Protein AF-A0A7S1WLM6-F1 (afdb_monomer_lite)

Organism: Alexandrium catenella (NCBI:txid2925)

Sequence (375 aa):
DEFGAGFDESGLRPISKARPLSHAFSRGDWLKLCTSMYLTLLEAERLFKYLADREKGTVDLRVMFETLRTTVEPDVPLERFVTKAVARYDTLENAFNAFSEDLDSINDEERVLRWQGFYSLAMALNVNDRCAAELWNVLSRSNLAACRMSELKAAGASLMGFGEFDEEGEQPITKEVFLHELSLWAPDT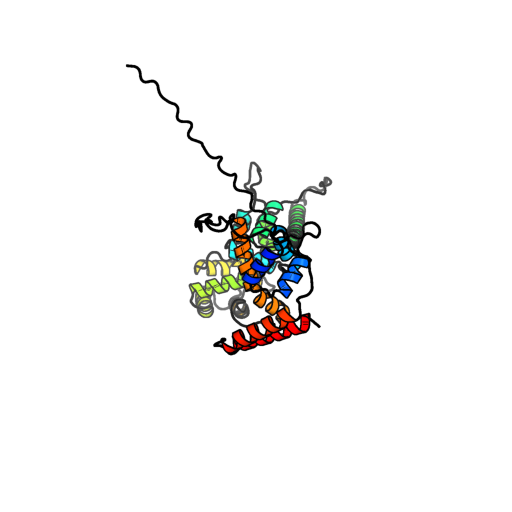ALGELKGQLCERFGSLAEGQRALEQQLPPKENVSPRELEARIRAAGIKNCDVESALRTVASKDGHVNLDAAISTMRAIRPRSSRLPSKLSEGARSTVRNQTQPLWEQLREVQTDVRRGFKWSAGEGISRADADAAGSDAFPQGAPPKAVDRRKFTEAIHGAVKSADSTRSRSVLHHAHRQVLKLEE

Foldseek 3Di:
DDDDDDDDPPDPDPPPPDDPPQLWAALVRQLVVCVVLVHDSVRSVVLLVVQADPVPSTHRLVSSVLCCLVPPVPLCQLQNLLVLQCVVQVHLLSLQVVQWDFDPPPPDRFTWHFLVSQVVSCVVSSHHPVSSVVVLVVLQVQQVVVVVVVCVVVCPPDPDDDDDPDDDDRDTGTPVSSRVVSLVRHLLSLLLVLLVLLCVLQVHLVSSLVQLCVVDDPPDQAAQVVSVVSSVVSPRPSGPSSSNQCSQADPVRTHDSVSSSVVSVVSDPPPDDDDDDDDCVVVVVCCVVCVVSVVVSVVVVVCVVVPPPPPPDDDPDPDPPPDDDDDDDDPDDDDDPVVVVVVVVVLVVQLVPDPDPVSNVVSVVVNVVVVVVVD

Secondary structure (DSSP, 8-state):
-----------------------EEPHHHHHHHHHHTT--HHHHHHHHHHHS-TTT--EEHHHHHHHHHHHTS----HHHHHHHHHHHHSSHHHHHHHH-EE---TT---EEE-HHHHHHHHHHTT--HHHHHHHHHHHHHHHHHHHHHHHHHH-TT---------TT--PPEEHHHHHHHHHHT-HHHHHHHHHHHHHHHHSSHHHHHHHHHTTS-TT--B-HHHHHHHHHHTT--SS-HHHHHHHH--TTS-B-HHHHHHHHHHS--TTSS---SSSHHHHHHHHHHHHHHHHHHHHHHHHHHT-------------S-------PPPP-PPPPHHHHHHHHHHHHHHHHH--SHHHHHHHHHHHHHHHHH--

pLDDT: mean 77.56, std 17.98, range [37.22, 97.56]

Radius of gyration: 31.75 Å; chains: 1; bounding box: 105×76×83 Å

Structure (mmCIF, N/CA/C/O backbone):
data_AF-A0A7S1WLM6-F1
#
_entry.id   AF-A0A7S1WLM6-F1
#
loop_
_atom_site.group_PDB
_atom_site.id
_atom_site.type_symbol
_atom_site.label_atom_id
_atom_site.label_alt_id
_atom_site.label_comp_id
_atom_site.label_asym_id
_atom_site.label_entity_id
_atom_site.label_seq_id
_atom_site.pdbx_PDB_ins_code
_atom_site.Cartn_x
_atom_site.Cartn_y
_atom_site.Cartn_z
_atom_site.occupancy
_atom_site.B_iso_or_equiv
_atom_site.auth_seq_id
_atom_site.auth_comp_id
_atom_site.auth_asym_id
_atom_site.auth_atom_id
_atom_site.pdbx_PDB_model_num
ATOM 1 N N . ASP A 1 1 ? 79.478 -23.613 -2.587 1.00 46.91 1 ASP A N 1
ATOM 2 C CA . ASP A 1 1 ? 79.068 -22.265 -2.149 1.00 46.91 1 ASP A CA 1
ATOM 3 C C . ASP A 1 1 ? 79.632 -21.293 -3.172 1.00 46.91 1 ASP A C 1
ATOM 5 O O . ASP A 1 1 ? 80.837 -21.277 -3.334 1.00 46.91 1 ASP A O 1
ATOM 9 N N . GLU A 1 2 ? 78.885 -20.645 -4.058 1.00 43.09 2 GLU A N 1
ATOM 10 C CA . GLU A 1 2 ? 77.576 -20.008 -3.917 1.00 43.09 2 GLU A CA 1
ATOM 11 C C . GLU A 1 2 ? 76.645 -20.312 -5.103 1.00 43.09 2 GLU A C 1
ATOM 13 O O . GLU A 1 2 ? 77.067 -20.482 -6.247 1.00 43.09 2 GLU A O 1
ATOM 18 N N . PHE A 1 3 ? 75.353 -20.382 -4.790 1.00 44.03 3 PHE A N 1
ATOM 19 C CA . PHE A 1 3 ? 74.240 -20.586 -5.709 1.00 44.03 3 PHE A CA 1
ATOM 20 C C . PHE A 1 3 ? 73.951 -19.315 -6.523 1.00 44.03 3 PHE A C 1
ATOM 22 O O . PHE A 1 3 ? 73.526 -18.304 -5.967 1.00 44.03 3 PHE A O 1
ATOM 29 N N . GLY A 1 4 ? 74.101 -19.390 -7.847 1.00 46.31 4 GLY A N 1
ATOM 30 C CA . GLY A 1 4 ? 73.554 -18.407 -8.784 1.00 46.31 4 GLY A CA 1
ATOM 31 C C . GLY A 1 4 ? 72.088 -18.717 -9.081 1.00 46.31 4 GLY A C 1
ATOM 32 O O . GLY A 1 4 ? 71.788 -19.650 -9.823 1.00 46.31 4 GLY A O 1
ATOM 33 N N . ALA A 1 5 ? 71.178 -17.958 -8.473 1.00 50.66 5 ALA A N 1
ATOM 34 C CA . ALA A 1 5 ? 69.739 -18.073 -8.678 1.00 50.66 5 ALA A CA 1
ATOM 35 C C . ALA A 1 5 ? 69.330 -17.518 -10.055 1.00 50.66 5 ALA A C 1
ATOM 37 O O . ALA A 1 5 ? 69.488 -16.328 -10.330 1.00 50.66 5 ALA A O 1
ATOM 38 N N . GLY A 1 6 ? 68.780 -18.388 -10.905 1.00 48.72 6 GLY A N 1
ATOM 39 C CA . GLY A 1 6 ? 68.045 -18.005 -12.107 1.00 48.72 6 GLY A CA 1
ATOM 40 C C . GLY A 1 6 ? 66.666 -17.472 -11.727 1.00 48.72 6 GLY A C 1
ATOM 41 O O . GLY A 1 6 ? 65.869 -18.184 -11.119 1.00 48.72 6 GLY A O 1
ATOM 42 N N . PHE A 1 7 ? 66.402 -16.210 -12.059 1.00 51.16 7 PHE A N 1
ATOM 43 C CA . PHE A 1 7 ? 65.067 -15.626 -11.986 1.00 51.16 7 PHE A CA 1
ATOM 44 C C . PHE A 1 7 ? 64.271 -16.094 -13.206 1.00 51.16 7 PHE A C 1
ATOM 46 O O . PHE A 1 7 ? 64.575 -15.715 -14.335 1.00 51.16 7 PHE A O 1
ATOM 53 N N . ASP A 1 8 ? 63.287 -16.954 -12.959 1.00 54.47 8 ASP A N 1
ATOM 54 C CA . ASP A 1 8 ? 62.386 -17.499 -13.967 1.00 54.47 8 ASP A CA 1
ATOM 55 C C . ASP A 1 8 ? 61.269 -16.479 -14.243 1.00 54.47 8 ASP A C 1
ATOM 57 O O . ASP A 1 8 ? 60.434 -16.174 -13.382 1.00 54.47 8 ASP A O 1
ATOM 61 N N . GLU A 1 9 ? 61.303 -15.912 -15.447 1.00 52.78 9 GLU A N 1
ATOM 62 C CA . GLU A 1 9 ? 60.387 -14.914 -15.999 1.00 52.78 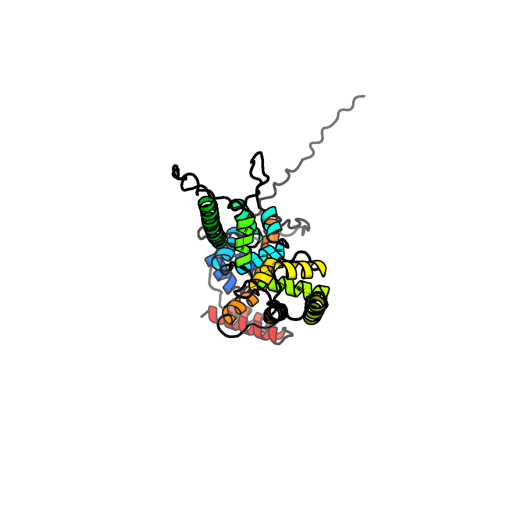9 GLU A CA 1
ATOM 63 C C . GLU A 1 9 ? 59.027 -15.573 -16.297 1.00 52.78 9 GLU A C 1
ATOM 65 O O . GLU A 1 9 ? 58.611 -15.798 -17.433 1.00 52.78 9 GLU A O 1
ATOM 70 N N . SER A 1 10 ? 58.328 -15.957 -15.231 1.00 50.16 10 SER A N 1
ATOM 71 C CA . SER A 1 10 ? 57.011 -16.578 -15.299 1.00 50.16 10 SER A CA 1
ATOM 72 C C . SER A 1 10 ? 55.965 -15.521 -15.662 1.00 50.16 10 SER A C 1
ATOM 74 O O . SER A 1 10 ? 55.537 -14.699 -14.852 1.00 50.16 10 SER A O 1
ATOM 76 N N . GLY A 1 11 ? 55.570 -15.548 -16.937 1.00 49.84 11 GLY A N 1
ATOM 77 C CA . GLY A 1 11 ? 54.579 -14.674 -17.551 1.00 49.84 11 GLY A CA 1
ATOM 78 C C . GLY A 1 11 ? 53.245 -14.637 -16.804 1.00 49.84 11 GLY A C 1
ATOM 79 O O . GLY A 1 11 ? 52.360 -15.470 -17.013 1.00 49.84 11 GLY A O 1
ATOM 80 N N . LEU A 1 12 ? 53.064 -13.596 -15.995 1.00 50.19 12 LEU A N 1
ATOM 81 C CA . LEU A 1 12 ? 51.766 -13.174 -15.488 1.00 50.19 12 LEU A CA 1
ATOM 82 C C . LEU A 1 12 ? 50.946 -12.627 -16.661 1.00 50.19 12 LEU A C 1
ATOM 84 O O . LEU A 1 12 ? 51.095 -11.477 -17.075 1.00 50.19 12 LEU A O 1
ATOM 88 N N . ARG A 1 13 ? 50.070 -13.470 -17.221 1.00 53.88 13 ARG A N 1
ATOM 89 C CA . ARG A 1 13 ? 49.067 -13.013 -18.188 1.00 53.88 13 ARG A CA 1
ATOM 90 C C . ARG A 1 13 ? 48.194 -11.948 -17.512 1.00 53.88 13 ARG A C 1
ATOM 92 O O . ARG A 1 13 ? 47.693 -12.197 -16.413 1.00 53.88 13 ARG A O 1
ATOM 99 N N . PRO A 1 14 ? 47.991 -10.778 -18.140 1.00 57.31 14 PRO A N 1
ATOM 100 C CA . PRO A 1 14 ? 47.177 -9.723 -17.563 1.00 57.31 14 PRO A CA 1
ATOM 101 C C . PRO A 1 14 ? 45.765 -10.253 -17.321 1.00 57.31 14 PRO A C 1
ATOM 103 O O . PRO A 1 14 ? 45.113 -10.744 -18.244 1.00 57.31 14 PRO A O 1
ATOM 106 N N . ILE A 1 15 ? 45.305 -10.157 -16.071 1.00 56.41 15 ILE A N 1
ATOM 107 C CA . ILE A 1 15 ? 43.923 -10.427 -15.675 1.00 56.41 15 ILE A CA 1
ATOM 108 C C . ILE A 1 15 ? 43.043 -9.555 -16.571 1.00 56.41 15 ILE A C 1
ATOM 110 O O . ILE A 1 15 ? 43.021 -8.328 -16.446 1.00 56.41 15 ILE A O 1
ATOM 114 N N . SER A 1 16 ? 42.373 -10.186 -17.533 1.00 61.00 16 SER A N 1
ATOM 115 C CA . SER A 1 16 ? 41.471 -9.523 -18.464 1.00 61.00 16 SER A CA 1
ATOM 116 C C . SER A 1 16 ? 40.399 -8.809 -17.651 1.00 61.00 16 SER A C 1
ATOM 118 O O . SER A 1 16 ? 39.554 -9.457 -17.033 1.00 61.00 16 SER A O 1
ATOM 120 N N . LYS A 1 17 ? 40.470 -7.472 -17.618 1.00 65.94 17 LYS A N 1
ATOM 121 C CA . LYS A 1 17 ? 39.478 -6.614 -16.966 1.00 65.94 17 LYS A CA 1
ATOM 122 C C . LYS A 1 17 ? 38.098 -7.044 -17.455 1.00 65.94 17 LYS A C 1
ATOM 124 O O . LYS A 1 17 ? 37.832 -6.984 -18.656 1.00 65.94 17 LYS A O 1
ATOM 129 N N . ALA A 1 18 ? 37.255 -7.513 -16.535 1.00 56.16 18 ALA A N 1
ATOM 130 C CA . ALA A 1 18 ? 35.889 -7.902 -16.843 1.00 56.16 18 ALA A CA 1
ATOM 131 C C . ALA A 1 18 ? 35.208 -6.723 -17.546 1.00 56.16 18 ALA A C 1
ATOM 133 O O . ALA A 1 18 ? 35.105 -5.629 -16.986 1.00 56.16 18 ALA A O 1
ATOM 134 N N . ARG A 1 19 ? 34.829 -6.923 -18.812 1.00 60.38 19 ARG A N 1
ATOM 135 C CA . ARG A 1 19 ? 34.156 -5.893 -19.601 1.00 60.38 19 ARG A CA 1
ATOM 136 C C . ARG A 1 19 ? 32.844 -5.566 -18.879 1.00 60.38 19 ARG A C 1
ATOM 138 O O . ARG A 1 19 ? 32.104 -6.507 -18.586 1.00 60.38 19 ARG A O 1
ATOM 145 N N . PRO A 1 20 ? 32.550 -4.292 -18.568 1.00 62.06 20 PRO A N 1
ATOM 146 C CA . PRO A 1 20 ? 31.266 -3.932 -17.986 1.00 62.06 20 PRO A CA 1
ATOM 147 C C . PRO A 1 20 ? 30.161 -4.459 -18.901 1.00 62.06 20 PRO A C 1
ATOM 149 O O . PRO A 1 20 ? 30.183 -4.217 -20.111 1.00 62.06 20 PRO A O 1
ATOM 152 N N . LEU A 1 21 ? 29.251 -5.251 -18.331 1.00 63.12 21 LEU A N 1
ATOM 153 C CA . LEU A 1 21 ? 28.123 -5.819 -19.058 1.00 63.12 21 LEU A CA 1
ATOM 154 C C . LEU A 1 21 ? 27.290 -4.658 -19.595 1.00 63.12 21 LEU A C 1
ATOM 156 O O . LEU A 1 21 ? 26.651 -3.934 -18.834 1.00 63.12 21 LEU A O 1
ATOM 160 N N . SER A 1 22 ? 27.340 -4.464 -20.909 1.00 75.50 22 SER A N 1
ATOM 161 C CA . SER A 1 22 ? 26.475 -3.513 -21.592 1.00 75.50 22 SER A CA 1
ATOM 162 C C . SER A 1 22 ? 25.024 -3.911 -21.325 1.00 75.50 22 SER A C 1
ATOM 164 O O . SER A 1 22 ? 24.624 -5.030 -21.636 1.00 75.50 22 SER A O 1
ATOM 166 N N . HIS A 1 23 ? 24.233 -3.008 -20.748 1.00 86.81 23 HIS A N 1
ATOM 167 C CA . HIS A 1 23 ? 22.792 -3.208 -20.548 1.00 86.81 23 HIS A CA 1
ATOM 168 C C . HIS A 1 23 ? 21.975 -3.004 -21.834 1.00 86.81 23 HIS A C 1
ATOM 170 O O . HIS A 1 23 ? 20.747 -3.073 -21.799 1.00 86.81 23 HIS A O 1
ATOM 176 N N . ALA A 1 24 ? 22.650 -2.752 -22.959 1.00 92.69 24 ALA A N 1
ATOM 177 C CA . ALA A 1 24 ? 22.036 -2.580 -24.262 1.00 92.69 24 ALA A CA 1
ATOM 178 C C . ALA A 1 24 ? 21.888 -3.928 -24.979 1.00 92.69 24 ALA A C 1
ATOM 180 O O . ALA A 1 24 ? 22.869 -4.631 -25.225 1.00 92.69 24 ALA A O 1
ATOM 181 N N . PHE A 1 25 ? 20.655 -4.262 -25.342 1.00 94.31 25 PHE A N 1
ATOM 182 C CA . PHE A 1 25 ? 20.296 -5.469 -26.069 1.00 94.31 25 PHE A CA 1
ATOM 183 C C . PHE A 1 25 ? 20.265 -5.168 -27.563 1.00 94.31 25 PHE A C 1
ATOM 185 O O . PHE A 1 25 ? 19.560 -4.261 -28.016 1.00 94.31 25 PHE A O 1
ATOM 192 N N . SER A 1 26 ? 21.011 -5.955 -28.341 1.00 95.31 26 SER A N 1
ATOM 193 C CA . SER A 1 26 ? 20.829 -5.985 -29.790 1.00 95.31 26 SER A CA 1
ATOM 194 C C . SER A 1 26 ? 19.416 -6.473 -30.124 1.00 95.31 26 SER A C 1
ATOM 196 O O . SER A 1 26 ? 18.773 -7.138 -29.309 1.00 95.31 26 SER A O 1
ATOM 198 N N . ARG A 1 27 ? 18.926 -6.210 -31.341 1.00 95.25 27 ARG A N 1
ATOM 199 C CA . ARG A 1 27 ? 17.626 -6.743 -31.790 1.00 95.25 27 ARG A CA 1
ATOM 200 C C . ARG A 1 27 ? 17.519 -8.258 -31.597 1.00 95.25 27 ARG A C 1
ATOM 202 O O . ARG A 1 27 ? 16.488 -8.743 -31.148 1.00 95.25 27 ARG A O 1
ATOM 209 N N . GLY A 1 28 ? 18.586 -9.003 -31.891 1.00 95.12 28 GLY A N 1
ATOM 210 C CA . GLY A 1 28 ? 18.606 -10.456 -31.718 1.00 95.12 28 GLY A CA 1
ATOM 211 C C . GLY A 1 28 ? 18.481 -10.881 -30.254 1.00 95.12 28 GLY A C 1
ATOM 212 O O . GLY A 1 28 ? 17.705 -11.782 -29.942 1.00 95.12 28 GLY A O 1
ATOM 213 N N . ASP A 1 29 ? 19.205 -10.217 -29.354 1.00 94.44 29 ASP A N 1
ATOM 214 C CA . ASP A 1 29 ? 19.161 -10.529 -27.920 1.00 94.44 29 ASP A CA 1
ATOM 215 C C . ASP A 1 29 ? 17.827 -10.119 -27.295 1.00 94.44 29 ASP A C 1
ATOM 217 O O . ASP A 1 29 ? 17.275 -10.846 -26.471 1.00 94.44 29 ASP A O 1
ATOM 221 N N . TRP A 1 30 ? 17.260 -9.000 -27.749 1.00 94.56 30 TRP A N 1
ATOM 222 C CA . TRP A 1 30 ? 15.927 -8.552 -27.363 1.00 94.56 30 TRP A CA 1
ATOM 223 C C . TRP A 1 30 ? 14.851 -9.577 -27.724 1.00 94.56 30 TRP A C 1
ATOM 225 O O . TRP A 1 30 ? 14.054 -9.967 -26.875 1.00 94.56 30 TRP A O 1
ATOM 235 N N . LEU A 1 31 ? 14.845 -10.071 -28.966 1.00 94.25 31 LEU A N 1
ATOM 236 C CA . LEU A 1 31 ? 13.869 -11.074 -29.398 1.00 94.25 31 LEU A CA 1
ATOM 237 C C . LEU A 1 31 ? 13.989 -12.372 -28.593 1.00 94.25 31 LEU A C 1
ATOM 239 O O . LEU A 1 31 ? 12.966 -12.967 -28.249 1.00 94.25 31 LEU A O 1
ATOM 243 N N . LYS A 1 32 ? 15.213 -12.797 -28.250 1.00 92.56 32 LYS A N 1
ATOM 244 C CA . LYS A 1 32 ? 15.438 -13.956 -27.372 1.00 92.56 32 LYS A CA 1
ATOM 245 C C . LYS A 1 32 ? 14.840 -13.724 -25.984 1.00 92.56 32 LYS A C 1
ATOM 247 O O . LYS A 1 32 ? 14.098 -14.580 -25.506 1.00 92.56 32 LYS A O 1
ATOM 252 N N . LEU A 1 33 ? 15.104 -12.561 -25.380 1.00 89.81 33 LEU A N 1
ATOM 253 C CA . LEU A 1 33 ? 14.537 -12.175 -24.086 1.00 89.81 33 LEU A CA 1
ATOM 254 C C . LEU A 1 33 ? 13.001 -12.165 -24.135 1.00 89.81 33 LEU A C 1
ATOM 256 O O . LEU A 1 33 ? 12.348 -12.810 -23.319 1.00 89.81 33 LEU A O 1
ATOM 260 N N . CYS A 1 34 ? 12.405 -11.517 -25.134 1.00 90.38 34 CYS A N 1
ATOM 261 C CA . CYS A 1 34 ? 10.953 -11.483 -25.289 1.00 90.38 34 CYS A CA 1
ATOM 262 C C . CYS A 1 34 ? 10.346 -12.877 -25.477 1.00 90.38 34 CYS A C 1
ATOM 264 O O . CYS A 1 34 ? 9.323 -13.187 -24.869 1.00 90.38 34 CYS A O 1
ATOM 266 N N . THR A 1 35 ? 11.000 -13.738 -26.257 1.00 88.06 35 THR A N 1
ATOM 267 C CA . THR A 1 35 ? 10.553 -15.122 -26.459 1.00 88.06 35 THR A CA 1
ATOM 268 C C . THR A 1 35 ? 10.612 -15.919 -25.154 1.00 88.06 35 THR A C 1
ATOM 270 O O . THR A 1 35 ? 9.693 -16.686 -24.877 1.00 88.06 35 THR A O 1
ATOM 273 N N . SER A 1 36 ? 11.634 -15.708 -24.310 1.00 89.06 36 SER A N 1
ATOM 274 C CA . SER A 1 36 ? 11.697 -16.344 -22.981 1.00 89.06 36 SER A CA 1
ATOM 275 C C . SER A 1 36 ? 10.597 -15.879 -22.024 1.00 89.06 36 SER A C 1
ATOM 277 O O . SER A 1 36 ? 10.187 -16.643 -21.157 1.00 89.06 36 SER A O 1
ATOM 279 N N . MET A 1 37 ? 10.066 -14.671 -22.230 1.00 82.44 37 MET A N 1
ATOM 280 C CA . MET A 1 37 ? 8.891 -14.155 -21.520 1.00 82.44 37 MET A CA 1
ATOM 281 C C . MET A 1 37 ? 7.573 -14.507 -22.228 1.00 82.44 37 MET A C 1
ATOM 283 O O . MET A 1 37 ? 6.527 -13.974 -21.882 1.00 82.44 37 MET A O 1
ATOM 287 N N . TYR A 1 38 ? 7.594 -15.393 -23.229 1.00 85.38 38 TYR A N 1
ATOM 288 C CA . TYR A 1 38 ? 6.414 -15.823 -23.990 1.00 85.38 38 TYR A CA 1
ATOM 289 C C . TYR A 1 38 ? 5.703 -14.712 -24.787 1.00 85.38 38 TYR A C 1
ATOM 291 O O . TYR A 1 38 ? 4.534 -14.868 -25.146 1.00 85.38 38 TYR A O 1
ATOM 299 N N . LEU A 1 39 ? 6.393 -13.615 -25.117 1.00 82.69 39 LEU A N 1
ATOM 300 C CA . LEU A 1 39 ? 5.891 -12.632 -26.081 1.00 82.69 39 LEU A CA 1
ATOM 301 C C . LEU A 1 39 ? 5.955 -13.216 -27.495 1.00 82.69 39 LEU A C 1
ATOM 303 O O . LEU A 1 39 ? 6.924 -13.883 -27.871 1.00 82.69 39 LEU A O 1
ATOM 307 N N . THR A 1 40 ? 4.944 -12.935 -28.315 1.00 89.44 40 THR A N 1
ATOM 308 C CA . THR A 1 40 ? 5.003 -13.275 -29.739 1.00 89.44 40 THR A CA 1
ATOM 309 C C . THR A 1 40 ? 6.085 -12.448 -30.435 1.00 89.44 40 THR A C 1
ATOM 311 O O . THR A 1 40 ? 6.381 -11.320 -30.036 1.00 89.44 40 THR A O 1
ATOM 314 N N . LEU A 1 41 ? 6.651 -12.970 -31.530 1.00 87.62 41 LEU A N 1
ATOM 315 C CA . LEU A 1 41 ? 7.663 -12.246 -32.312 1.00 87.62 41 LEU A CA 1
ATOM 316 C C . LEU A 1 41 ? 7.158 -10.857 -32.745 1.00 87.62 41 LEU A C 1
ATOM 318 O O . LEU A 1 41 ? 7.897 -9.880 -32.708 1.00 87.62 41 LEU A O 1
ATOM 322 N N . LEU A 1 42 ? 5.876 -10.754 -33.110 1.00 84.69 42 LEU A N 1
ATOM 323 C CA . LEU A 1 42 ? 5.261 -9.493 -33.520 1.00 84.69 42 LEU A CA 1
ATOM 324 C C . LEU A 1 42 ? 5.188 -8.476 -32.369 1.00 84.69 42 LEU A C 1
ATOM 326 O O . LEU A 1 42 ? 5.456 -7.294 -32.585 1.00 84.69 42 LEU A O 1
ATOM 330 N N . GLU A 1 43 ? 4.830 -8.913 -31.161 1.00 83.38 43 GLU A N 1
ATOM 331 C CA . GLU A 1 43 ? 4.823 -8.059 -29.964 1.00 83.38 43 GLU A CA 1
ATOM 332 C C . GLU A 1 43 ? 6.240 -7.622 -29.597 1.00 83.38 43 GLU A C 1
ATOM 334 O O . GLU A 1 43 ? 6.473 -6.436 -29.363 1.00 83.38 43 GLU A O 1
ATOM 339 N N . ALA A 1 44 ? 7.195 -8.554 -29.634 1.00 91.00 44 ALA A N 1
ATOM 340 C CA . ALA A 1 44 ? 8.601 -8.288 -29.366 1.00 91.00 44 ALA A CA 1
ATOM 341 C C . ALA A 1 44 ? 9.181 -7.240 -30.332 1.00 91.00 44 ALA A C 1
ATOM 343 O O . ALA A 1 44 ? 9.844 -6.302 -29.897 1.00 91.00 44 ALA A O 1
ATOM 344 N N . GLU A 1 45 ? 8.883 -7.345 -31.630 1.00 91.06 45 GLU A N 1
ATOM 345 C CA . GLU A 1 45 ? 9.302 -6.378 -32.655 1.00 91.06 45 GLU A CA 1
ATOM 346 C C . GLU A 1 45 ? 8.653 -5.003 -32.480 1.00 91.06 45 GLU A C 1
ATOM 348 O O . GLU A 1 45 ? 9.299 -3.973 -32.677 1.00 91.06 45 GLU A O 1
ATOM 353 N N . ARG A 1 46 ? 7.370 -4.958 -32.106 1.00 84.69 46 ARG A N 1
ATOM 354 C CA . ARG A 1 46 ? 6.679 -3.691 -31.828 1.00 84.69 46 ARG A CA 1
ATOM 355 C C . ARG A 1 46 ? 7.278 -2.992 -30.614 1.00 84.69 46 ARG A C 1
ATOM 357 O O . ARG A 1 46 ? 7.543 -1.795 -30.689 1.00 84.69 46 ARG A O 1
ATOM 364 N N . LEU A 1 47 ? 7.535 -3.738 -29.541 1.00 85.69 47 LEU A N 1
ATOM 365 C CA . LEU A 1 47 ? 8.208 -3.216 -28.355 1.00 85.69 47 LEU A CA 1
ATOM 366 C C . LEU A 1 47 ? 9.631 -2.763 -28.683 1.00 85.69 47 LEU A C 1
ATOM 368 O O . LEU A 1 47 ? 10.018 -1.677 -28.271 1.00 85.69 47 LEU A O 1
ATOM 372 N N . PHE A 1 48 ? 10.376 -3.522 -29.492 1.00 92.19 48 PHE A N 1
ATOM 373 C CA . PHE A 1 48 ? 11.711 -3.119 -29.934 1.00 92.19 48 PHE A CA 1
ATOM 374 C C . PHE A 1 48 ? 11.675 -1.779 -30.668 1.00 92.19 48 PHE A C 1
ATOM 376 O O . PHE A 1 48 ? 12.431 -0.881 -30.337 1.00 92.19 48 PHE A O 1
ATOM 383 N N . LYS A 1 49 ? 10.758 -1.598 -31.625 1.00 89.38 49 LYS A N 1
ATOM 384 C CA . LYS A 1 49 ? 10.609 -0.323 -32.350 1.00 89.38 49 LYS A CA 1
ATOM 385 C C . LYS A 1 49 ? 10.235 0.848 -31.443 1.00 89.38 49 LYS A C 1
ATOM 387 O O . LYS A 1 49 ? 10.564 1.984 -31.767 1.00 89.38 49 LYS A O 1
ATOM 392 N N . TYR A 1 50 ? 9.512 0.575 -30.362 1.00 86.88 50 TYR A N 1
ATOM 393 C CA . TYR A 1 50 ? 9.104 1.589 -29.397 1.00 86.88 50 TYR A CA 1
ATOM 394 C C . TYR A 1 50 ? 10.236 1.965 -28.431 1.00 86.88 50 TYR A C 1
ATOM 396 O O . TYR A 1 50 ? 10.381 3.134 -28.092 1.00 86.88 50 TYR A O 1
ATOM 404 N N . LEU A 1 51 ? 11.036 0.983 -28.010 1.00 90.25 51 LEU A N 1
ATOM 405 C CA . LEU A 1 51 ? 12.029 1.116 -26.941 1.00 90.25 51 LEU A CA 1
ATOM 406 C C . LEU A 1 51 ? 13.467 1.298 -27.434 1.00 90.25 51 LEU A C 1
ATOM 408 O O . LEU A 1 51 ? 14.316 1.741 -26.664 1.00 90.25 51 LEU A O 1
ATOM 412 N N . ALA A 1 52 ? 13.772 0.896 -28.668 1.00 93.25 52 ALA A N 1
ATOM 413 C CA . ALA A 1 52 ? 15.123 0.977 -29.195 1.00 93.25 52 ALA A CA 1
ATOM 414 C C . ALA A 1 52 ? 15.536 2.437 -29.377 1.00 93.25 52 ALA A C 1
ATOM 416 O O . ALA A 1 52 ? 14.800 3.253 -29.940 1.00 93.25 52 ALA A O 1
ATOM 417 N N . ASP A 1 53 ? 16.756 2.736 -28.945 1.00 90.62 53 ASP A N 1
ATOM 418 C CA . ASP A 1 53 ? 17.430 3.986 -29.262 1.00 90.62 53 ASP A CA 1
ATOM 419 C C . ASP A 1 53 ? 17.514 4.101 -30.795 1.00 90.62 53 ASP A C 1
ATOM 421 O O . ASP A 1 53 ? 18.052 3.213 -31.467 1.00 90.62 53 ASP A O 1
ATOM 425 N N . ARG A 1 54 ? 16.934 5.171 -31.357 1.00 91.38 54 ARG A N 1
ATOM 426 C CA . ARG A 1 54 ? 16.840 5.364 -32.814 1.00 91.38 54 ARG A CA 1
ATOM 427 C C . ARG A 1 54 ? 18.206 5.447 -33.484 1.00 91.38 54 ARG A C 1
ATOM 429 O O . ARG A 1 54 ? 18.312 5.097 -34.656 1.00 91.38 54 ARG A O 1
ATOM 436 N N . GLU A 1 55 ? 19.222 5.905 -32.763 1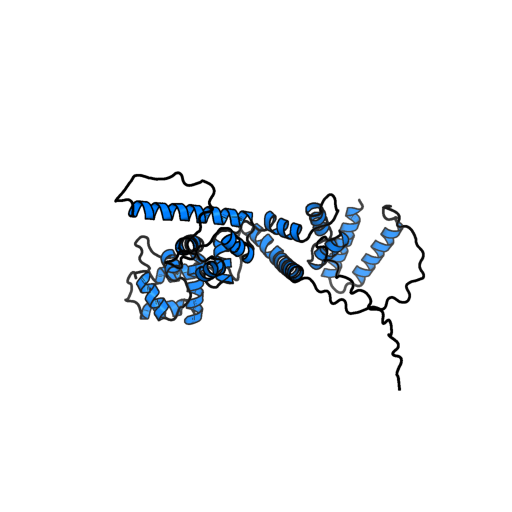.00 93.00 55 GLU A N 1
ATOM 437 C CA . GLU A 1 55 ? 20.573 6.074 -33.289 1.00 93.00 55 GLU A CA 1
ATOM 438 C C . GLU A 1 55 ? 21.372 4.779 -33.162 1.00 93.00 55 GLU A C 1
ATOM 440 O O . GLU A 1 55 ? 22.086 4.389 -34.084 1.00 93.00 55 GLU A O 1
ATOM 445 N N . LYS A 1 56 ? 21.235 4.080 -32.029 1.00 92.00 56 LYS A N 1
ATOM 446 C CA . LYS A 1 56 ? 22.048 2.888 -31.735 1.00 92.00 56 LYS A CA 1
ATOM 447 C C . LYS A 1 56 ? 21.422 1.583 -32.207 1.00 92.00 56 LYS A C 1
ATOM 449 O O . LYS A 1 56 ? 22.132 0.586 -32.321 1.00 92.00 56 LYS A O 1
ATOM 454 N N . GLY A 1 57 ? 20.109 1.552 -32.433 1.00 94.19 57 GLY A N 1
ATOM 455 C CA . GLY A 1 57 ? 19.385 0.331 -32.786 1.00 94.19 57 GLY A CA 1
ATOM 456 C C . GLY A 1 57 ? 19.489 -0.753 -31.709 1.00 94.19 57 GLY A C 1
ATOM 457 O O . GLY A 1 57 ? 19.516 -1.941 -32.030 1.00 94.19 57 GLY A O 1
ATOM 458 N N . THR A 1 58 ? 19.599 -0.355 -30.441 1.00 96.38 58 THR A N 1
ATOM 459 C CA . THR A 1 58 ? 19.657 -1.254 -29.282 1.00 96.38 58 THR A CA 1
ATOM 460 C C . THR A 1 58 ? 18.662 -0.807 -28.216 1.00 96.38 58 THR A C 1
ATOM 462 O O . THR A 1 58 ? 18.280 0.361 -28.165 1.00 96.38 58 THR A O 1
ATOM 465 N N . VAL A 1 59 ? 18.216 -1.742 -27.376 1.00 94.50 59 VAL A N 1
ATOM 466 C CA . VAL A 1 59 ? 17.316 -1.459 -26.248 1.00 94.50 59 VAL A CA 1
ATOM 467 C C . VAL A 1 59 ? 18.126 -1.460 -24.962 1.00 94.50 59 VAL A C 1
ATOM 469 O O . VAL A 1 59 ? 18.652 -2.499 -24.572 1.00 94.50 59 VAL A O 1
ATOM 472 N N . ASP A 1 60 ? 18.218 -0.320 -24.284 1.00 93.50 60 ASP A N 1
ATOM 473 C CA . ASP A 1 60 ? 18.753 -0.279 -22.923 1.00 93.50 60 ASP A CA 1
ATOM 474 C C . ASP A 1 60 ? 17.693 -0.814 -21.954 1.00 93.50 60 ASP A C 1
ATOM 476 O O . ASP A 1 60 ? 16.601 -0.251 -21.840 1.00 93.50 60 ASP A O 1
ATOM 480 N N . LEU A 1 61 ? 18.004 -1.904 -21.247 1.00 87.56 61 LEU A N 1
ATOM 481 C CA . LEU A 1 61 ? 17.074 -2.500 -20.289 1.00 87.56 61 LEU A CA 1
ATOM 482 C C . LEU A 1 61 ? 16.643 -1.522 -19.194 1.00 87.56 61 LEU A C 1
ATOM 484 O O . LEU A 1 61 ? 15.500 -1.592 -18.748 1.00 87.56 61 LEU A O 1
ATOM 488 N N . ARG A 1 62 ? 17.514 -0.604 -18.757 1.00 83.06 62 ARG A N 1
ATOM 489 C CA . ARG A 1 62 ? 17.152 0.395 -17.741 1.00 83.06 62 ARG A CA 1
ATOM 490 C C . ARG A 1 62 ? 16.070 1.323 -18.275 1.00 83.06 62 ARG A C 1
ATOM 492 O O . ARG A 1 62 ? 15.053 1.506 -17.613 1.00 83.06 62 ARG A O 1
ATOM 499 N N . VAL A 1 63 ? 16.263 1.829 -19.492 1.00 83.81 63 VAL A N 1
ATOM 500 C CA . VAL A 1 63 ? 15.293 2.698 -20.172 1.00 83.81 63 VAL A CA 1
ATOM 501 C C . VAL A 1 63 ? 14.000 1.942 -20.461 1.00 83.81 63 VAL A C 1
ATOM 503 O O . VAL A 1 63 ? 12.922 2.494 -20.261 1.00 83.81 63 VAL A O 1
ATOM 506 N N . MET A 1 64 ? 14.073 0.667 -20.856 1.00 87.06 64 MET A N 1
ATOM 507 C CA . MET A 1 64 ? 12.888 -0.175 -21.025 1.00 87.06 64 MET A CA 1
ATOM 508 C C . MET A 1 64 ? 12.098 -0.305 -19.725 1.00 87.06 64 MET A C 1
ATOM 510 O O . MET A 1 64 ? 10.896 -0.056 -19.738 1.00 87.06 64 MET A O 1
ATOM 514 N N . PHE A 1 65 ? 12.729 -0.734 -18.626 1.00 79.50 65 PHE A N 1
ATOM 515 C CA . PHE A 1 65 ? 12.026 -0.920 -17.355 1.00 79.50 65 PHE A CA 1
ATOM 516 C C . PHE A 1 65 ? 11.405 0.389 -16.876 1.00 79.50 65 PHE A C 1
ATOM 518 O O . PHE A 1 65 ? 10.269 0.386 -16.411 1.00 79.50 65 PHE A O 1
ATOM 525 N N . GLU A 1 66 ? 12.113 1.500 -17.058 1.00 75.94 66 GLU A N 1
ATOM 526 C CA . GLU A 1 66 ? 11.609 2.828 -16.729 1.00 75.94 66 GLU A CA 1
ATOM 527 C C . GLU A 1 66 ? 10.407 3.222 -17.599 1.00 75.94 66 GLU A C 1
ATOM 529 O O . GLU A 1 66 ? 9.364 3.647 -17.102 1.00 75.94 66 GLU A O 1
ATOM 534 N N . THR A 1 67 ? 10.492 2.973 -18.905 1.00 76.94 67 THR A N 1
ATOM 535 C CA . THR A 1 67 ? 9.389 3.206 -19.846 1.00 76.94 67 THR A CA 1
ATOM 536 C C . THR A 1 67 ? 8.183 2.337 -19.500 1.00 76.94 67 THR A C 1
ATOM 538 O O . THR A 1 67 ? 7.056 2.816 -19.486 1.00 76.94 67 THR A O 1
ATOM 541 N N . LEU A 1 68 ? 8.386 1.062 -19.172 1.00 71.19 68 LEU A N 1
ATOM 542 C CA . LEU A 1 68 ? 7.313 0.155 -18.764 1.00 71.19 68 LEU A CA 1
ATOM 543 C C . LEU A 1 68 ? 6.645 0.611 -17.461 1.00 71.19 68 LEU A C 1
ATOM 545 O O . LEU A 1 68 ? 5.417 0.587 -17.365 1.00 71.19 68 LEU A O 1
ATOM 549 N N . ARG A 1 69 ? 7.440 1.076 -16.492 1.00 65.00 69 ARG A N 1
ATOM 550 C CA . ARG A 1 69 ? 6.956 1.602 -15.211 1.00 65.00 69 ARG A CA 1
ATOM 551 C C . ARG A 1 69 ? 6.146 2.894 -15.387 1.00 65.00 69 ARG A C 1
ATOM 553 O O . ARG A 1 69 ? 5.162 3.097 -14.686 1.00 65.00 69 ARG A O 1
ATOM 560 N N . THR A 1 70 ? 6.517 3.745 -16.340 1.00 65.00 70 THR A N 1
ATOM 561 C CA . THR A 1 70 ? 5.828 5.024 -16.605 1.00 65.00 70 THR A CA 1
ATOM 562 C C . THR A 1 70 ? 4.633 4.906 -17.551 1.00 65.00 70 THR A C 1
ATOM 564 O O . THR A 1 70 ? 3.686 5.676 -17.421 1.00 65.00 70 THR A O 1
ATOM 567 N N . THR A 1 71 ? 4.649 3.968 -18.503 1.00 63.16 71 THR A N 1
ATOM 568 C CA . THR A 1 71 ? 3.611 3.863 -19.551 1.00 63.16 71 THR A CA 1
ATOM 569 C C . THR A 1 71 ? 2.560 2.793 -19.288 1.00 63.16 71 THR A C 1
ATOM 571 O O . THR A 1 71 ? 1.429 2.934 -19.754 1.00 63.16 71 THR A O 1
ATOM 574 N N . VAL A 1 72 ? 2.913 1.716 -18.579 1.00 56.84 72 VAL A N 1
ATOM 575 C CA . VAL A 1 72 ? 2.036 0.544 -18.434 1.00 56.84 72 VAL A CA 1
ATOM 576 C C . VAL A 1 72 ? 1.641 0.280 -16.986 1.00 56.84 72 VAL A C 1
ATOM 578 O O . VAL A 1 72 ? 0.611 -0.361 -16.761 1.00 56.84 72 VAL A O 1
ATOM 581 N N . GLU A 1 73 ? 2.393 0.768 -15.992 1.00 56.72 73 GLU A N 1
ATOM 582 C CA . GLU A 1 73 ? 1.928 0.671 -14.610 1.00 56.72 73 GLU A CA 1
ATOM 583 C C . GLU A 1 73 ? 0.739 1.629 -14.430 1.00 56.72 73 GLU A C 1
ATOM 585 O O . GLU A 1 73 ? 0.907 2.839 -14.582 1.00 56.72 73 GLU A O 1
ATOM 590 N N . PRO A 1 74 ? -0.482 1.117 -14.171 1.00 55.22 74 PRO A N 1
ATOM 591 C CA . PRO A 1 74 ? -1.621 1.987 -13.927 1.00 55.22 74 PRO A CA 1
ATOM 592 C C . PRO A 1 74 ? -1.298 2.840 -12.708 1.00 55.22 74 PRO A C 1
ATOM 594 O O . PRO A 1 74 ? -0.773 2.281 -11.737 1.00 55.22 74 PRO A O 1
ATOM 597 N N . ASP A 1 75 ? -1.631 4.135 -12.769 1.00 58.50 75 ASP A N 1
ATOM 598 C CA . ASP A 1 75 ? -1.495 5.075 -11.654 1.00 58.50 75 ASP A CA 1
ATOM 599 C C . ASP A 1 75 ? -1.793 4.337 -10.353 1.00 58.50 75 ASP A C 1
ATOM 601 O O . ASP A 1 75 ? -2.874 3.756 -10.194 1.00 58.50 75 ASP A O 1
ATOM 605 N N . VAL A 1 76 ? -0.785 4.216 -9.484 1.00 64.75 76 VAL A N 1
ATOM 606 C CA . VAL A 1 76 ? -0.938 3.455 -8.247 1.00 64.75 76 VAL A CA 1
ATOM 607 C C . VAL A 1 76 ? -1.897 4.278 -7.396 1.00 64.75 76 VAL A C 1
ATOM 609 O O . VAL A 1 76 ? -1.497 5.351 -6.946 1.00 64.75 76 VAL A O 1
ATOM 612 N N . PRO A 1 77 ? -3.155 3.837 -7.176 1.00 76.12 77 PRO A N 1
ATOM 613 C CA . PRO A 1 77 ? -4.044 4.605 -6.325 1.00 76.12 77 PRO A CA 1
ATOM 614 C C . PRO A 1 77 ? -3.408 4.686 -4.937 1.00 76.12 77 PRO A C 1
ATOM 616 O O . PRO A 1 77 ? -2.758 3.727 -4.506 1.00 76.12 77 PRO A O 1
ATOM 619 N N . LEU A 1 78 ? -3.606 5.809 -4.248 1.00 82.56 78 LEU A N 1
ATOM 620 C CA . LEU A 1 78 ? -3.093 6.054 -2.894 1.00 82.56 78 LEU A CA 1
ATOM 621 C C . LEU A 1 78 ? -3.344 4.849 -1.969 1.00 82.56 78 LEU A C 1
ATOM 623 O O . LEU A 1 78 ? -2.433 4.398 -1.280 1.00 82.56 78 LEU A O 1
ATOM 627 N N . GLU A 1 79 ? -4.522 4.223 -2.065 1.00 79.62 79 GLU A N 1
ATOM 628 C CA . GLU A 1 79 ? -4.849 3.008 -1.305 1.00 79.62 79 GLU A CA 1
ATOM 629 C C . GLU A 1 79 ? -3.841 1.874 -1.541 1.00 79.62 79 GLU A C 1
ATOM 631 O O . GLU A 1 79 ? -3.379 1.222 -0.610 1.00 79.62 79 GLU A O 1
ATOM 636 N N . ARG A 1 80 ? -3.450 1.642 -2.800 1.00 83.00 80 ARG A N 1
ATOM 637 C CA . ARG A 1 80 ? -2.515 0.574 -3.170 1.00 83.00 80 ARG A CA 1
ATOM 638 C C . ARG A 1 80 ? -1.095 0.892 -2.720 1.00 83.00 80 ARG A C 1
ATOM 640 O O . ARG A 1 80 ? -0.358 -0.048 -2.432 1.00 83.00 80 ARG A O 1
ATOM 647 N N . PHE A 1 81 ? -0.710 2.168 -2.667 1.00 90.38 81 PHE A N 1
ATOM 648 C CA . PHE A 1 81 ? 0.558 2.576 -2.060 1.00 90.38 81 PHE A CA 1
ATOM 649 C C . PHE A 1 81 ? 0.599 2.140 -0.593 1.00 90.38 81 PHE A C 1
ATOM 651 O O . PHE A 1 81 ? 1.505 1.410 -0.195 1.00 90.38 81 PHE A O 1
ATOM 658 N N . VAL A 1 82 ? -0.439 2.492 0.167 1.00 90.38 82 VAL A N 1
ATOM 659 C CA . VAL A 1 82 ? -0.564 2.163 1.592 1.00 90.38 82 VAL A CA 1
ATOM 660 C C . VAL A 1 82 ? -0.607 0.653 1.809 1.00 90.38 82 VAL A C 1
ATOM 662 O O . VAL A 1 82 ? 0.167 0.128 2.605 1.00 90.38 82 VAL A O 1
ATOM 665 N N . THR A 1 83 ? -1.415 -0.082 1.037 1.00 83.81 83 THR A N 1
ATOM 666 C CA . THR A 1 83 ? -1.455 -1.549 1.118 1.00 83.81 83 THR A CA 1
ATOM 667 C C . THR A 1 83 ? -0.086 -2.173 0.837 1.00 83.81 83 THR A C 1
ATOM 669 O O . THR A 1 83 ? 0.311 -3.107 1.527 1.00 83.81 83 THR A O 1
ATOM 672 N N . LYS A 1 84 ? 0.658 -1.679 -0.166 1.00 88.50 84 LYS A N 1
ATOM 673 C CA . LYS A 1 84 ? 2.012 -2.174 -0.463 1.00 88.50 84 LYS A CA 1
ATOM 674 C C . LYS A 1 84 ? 2.991 -1.846 0.673 1.00 88.50 84 LYS A C 1
ATOM 676 O O . LYS A 1 84 ? 3.839 -2.682 0.971 1.00 88.50 84 LYS A O 1
ATOM 681 N N . ALA A 1 85 ? 2.885 -0.662 1.279 1.00 92.19 85 ALA A N 1
ATOM 682 C CA . ALA A 1 85 ? 3.721 -0.247 2.403 1.00 92.19 85 ALA A CA 1
ATOM 683 C C . ALA A 1 85 ? 3.516 -1.171 3.609 1.00 92.19 85 ALA A C 1
ATOM 685 O O . ALA A 1 85 ? 4.473 -1.783 4.072 1.00 92.19 85 ALA A O 1
ATOM 686 N N . VAL A 1 86 ? 2.263 -1.355 4.032 1.00 86.06 86 VAL A N 1
ATOM 687 C CA . VAL A 1 86 ? 1.894 -2.260 5.132 1.00 86.06 86 VAL A CA 1
ATOM 688 C C . VAL A 1 86 ? 2.327 -3.694 4.825 1.00 86.06 86 VAL A C 1
ATOM 690 O O . VAL A 1 86 ? 2.981 -4.325 5.640 1.00 86.06 86 VAL A O 1
ATOM 693 N N . ALA A 1 87 ? 2.075 -4.196 3.613 1.00 82.50 87 ALA A N 1
ATOM 694 C CA . ALA A 1 87 ? 2.466 -5.557 3.244 1.00 82.50 87 ALA A CA 1
ATOM 695 C C . ALA A 1 87 ? 3.989 -5.795 3.229 1.00 82.50 87 ALA A C 1
ATOM 697 O O . ALA A 1 87 ? 4.419 -6.942 3.322 1.00 82.50 87 ALA A O 1
ATOM 698 N N . ARG A 1 88 ? 4.804 -4.747 3.043 1.00 90.00 88 ARG A N 1
ATOM 699 C CA . ARG A 1 88 ? 6.269 -4.861 2.961 1.00 90.00 88 ARG A CA 1
ATOM 700 C C . ARG A 1 88 ? 6.976 -4.568 4.285 1.00 90.00 88 ARG A C 1
ATOM 702 O O . ARG A 1 88 ? 8.041 -5.132 4.512 1.00 90.00 88 ARG A O 1
ATOM 709 N N . TYR A 1 89 ? 6.426 -3.675 5.102 1.00 92.00 89 TYR A N 1
ATOM 710 C CA . TYR A 1 89 ? 7.054 -3.172 6.331 1.00 92.00 89 TYR A CA 1
ATOM 711 C C . TYR A 1 89 ? 6.266 -3.520 7.601 1.00 92.00 89 TYR A C 1
ATOM 713 O O . TYR A 1 89 ? 6.622 -3.062 8.684 1.00 92.00 89 TYR A O 1
ATOM 721 N N . ASP A 1 90 ? 5.201 -4.309 7.472 1.00 83.06 90 ASP A N 1
ATOM 722 C CA . ASP A 1 90 ? 4.217 -4.675 8.497 1.00 83.06 90 ASP A CA 1
ATOM 723 C C . ASP A 1 90 ? 3.357 -3.502 8.988 1.00 83.06 90 ASP A C 1
ATOM 725 O O . ASP A 1 90 ? 2.144 -3.633 9.097 1.00 83.06 90 ASP A O 1
ATOM 729 N N . THR A 1 91 ? 3.947 -2.330 9.236 1.00 86.56 91 THR A N 1
ATOM 730 C CA . THR A 1 91 ? 3.237 -1.114 9.653 1.00 86.56 91 THR A CA 1
ATOM 731 C C . THR A 1 91 ? 3.716 0.106 8.866 1.00 86.56 91 THR A C 1
ATOM 733 O O . THR A 1 91 ? 4.836 0.151 8.349 1.00 86.56 91 THR A O 1
ATOM 736 N N . LEU A 1 92 ? 2.872 1.140 8.783 1.00 91.44 92 LEU A N 1
ATOM 737 C CA . LEU A 1 92 ? 3.264 2.423 8.187 1.00 91.44 92 LEU A CA 1
ATOM 738 C C . LEU A 1 92 ? 4.350 3.131 9.001 1.00 91.44 92 LEU A C 1
ATOM 740 O O . LEU A 1 92 ? 5.199 3.809 8.435 1.00 91.44 92 LEU A O 1
ATOM 744 N N . GLU A 1 93 ? 4.355 2.932 10.316 1.00 93.12 93 GLU A N 1
ATOM 745 C CA . GLU A 1 93 ? 5.385 3.454 11.210 1.00 93.12 93 GLU A CA 1
ATOM 746 C C . GLU A 1 93 ? 6.753 2.840 10.907 1.00 93.12 93 GLU A C 1
ATOM 748 O O . GLU A 1 93 ? 7.739 3.562 10.785 1.00 93.12 93 GLU A O 1
ATOM 753 N N . ASN A 1 94 ? 6.810 1.526 10.697 1.00 93.44 94 ASN A N 1
ATOM 754 C CA . ASN A 1 94 ? 8.035 0.851 10.284 1.00 93.44 94 ASN A CA 1
ATOM 755 C C . ASN A 1 94 ? 8.497 1.325 8.902 1.00 93.44 94 ASN A C 1
ATOM 757 O O . ASN A 1 94 ? 9.693 1.524 8.697 1.00 93.44 94 ASN A O 1
ATOM 761 N N . ALA A 1 95 ? 7.564 1.537 7.965 1.00 95.81 95 ALA A N 1
ATOM 762 C CA . ALA A 1 95 ? 7.883 2.107 6.659 1.00 95.81 95 ALA A CA 1
ATOM 763 C C . ALA A 1 95 ? 8.470 3.520 6.793 1.00 95.81 95 ALA A C 1
ATOM 765 O O . ALA A 1 95 ? 9.478 3.812 6.163 1.00 95.81 95 ALA A O 1
ATOM 766 N N . PHE A 1 96 ? 7.892 4.378 7.638 1.00 96.69 96 PHE A N 1
ATOM 767 C CA . PHE A 1 96 ? 8.429 5.711 7.913 1.00 96.69 96 PHE A CA 1
ATOM 768 C C . PHE A 1 96 ? 9.839 5.627 8.507 1.00 96.69 96 PHE A C 1
ATOM 770 O O . PHE A 1 96 ? 10.779 6.169 7.934 1.00 96.69 96 PHE A O 1
ATOM 777 N N . ASN A 1 97 ? 10.006 4.865 9.591 1.00 95.56 97 ASN A N 1
ATOM 778 C CA . ASN A 1 97 ? 11.276 4.727 10.308 1.00 95.56 97 ASN A CA 1
ATOM 779 C C . ASN A 1 97 ? 12.409 4.157 9.436 1.00 95.56 97 ASN A C 1
ATOM 781 O O . ASN A 1 97 ? 13.578 4.413 9.715 1.00 95.56 97 ASN A O 1
ATOM 785 N N . ALA A 1 98 ? 12.075 3.370 8.407 1.00 97.00 98 ALA A N 1
ATOM 786 C CA . ALA A 1 98 ? 13.042 2.791 7.478 1.00 97.00 98 ALA A CA 1
ATOM 787 C C . ALA A 1 98 ? 13.618 3.801 6.468 1.00 97.00 98 ALA A C 1
ATOM 789 O O . ALA A 1 98 ? 14.673 3.531 5.894 1.00 97.00 98 ALA A O 1
ATOM 790 N N . PHE A 1 99 ? 12.936 4.926 6.225 1.00 97.56 99 PHE A N 1
ATOM 791 C CA . PHE A 1 99 ? 13.330 5.927 5.222 1.00 97.56 99 PHE A CA 1
ATOM 792 C C . PHE A 1 99 ? 13.395 7.364 5.757 1.00 97.56 99 PHE A C 1
ATOM 794 O O . PHE A 1 99 ? 13.743 8.270 5.001 1.00 97.56 99 PHE A O 1
ATOM 801 N N . SER A 1 100 ? 13.047 7.584 7.024 1.00 96.12 100 SER A N 1
ATOM 802 C CA . SER A 1 100 ? 13.182 8.869 7.705 1.00 96.12 100 SER A CA 1
ATOM 803 C C . SER A 1 100 ? 14.637 9.165 8.058 1.00 96.12 100 SER A C 1
ATOM 805 O O . SER A 1 100 ? 15.407 8.253 8.360 1.00 96.12 100 SER A O 1
ATOM 807 N N . GLU A 1 101 ? 14.971 10.445 8.102 1.00 94.50 101 GLU A N 1
ATOM 808 C CA . GLU A 1 101 ? 16.251 10.959 8.577 1.00 94.50 101 GLU A CA 1
ATOM 809 C C . GLU A 1 101 ? 16.063 11.568 9.971 1.00 94.50 101 GLU A C 1
ATOM 811 O O . GLU A 1 101 ? 15.010 12.142 10.272 1.00 94.50 101 GLU A O 1
ATOM 816 N N . ASP A 1 102 ? 17.080 11.434 10.820 1.00 92.31 102 ASP A N 1
ATOM 817 C CA . ASP A 1 102 ? 17.128 12.133 12.101 1.00 92.31 102 ASP A CA 1
ATOM 818 C C . ASP A 1 102 ? 17.433 13.618 11.822 1.00 92.31 102 ASP A C 1
ATOM 820 O O . ASP A 1 102 ? 18.380 13.939 11.098 1.00 92.31 102 ASP A O 1
ATOM 824 N N . LEU A 1 103 ? 16.617 14.540 12.342 1.00 86.31 103 LEU A N 1
ATOM 825 C CA . LEU A 1 103 ? 17.003 15.950 12.386 1.00 86.31 103 LEU A CA 1
ATOM 826 C C . LEU A 1 103 ? 18.060 16.118 13.478 1.00 86.31 103 LEU A C 1
ATOM 828 O O . LEU A 1 103 ? 17.826 15.740 14.621 1.00 86.31 103 LEU A O 1
ATOM 832 N N . ASP A 1 104 ? 19.192 16.745 13.146 1.00 77.06 104 ASP A N 1
ATOM 833 C CA . ASP A 1 104 ? 20.273 17.091 14.087 1.00 77.06 104 ASP A CA 1
ATOM 834 C C . ASP A 1 104 ? 19.853 18.170 15.125 1.00 77.06 104 ASP A C 1
ATOM 836 O O . ASP A 1 104 ? 20.651 19.019 15.537 1.00 77.06 104 ASP A O 1
ATOM 840 N N . SER A 1 105 ? 18.584 18.207 15.548 1.00 68.50 105 SER A N 1
ATOM 841 C CA . SER A 1 105 ? 18.116 19.118 16.585 1.00 68.50 105 SER A CA 1
ATOM 842 C C . SER A 1 105 ? 18.512 18.604 17.963 1.00 68.50 105 SER A C 1
ATOM 844 O O . SER A 1 105 ? 18.065 17.563 18.426 1.00 68.50 105 SER A O 1
ATOM 846 N N . ILE A 1 106 ? 19.321 19.417 18.638 1.00 70.94 106 ILE A N 1
ATOM 847 C CA . ILE A 1 106 ? 20.012 19.187 19.916 1.00 70.94 106 ILE A CA 1
ATOM 848 C C . ILE A 1 106 ? 19.120 18.668 21.068 1.00 70.94 106 ILE A C 1
ATOM 850 O O . ILE A 1 106 ? 19.667 18.200 22.061 1.00 70.94 106 ILE A O 1
ATOM 854 N N . ASN A 1 107 ? 17.785 18.722 20.970 1.00 63.81 107 ASN A N 1
ATOM 855 C CA . ASN A 1 107 ? 16.893 18.439 22.100 1.00 63.81 107 ASN A CA 1
ATOM 856 C C . ASN A 1 107 ? 15.690 17.520 21.830 1.00 63.81 107 ASN A C 1
ATOM 858 O O . ASN A 1 107 ? 15.014 17.198 22.797 1.00 63.81 107 ASN A O 1
ATOM 862 N N . ASP A 1 108 ? 15.436 17.063 20.603 1.00 64.81 108 ASP A N 1
ATOM 863 C CA . ASP A 1 108 ? 14.379 16.076 20.338 1.00 64.81 108 ASP A CA 1
ATOM 864 C C . ASP A 1 108 ? 14.730 15.265 19.083 1.00 64.81 108 ASP A C 1
ATOM 866 O O . ASP A 1 108 ? 15.083 15.837 18.050 1.00 64.81 108 ASP A O 1
ATOM 870 N N . GLU A 1 109 ? 14.643 13.933 19.181 1.00 76.81 109 GLU A N 1
ATOM 871 C CA . GLU A 1 109 ? 14.821 12.980 18.072 1.00 76.81 109 GLU A CA 1
ATOM 872 C C . GLU A 1 109 ? 13.605 13.026 17.129 1.00 76.81 109 GLU A C 1
ATOM 874 O O . GLU A 1 109 ? 12.907 12.030 16.913 1.00 76.81 109 GLU A O 1
ATOM 879 N N . GLU A 1 110 ? 13.290 14.205 16.590 1.00 88.00 110 GLU A N 1
ATOM 880 C CA . GLU A 1 110 ? 12.206 14.331 15.627 1.00 88.00 110 GLU A CA 1
ATOM 881 C C . GLU A 1 110 ? 12.675 13.794 14.274 1.00 88.00 110 GLU A C 1
ATOM 883 O O . GLU A 1 110 ? 13.433 14.415 13.526 1.00 88.00 110 GLU A O 1
ATOM 888 N N . ARG A 1 111 ? 12.229 12.578 13.964 1.00 93.12 111 ARG A N 1
ATOM 889 C CA . ARG A 1 111 ? 12.453 11.960 12.662 1.00 93.12 111 ARG A CA 1
ATOM 890 C C . ARG A 1 111 ? 11.540 12.578 11.628 1.00 93.12 111 ARG A C 1
ATOM 892 O O . ARG A 1 111 ? 10.320 12.607 11.799 1.00 93.12 111 ARG A O 1
ATOM 899 N N . VAL A 1 112 ? 12.125 12.971 10.506 1.00 94.88 112 VAL A N 1
ATOM 900 C CA . VAL A 1 112 ? 11.375 13.504 9.372 1.00 94.88 112 VAL A CA 1
ATOM 901 C C . VAL A 1 112 ? 11.637 12.722 8.105 1.00 94.88 112 VAL A C 1
ATOM 903 O O . VAL A 1 112 ? 12.726 12.213 7.851 1.00 94.88 112 VAL A O 1
ATOM 906 N N . LEU A 1 113 ? 10.613 12.652 7.267 1.00 96.00 113 LEU A N 1
ATOM 907 C CA . LEU A 1 113 ? 10.711 12.100 5.933 1.00 96.00 113 LEU A CA 1
ATOM 908 C C . LEU A 1 113 ? 10.880 13.251 4.945 1.00 96.00 113 LEU A C 1
ATOM 910 O O . LEU A 1 113 ? 9.974 14.064 4.776 1.00 96.00 113 LEU A O 1
ATOM 914 N N . ARG A 1 114 ? 12.044 13.325 4.296 1.00 95.56 114 ARG A N 1
ATOM 915 C CA . ARG A 1 114 ? 12.292 14.223 3.157 1.00 95.56 114 ARG A CA 1
ATOM 916 C C . ARG A 1 114 ? 11.853 13.568 1.850 1.00 95.56 114 ARG A C 1
ATOM 918 O O . ARG A 1 114 ? 11.653 12.351 1.802 1.00 95.56 114 ARG A O 1
ATOM 925 N N . TRP A 1 115 ? 11.786 14.353 0.774 1.00 95.06 115 TRP A N 1
ATOM 926 C CA . TRP A 1 115 ? 11.460 13.847 -0.562 1.00 95.06 115 TRP A CA 1
ATOM 927 C C . TRP A 1 115 ? 12.347 12.665 -0.954 1.00 95.06 115 TRP A C 1
ATOM 929 O O . TRP A 1 115 ? 11.834 11.645 -1.396 1.00 95.06 115 TRP A O 1
ATOM 939 N N . GLN A 1 116 ? 13.659 12.741 -0.709 1.00 95.75 116 GLN A N 1
ATOM 940 C CA . GLN A 1 116 ? 14.588 11.658 -1.043 1.00 95.75 116 GLN A CA 1
ATOM 941 C C . GLN A 1 116 ? 14.268 10.343 -0.303 1.00 95.75 116 GLN A C 1
ATOM 943 O O . GLN A 1 116 ? 14.325 9.260 -0.900 1.00 95.75 116 GLN A O 1
ATOM 948 N N . GLY A 1 117 ? 13.893 10.428 0.977 1.00 96.19 117 GLY A N 1
ATOM 949 C CA . GLY A 1 117 ? 13.446 9.285 1.776 1.00 96.19 117 GLY A CA 1
ATOM 950 C C . GLY A 1 117 ? 12.121 8.719 1.262 1.00 96.19 117 GLY A C 1
ATOM 951 O O . GLY A 1 117 ? 12.013 7.521 0.989 1.00 96.19 117 GLY A O 1
ATOM 952 N N . PHE A 1 118 ? 11.131 9.584 1.022 1.00 96.56 118 PHE A N 1
ATOM 953 C CA . PHE A 1 118 ? 9.837 9.182 0.467 1.00 96.56 118 PHE A CA 1
ATOM 954 C C . PHE A 1 118 ? 9.962 8.561 -0.928 1.00 96.56 118 PHE A C 1
ATOM 956 O O . PHE A 1 118 ? 9.350 7.534 -1.216 1.00 96.56 118 PHE A O 1
ATOM 963 N N . TYR A 1 119 ? 10.784 9.144 -1.793 1.00 95.44 119 TYR A N 1
ATOM 964 C CA . TYR A 1 119 ? 11.070 8.628 -3.122 1.00 95.44 119 TYR A CA 1
ATOM 965 C C . TYR A 1 119 ? 11.709 7.240 -3.038 1.00 95.44 119 TYR A C 1
ATOM 967 O O . TYR A 1 119 ? 11.288 6.316 -3.731 1.00 95.44 119 TYR A O 1
ATOM 975 N N . SER A 1 120 ? 12.656 7.042 -2.119 1.00 95.94 120 SER A N 1
ATOM 976 C CA . SER A 1 120 ? 13.263 5.729 -1.871 1.00 95.94 120 SER A CA 1
ATOM 977 C C . SER A 1 120 ? 12.232 4.692 -1.400 1.00 95.94 120 SER A C 1
ATOM 979 O O . SER A 1 120 ? 12.238 3.558 -1.892 1.00 95.94 120 SER A O 1
ATOM 981 N N . LEU A 1 121 ? 11.295 5.085 -0.528 1.00 96.31 121 LEU A N 1
ATOM 982 C CA . LEU A 1 121 ? 10.147 4.259 -0.140 1.00 96.31 121 LEU A CA 1
ATOM 983 C C . LEU A 1 121 ? 9.267 3.926 -1.355 1.00 96.31 121 LEU A C 1
ATOM 985 O O . LEU A 1 121 ? 8.956 2.760 -1.595 1.00 96.31 121 LEU A O 1
ATOM 989 N N . ALA A 1 122 ? 8.903 4.919 -2.165 1.00 94.75 122 ALA A N 1
ATOM 990 C CA . ALA A 1 122 ? 8.081 4.742 -3.359 1.00 94.75 122 ALA A CA 1
ATOM 991 C C . ALA A 1 122 ? 8.734 3.773 -4.362 1.00 94.75 122 ALA A C 1
ATOM 993 O O . ALA A 1 122 ? 8.085 2.842 -4.849 1.00 94.75 122 ALA A O 1
ATOM 994 N N . MET A 1 123 ? 10.043 3.900 -4.586 1.00 91.88 123 MET A N 1
ATOM 995 C CA . MET A 1 123 ? 10.822 2.970 -5.404 1.00 91.88 123 MET A CA 1
ATOM 996 C C . MET A 1 123 ? 10.834 1.557 -4.820 1.00 91.88 123 MET A C 1
ATOM 998 O O . MET A 1 123 ? 10.651 0.586 -5.559 1.00 91.88 123 MET A O 1
ATOM 1002 N N . ALA A 1 124 ? 10.991 1.414 -3.500 1.00 93.19 124 ALA A N 1
ATOM 1003 C CA . ALA A 1 124 ? 10.897 0.118 -2.832 1.00 93.19 124 ALA A CA 1
ATOM 1004 C C . ALA A 1 124 ? 9.498 -0.507 -2.991 1.00 93.19 124 ALA A C 1
ATOM 1006 O O . ALA A 1 124 ? 9.363 -1.726 -3.111 1.00 93.19 124 ALA A O 1
ATOM 1007 N N . LEU A 1 125 ? 8.447 0.304 -3.068 1.00 91.56 125 LEU A N 1
ATOM 1008 C CA . LEU A 1 125 ? 7.079 -0.154 -3.312 1.00 91.56 125 LEU A CA 1
ATOM 1009 C C . LEU A 1 125 ? 6.744 -0.317 -4.803 1.00 91.56 125 LEU A C 1
ATOM 1011 O O . LEU A 1 125 ? 5.625 -0.714 -5.140 1.00 91.56 125 LEU A O 1
ATOM 1015 N N . ASN A 1 126 ? 7.703 -0.108 -5.708 1.00 85.69 126 ASN A N 1
ATOM 1016 C CA . ASN A 1 126 ? 7.482 -0.099 -7.156 1.00 85.69 126 ASN A CA 1
ATOM 1017 C C . ASN A 1 126 ? 6.348 0.867 -7.512 1.00 85.69 126 ASN A C 1
ATOM 1019 O O . ASN A 1 126 ? 5.265 0.463 -7.931 1.00 85.69 126 ASN A O 1
ATOM 1023 N N . VAL A 1 127 ? 6.551 2.132 -7.189 1.00 88.38 127 VAL A N 1
ATOM 1024 C CA . VAL A 1 127 ? 5.687 3.243 -7.576 1.00 88.38 127 VAL A CA 1
ATOM 1025 C C . VAL A 1 127 ? 6.475 4.036 -8.604 1.00 88.38 127 VAL A C 1
ATOM 1027 O O . VAL A 1 127 ? 7.687 4.185 -8.445 1.00 88.38 127 VAL A O 1
ATOM 1030 N N . ASN A 1 128 ? 5.823 4.472 -9.683 1.00 85.06 128 ASN A N 1
ATOM 1031 C CA . ASN A 1 128 ? 6.498 5.237 -10.728 1.00 85.06 128 ASN A CA 1
ATOM 1032 C C . ASN A 1 128 ? 6.882 6.660 -10.241 1.00 85.06 128 ASN A C 1
ATOM 1034 O O . ASN A 1 128 ? 6.273 7.146 -9.288 1.00 85.06 128 ASN A O 1
ATOM 1038 N N . ASP A 1 129 ? 7.867 7.333 -10.853 1.00 87.81 129 ASP A N 1
ATOM 1039 C CA . ASP A 1 129 ? 8.376 8.627 -10.337 1.00 87.81 129 ASP A CA 1
ATOM 1040 C C . ASP A 1 129 ? 7.308 9.709 -10.352 1.00 87.81 129 ASP A C 1
ATOM 1042 O O . ASP A 1 129 ? 7.202 10.507 -9.423 1.00 87.81 129 ASP A O 1
ATOM 1046 N N . ARG A 1 130 ? 6.476 9.701 -11.394 1.00 85.94 130 ARG A N 1
ATOM 1047 C CA . ARG A 1 130 ? 5.360 10.629 -11.524 1.00 85.94 130 ARG A CA 1
ATOM 1048 C C . ARG A 1 130 ? 4.358 10.445 -10.385 1.00 85.94 130 ARG A C 1
ATOM 1050 O O . ARG A 1 130 ? 4.004 11.418 -9.732 1.00 85.94 130 ARG A O 1
ATOM 1057 N N . CYS A 1 131 ? 3.940 9.211 -10.115 1.00 86.25 131 CYS A N 1
ATOM 1058 C CA . CYS A 1 131 ? 3.056 8.888 -9.004 1.00 86.25 131 CYS A CA 1
ATOM 1059 C C . CYS A 1 131 ? 3.723 9.224 -7.670 1.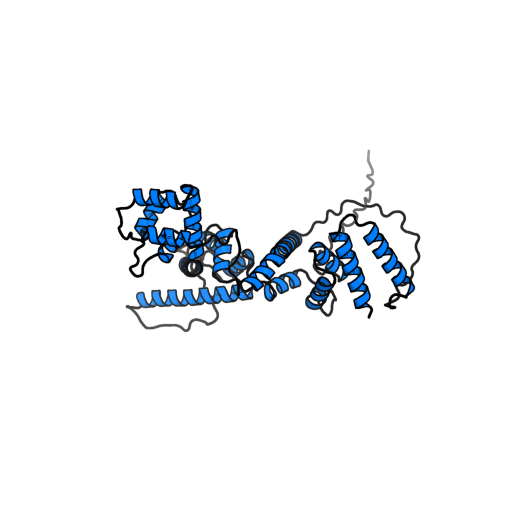00 86.25 131 CYS A C 1
ATOM 1061 O O . CYS A 1 131 ? 3.060 9.776 -6.805 1.00 86.25 131 CYS A O 1
ATOM 1063 N N . ALA A 1 132 ? 5.017 8.944 -7.487 1.00 92.44 132 ALA A N 1
ATOM 1064 C CA . ALA A 1 132 ? 5.730 9.326 -6.271 1.00 92.44 132 ALA A CA 1
ATOM 1065 C C . ALA A 1 132 ? 5.675 10.848 -6.055 1.00 92.44 132 ALA A C 1
ATOM 1067 O O . ALA A 1 132 ? 5.322 11.297 -4.968 1.00 92.44 132 ALA A O 1
ATOM 1068 N N . ALA A 1 133 ? 5.927 11.641 -7.098 1.00 91.75 133 ALA A N 1
ATOM 1069 C CA . ALA A 1 133 ? 5.856 13.098 -7.020 1.00 91.75 133 ALA A CA 1
ATOM 1070 C C . ALA A 1 133 ? 4.432 13.589 -6.723 1.00 91.75 133 ALA A C 1
ATOM 1072 O O . ALA A 1 133 ? 4.235 14.468 -5.889 1.00 91.75 133 ALA A O 1
ATOM 1073 N N . GLU A 1 134 ? 3.418 13.002 -7.362 1.00 89.44 134 GLU A N 1
ATOM 1074 C CA . GLU A 1 134 ? 2.011 13.314 -7.092 1.00 89.44 134 GLU A CA 1
ATOM 1075 C C . GLU A 1 134 ? 1.618 12.974 -5.642 1.00 89.44 134 GLU A C 1
ATOM 1077 O O . GLU A 1 134 ? 1.016 13.808 -4.968 1.00 89.44 134 GLU A O 1
ATOM 1082 N N . LEU A 1 135 ? 2.011 11.802 -5.131 1.00 91.19 135 LEU A N 1
ATOM 1083 C CA . LEU A 1 135 ? 1.767 11.381 -3.746 1.00 91.19 135 LEU A CA 1
ATOM 1084 C C . LEU A 1 135 ? 2.442 12.321 -2.741 1.00 91.19 135 LEU A C 1
ATOM 1086 O O . LEU A 1 135 ? 1.813 12.742 -1.772 1.00 91.19 135 LEU A O 1
ATOM 1090 N N . TRP A 1 136 ? 3.703 12.677 -2.986 1.00 94.44 136 TRP A N 1
ATOM 1091 C CA . TRP A 1 136 ? 4.438 13.618 -2.146 1.00 94.44 136 TRP A CA 1
ATOM 1092 C C . TRP A 1 136 ? 3.776 14.987 -2.125 1.00 94.44 136 TRP A C 1
ATOM 1094 O O . TRP A 1 136 ? 3.521 15.519 -1.053 1.00 94.44 136 TRP A O 1
ATOM 1104 N N . ASN A 1 137 ? 3.381 15.512 -3.286 1.00 90.69 137 ASN A N 1
ATOM 1105 C CA . ASN A 1 137 ? 2.670 16.785 -3.369 1.00 90.69 137 ASN A CA 1
ATOM 1106 C C . ASN A 1 137 ? 1.374 16.790 -2.548 1.00 90.69 137 ASN A C 1
ATOM 1108 O O . ASN A 1 137 ? 1.033 17.813 -1.954 1.00 90.69 137 ASN A O 1
ATOM 1112 N N . VAL A 1 138 ? 0.644 15.671 -2.505 1.00 87.94 138 VAL A N 1
ATOM 1113 C CA . VAL A 1 138 ? -0.538 15.542 -1.643 1.00 87.94 138 VAL A CA 1
ATOM 1114 C C . VAL A 1 138 ? -0.129 15.592 -0.169 1.00 87.94 138 VAL A C 1
ATOM 1116 O O . VAL A 1 138 ? -0.670 16.411 0.572 1.00 87.94 138 VAL A O 1
ATOM 1119 N N . LEU A 1 139 ? 0.855 14.788 0.245 1.00 90.44 139 LEU A N 1
ATOM 1120 C CA . LEU A 1 139 ? 1.304 14.743 1.639 1.00 90.44 139 LEU A CA 1
ATOM 1121 C C . LEU A 1 139 ? 1.881 16.088 2.118 1.00 90.44 139 LEU A C 1
ATOM 1123 O O . LEU A 1 139 ? 1.534 16.554 3.202 1.00 90.44 139 LEU A O 1
ATOM 1127 N N . SER A 1 140 ? 2.708 16.755 1.309 1.00 91.12 140 SER A N 1
ATOM 1128 C CA . SER A 1 140 ? 3.294 18.060 1.637 1.00 91.12 140 SER A CA 1
ATOM 1129 C C . SER A 1 140 ? 2.230 19.152 1.765 1.00 91.12 140 SER A C 1
ATOM 1131 O O . SER A 1 140 ? 2.324 20.006 2.645 1.00 91.12 140 SER A O 1
ATOM 1133 N N . ARG A 1 141 ? 1.173 19.121 0.939 1.00 86.69 141 ARG A N 1
ATOM 1134 C CA . ARG A 1 141 ? 0.039 20.054 1.069 1.00 86.69 141 ARG A CA 1
ATOM 1135 C C . ARG A 1 141 ? -0.746 19.824 2.358 1.00 86.69 141 ARG A C 1
ATOM 1137 O O . ARG A 1 141 ? -1.135 20.799 3.002 1.00 86.69 141 ARG A O 1
ATOM 1144 N N . SER A 1 142 ? -0.957 18.568 2.744 1.00 84.88 142 SER A N 1
ATOM 1145 C CA . SER A 1 142 ? -1.590 18.232 4.022 1.00 84.88 142 SER A CA 1
ATOM 1146 C C . SER A 1 142 ? -0.725 18.661 5.211 1.00 84.88 142 SER A C 1
ATOM 1148 O O . SER A 1 142 ? -1.249 19.221 6.173 1.00 84.88 142 SER A O 1
ATOM 1150 N N . ASN A 1 143 ? 0.599 18.498 5.117 1.00 86.31 143 ASN A N 1
ATOM 1151 C CA . ASN A 1 143 ? 1.549 18.958 6.132 1.00 86.31 143 ASN A CA 1
ATOM 1152 C C . ASN A 1 143 ? 1.466 20.477 6.345 1.00 86.31 143 ASN A C 1
ATOM 1154 O O . ASN A 1 143 ? 1.277 20.947 7.465 1.00 86.31 143 ASN A O 1
ATOM 1158 N N . LEU A 1 144 ? 1.478 21.246 5.252 1.00 83.94 144 LEU A N 1
ATOM 1159 C CA . LEU A 1 144 ? 1.292 22.700 5.283 1.00 83.94 144 LEU A CA 1
ATOM 1160 C C . LEU A 1 144 ? -0.017 23.108 5.974 1.00 83.94 144 LEU A C 1
ATOM 1162 O O . LEU A 1 144 ? -0.050 24.078 6.734 1.00 83.94 144 LEU A O 1
ATOM 1166 N N . ALA A 1 145 ? -1.106 22.380 5.719 1.00 82.31 145 ALA A N 1
ATOM 1167 C CA . ALA A 1 145 ? -2.387 22.635 6.370 1.00 82.31 145 ALA A CA 1
ATOM 1168 C C . ALA A 1 145 ? -2.341 22.321 7.877 1.00 82.31 145 ALA A C 1
ATOM 1170 O O . ALA A 1 145 ? -2.874 23.094 8.676 1.00 82.31 145 ALA A O 1
ATOM 1171 N N . ALA A 1 146 ? -1.680 21.229 8.271 1.00 81.50 146 ALA A N 1
ATOM 1172 C CA . ALA A 1 146 ? -1.506 20.846 9.669 1.00 81.50 146 ALA A CA 1
ATOM 1173 C C . ALA A 1 146 ? -0.664 21.872 10.449 1.00 81.50 146 ALA A C 1
ATOM 1175 O O . ALA A 1 146 ? -1.102 22.329 11.508 1.00 81.50 146 ALA A O 1
ATOM 1176 N N . CYS A 1 147 ? 0.476 22.310 9.901 1.00 80.69 147 CYS A N 1
ATOM 1177 C CA . CYS A 1 147 ? 1.328 23.338 10.512 1.00 80.69 147 CYS A CA 1
ATOM 1178 C C . CYS A 1 147 ? 0.564 24.648 10.734 1.00 80.69 147 CYS A C 1
ATOM 1180 O O . CYS A 1 147 ? 0.553 25.171 11.848 1.00 80.69 147 CYS A O 1
ATOM 1182 N N . ARG A 1 148 ? -0.179 25.123 9.724 1.00 80.81 148 ARG A N 1
ATOM 1183 C CA . ARG A 1 148 ? -0.995 26.346 9.836 1.00 80.81 148 ARG A CA 1
ATOM 1184 C C . ARG A 1 148 ? -2.052 26.255 10.936 1.00 80.81 148 ARG A C 1
ATOM 1186 O O . ARG A 1 148 ? -2.314 27.241 11.621 1.00 80.81 148 ARG A O 1
ATOM 1193 N N . MET A 1 149 ? -2.676 25.090 11.120 1.00 77.00 149 MET A N 1
ATOM 1194 C CA . MET A 1 149 ? -3.665 24.895 12.186 1.00 77.00 149 MET A CA 1
ATOM 1195 C C . MET A 1 149 ? -3.034 24.902 13.582 1.00 77.00 149 MET A C 1
ATOM 1197 O O . MET A 1 149 ? -3.649 25.410 14.522 1.00 77.00 149 MET A O 1
ATOM 1201 N N . SER A 1 150 ? -1.829 24.354 13.729 1.00 78.94 150 SER A N 1
ATOM 1202 C CA . SER A 1 150 ? -1.080 24.387 14.990 1.00 78.94 150 SER A CA 1
ATOM 1203 C C . SER A 1 150 ? -0.590 25.799 15.314 1.00 78.94 150 SER A C 1
ATOM 1205 O O . SER A 1 150 ? -0.767 26.264 16.440 1.00 78.94 150 SER A O 1
ATOM 1207 N N . GLU A 1 151 ? -0.079 26.524 14.317 1.00 74.50 151 GLU A N 1
ATOM 1208 C CA . GLU A 1 151 ? 0.327 27.924 14.455 1.00 74.50 151 GLU A CA 1
ATOM 1209 C C . GLU A 1 151 ? -0.848 28.828 14.816 1.00 74.50 151 GLU A C 1
ATOM 1211 O O . GLU A 1 151 ? -0.722 29.620 15.736 1.00 74.50 151 GLU A O 1
ATOM 1216 N N . LEU A 1 152 ? -2.020 28.686 14.187 1.00 76.75 152 LEU A N 1
ATOM 1217 C CA . LEU A 1 152 ? -3.210 29.473 14.545 1.00 76.75 152 LEU A CA 1
ATOM 1218 C C . LEU A 1 152 ? -3.673 29.237 15.990 1.00 76.75 152 LEU A C 1
ATOM 1220 O O . LEU A 1 152 ? -4.190 30.154 16.627 1.00 76.75 152 LEU A O 1
ATOM 1224 N N . LYS A 1 153 ? -3.477 28.027 16.527 1.00 75.88 153 LYS A N 1
ATOM 1225 C CA . LYS A 1 153 ? -3.755 27.728 17.941 1.00 75.88 153 LYS A CA 1
ATOM 1226 C C . LYS A 1 153 ? -2.715 28.347 18.877 1.00 75.88 153 LYS A C 1
ATOM 1228 O O . LYS A 1 153 ? -3.080 28.770 19.971 1.00 75.88 153 LYS A O 1
ATOM 1233 N N . ALA A 1 154 ? -1.452 28.418 18.459 1.00 74.00 154 ALA A N 1
ATOM 1234 C CA . ALA A 1 154 ? -0.365 29.008 19.242 1.00 74.00 154 ALA A CA 1
ATOM 1235 C C . ALA A 1 154 ? -0.317 30.549 19.149 1.00 74.00 154 ALA A C 1
ATOM 1237 O O . ALA A 1 154 ? -0.013 31.230 20.125 1.00 74.00 154 ALA A O 1
ATOM 1238 N N . ALA A 1 155 ? -0.672 31.113 17.994 1.00 62.06 155 ALA A N 1
ATOM 1239 C CA . ALA A 1 155 ? -0.569 32.530 17.652 1.00 62.06 155 ALA A CA 1
ATOM 1240 C C . ALA A 1 155 ? -1.719 33.395 18.193 1.00 62.06 155 ALA A C 1
ATOM 1242 O O . ALA A 1 155 ? -1.778 34.589 17.900 1.00 62.06 155 ALA A O 1
ATOM 1243 N N . GLY A 1 156 ? -2.560 32.860 19.085 1.00 55.44 156 GLY A N 1
ATOM 1244 C CA . GLY A 1 156 ? -3.454 33.659 19.932 1.00 55.44 156 GLY A CA 1
ATOM 1245 C C . GLY A 1 156 ? -2.741 34.681 20.842 1.00 55.44 156 GLY A C 1
ATOM 1246 O O . GLY A 1 156 ? -3.410 35.327 21.642 1.00 55.44 156 GLY A O 1
ATOM 1247 N N . ALA A 1 157 ? -1.412 34.844 20.740 1.00 53.22 157 ALA A N 1
ATOM 1248 C CA . ALA A 1 157 ? -0.608 35.713 21.600 1.00 53.22 157 ALA A CA 1
ATOM 1249 C C . ALA A 1 157 ? 0.401 36.659 20.904 1.00 53.22 157 ALA A C 1
ATOM 1251 O O . ALA A 1 157 ? 0.967 37.507 21.593 1.00 53.22 157 ALA A O 1
ATOM 1252 N N . SER A 1 158 ? 0.655 36.601 19.590 1.00 56.03 158 SER A N 1
ATOM 1253 C CA . SER A 1 158 ? 1.473 37.639 18.923 1.00 56.03 158 SER A CA 1
ATOM 1254 C C . SER A 1 158 ? 1.446 37.521 17.410 1.00 56.03 158 SER A C 1
ATOM 1256 O O . SER A 1 158 ? 1.952 36.564 16.835 1.00 56.03 158 SER A O 1
ATOM 1258 N N . LEU A 1 159 ? 0.876 38.540 16.774 1.00 51.72 159 LEU A N 1
ATOM 1259 C CA . LEU A 1 159 ? 0.668 38.625 15.338 1.00 51.72 159 LEU A CA 1
ATOM 1260 C C . LEU A 1 159 ? 1.488 39.791 14.775 1.00 51.72 159 LEU A C 1
ATOM 1262 O O . LEU A 1 159 ? 0.916 40.827 14.469 1.00 51.72 159 LEU A O 1
ATOM 1266 N N . MET A 1 160 ? 2.813 39.660 14.674 1.00 48.72 160 MET A N 1
ATOM 1267 C CA . MET A 1 160 ? 3.646 40.512 13.807 1.00 48.72 160 MET A CA 1
ATOM 1268 C C . MET A 1 160 ? 4.962 39.800 13.485 1.00 48.72 160 MET A C 1
ATOM 1270 O O . MET A 1 160 ? 5.796 39.626 14.368 1.00 48.72 160 MET A O 1
ATOM 1274 N N . GLY A 1 161 ? 5.154 39.420 12.219 1.00 50.78 161 GLY A N 1
ATOM 1275 C CA . GLY A 1 161 ? 6.449 38.959 11.710 1.00 50.78 161 GLY A CA 1
ATOM 1276 C C . GLY A 1 161 ? 6.409 37.671 10.892 1.00 50.78 161 GLY A C 1
ATOM 1277 O O . GLY A 1 161 ? 7.217 36.785 11.138 1.00 50.78 161 GLY A O 1
ATOM 1278 N N . PHE A 1 162 ? 5.497 37.545 9.923 1.00 47.12 162 PHE A N 1
ATOM 1279 C CA . PHE A 1 162 ? 5.664 36.527 8.882 1.00 47.12 162 PHE A CA 1
ATOM 1280 C C . PHE A 1 162 ? 6.720 37.024 7.895 1.00 47.12 162 PHE A C 1
ATOM 1282 O O . PHE A 1 162 ? 6.436 37.858 7.036 1.00 47.12 162 PHE A O 1
ATOM 1289 N N . GLY A 1 163 ? 7.950 36.549 8.088 1.00 49.62 163 GLY A N 1
ATOM 1290 C CA . GLY A 1 163 ? 8.987 36.601 7.070 1.00 49.62 163 GLY A CA 1
ATOM 1291 C C . GLY A 1 163 ? 8.545 35.784 5.862 1.00 49.62 163 GLY A C 1
ATOM 1292 O O . GLY A 1 163 ? 7.980 34.700 6.000 1.00 49.62 163 GLY A O 1
ATOM 1293 N N . GLU A 1 164 ? 8.758 36.363 4.692 1.00 51.72 164 GLU A N 1
ATOM 1294 C CA . GLU A 1 164 ? 8.654 35.741 3.379 1.00 51.72 164 GLU A CA 1
ATOM 1295 C C . GLU A 1 164 ? 9.476 34.439 3.398 1.00 51.72 164 GLU A C 1
ATOM 1297 O O . GLU A 1 164 ? 10.701 34.471 3.472 1.00 51.72 164 GLU A O 1
ATOM 1302 N N . PHE A 1 165 ? 8.799 33.290 3.489 1.00 48.91 165 PHE A N 1
ATOM 1303 C CA . PHE A 1 165 ? 9.454 31.983 3.462 1.00 48.91 165 PHE A CA 1
ATOM 1304 C C . PHE A 1 165 ? 9.964 31.742 2.042 1.00 48.91 165 PHE A C 1
ATOM 1306 O O . PHE A 1 165 ? 9.162 31.694 1.110 1.00 48.91 165 PHE A O 1
ATOM 1313 N N . ASP A 1 166 ? 11.281 31.586 1.906 1.00 48.47 166 ASP A N 1
ATOM 1314 C CA . ASP A 1 166 ? 11.945 31.254 0.649 1.00 48.47 166 ASP A CA 1
ATOM 1315 C C . ASP A 1 166 ? 11.272 30.046 -0.029 1.00 48.47 166 ASP A C 1
ATOM 1317 O O . ASP A 1 166 ? 11.101 28.970 0.549 1.00 48.47 166 ASP A O 1
ATOM 1321 N N . GLU A 1 167 ? 10.869 30.264 -1.278 1.00 54.75 167 GLU A N 1
ATOM 1322 C CA . GLU A 1 167 ? 9.831 29.533 -2.012 1.00 54.75 167 GLU A CA 1
ATOM 1323 C C . GLU A 1 167 ? 10.248 28.140 -2.543 1.00 54.75 167 GLU A C 1
ATOM 1325 O O . GLU A 1 167 ? 9.501 27.529 -3.303 1.00 54.75 167 GLU A O 1
ATOM 1330 N N . GLU A 1 168 ? 11.405 27.590 -2.155 1.00 61.84 168 GLU A N 1
ATOM 1331 C CA . GLU A 1 168 ? 11.953 26.363 -2.779 1.00 61.84 168 GLU A CA 1
ATOM 1332 C C . GLU A 1 168 ? 12.439 25.271 -1.810 1.00 61.84 168 GLU A C 1
ATOM 1334 O O . GLU A 1 168 ? 12.895 24.210 -2.241 1.00 61.84 168 GLU A O 1
ATOM 1339 N N . GLY A 1 169 ? 12.307 25.464 -0.496 1.00 69.38 169 GLY A N 1
ATOM 1340 C CA . GLY A 1 169 ? 12.639 24.417 0.472 1.00 69.38 169 GLY A CA 1
ATOM 1341 C C . GLY A 1 169 ? 11.570 23.323 0.516 1.00 69.38 169 GLY A C 1
ATOM 1342 O O . GLY A 1 169 ? 10.485 23.545 1.052 1.00 69.38 169 GLY A O 1
ATOM 1343 N N . GLU A 1 170 ? 11.865 22.126 0.002 1.00 81.81 170 GLU A N 1
ATOM 1344 C CA . GLU A 1 170 ? 11.012 20.945 0.190 1.00 81.81 170 GLU A CA 1
ATOM 1345 C C . GLU A 1 170 ? 10.761 20.712 1.688 1.00 81.81 170 GLU A C 1
ATOM 1347 O O . GLU A 1 170 ? 11.673 20.356 2.442 1.00 81.81 170 GLU A O 1
ATOM 1352 N N . GLN A 1 171 ? 9.521 20.926 2.135 1.00 86.50 171 GLN A N 1
ATOM 1353 C CA . GLN A 1 171 ? 9.196 20.798 3.549 1.00 86.50 171 GLN A CA 1
ATOM 1354 C C . GLN A 1 171 ? 9.266 19.332 4.000 1.00 86.50 171 GLN A C 1
ATOM 1356 O O . GLN A 1 171 ? 8.612 18.477 3.391 1.00 86.50 171 GLN A O 1
ATOM 1361 N N . PRO A 1 172 ? 10.014 19.032 5.077 1.00 92.75 172 PRO A N 1
ATOM 1362 C CA . PRO A 1 172 ? 10.048 17.698 5.656 1.00 92.75 172 PRO A CA 1
ATOM 1363 C C . PRO A 1 172 ? 8.670 17.311 6.205 1.00 92.75 172 PRO A C 1
ATOM 1365 O O . PRO A 1 172 ? 7.950 18.146 6.750 1.00 92.75 172 PRO A O 1
ATOM 1368 N N . ILE A 1 173 ? 8.309 16.036 6.076 1.00 93.94 173 ILE A N 1
ATOM 1369 C CA . ILE A 1 173 ? 7.047 15.485 6.575 1.00 93.94 173 ILE A CA 1
ATOM 1370 C C . ILE A 1 173 ? 7.313 14.774 7.897 1.00 93.94 173 ILE A C 1
ATOM 1372 O O . ILE A 1 173 ? 8.148 13.868 7.956 1.00 93.94 173 ILE A O 1
ATOM 1376 N N . THR A 1 174 ? 6.597 15.161 8.951 1.00 93.50 174 THR A N 1
ATOM 1377 C CA . THR A 1 174 ? 6.699 14.491 10.251 1.00 93.50 174 THR A CA 1
ATOM 1378 C C . THR A 1 174 ? 6.004 13.132 10.227 1.00 93.50 174 THR A C 1
ATOM 1380 O O . THR A 1 174 ? 5.159 12.836 9.370 1.00 93.50 174 THR A O 1
ATOM 1383 N N . LYS A 1 175 ? 6.349 12.285 11.195 1.00 93.25 175 LYS A N 1
ATOM 1384 C CA . LYS A 1 175 ? 5.773 10.948 11.341 1.00 93.25 175 LYS A CA 1
ATOM 1385 C C . LYS A 1 175 ? 4.256 10.992 11.493 1.00 93.25 175 LYS A C 1
ATOM 1387 O O . LYS A 1 175 ? 3.549 10.208 10.866 1.00 93.25 175 LYS A O 1
ATOM 1392 N N . GLU A 1 176 ? 3.749 11.920 12.291 1.00 90.56 176 GLU A N 1
ATOM 1393 C CA . GLU A 1 176 ? 2.329 12.055 12.609 1.00 90.56 176 GLU A CA 1
ATOM 1394 C C . GLU A 1 176 ? 1.528 12.386 11.354 1.00 90.56 176 GLU A C 1
ATOM 1396 O O . GLU A 1 176 ? 0.494 11.767 11.108 1.00 90.56 176 GLU A O 1
ATOM 1401 N N . VAL A 1 177 ? 2.026 13.314 10.531 1.00 91.12 177 VAL A N 1
ATOM 1402 C CA . VAL A 1 177 ? 1.374 13.696 9.274 1.00 91.12 177 VAL A CA 1
ATOM 1403 C C . VAL A 1 177 ? 1.413 12.545 8.280 1.00 91.12 177 VAL A C 1
ATOM 1405 O O . VAL A 1 177 ? 0.392 12.228 7.673 1.00 91.12 177 VAL A O 1
ATOM 1408 N N . PHE A 1 178 ? 2.556 11.867 8.154 1.00 93.75 178 PHE A N 1
ATOM 1409 C CA . PHE A 1 178 ? 2.675 10.698 7.288 1.00 93.75 178 PHE A CA 1
ATOM 1410 C C . PHE A 1 178 ? 1.675 9.598 7.672 1.00 93.75 178 PHE A C 1
ATOM 1412 O O . PHE A 1 178 ? 0.934 9.108 6.820 1.00 93.75 178 PHE A O 1
ATOM 1419 N N . LEU A 1 179 ? 1.614 9.230 8.955 1.00 91.06 179 LEU A N 1
ATOM 1420 C CA . LEU A 1 179 ? 0.700 8.199 9.447 1.00 91.06 179 LEU A CA 1
ATOM 1421 C C . LEU A 1 179 ? -0.762 8.619 9.298 1.00 91.06 179 LEU A C 1
ATOM 1423 O O . LEU A 1 179 ? -1.575 7.830 8.816 1.00 91.06 179 LEU A O 1
ATOM 1427 N N . HIS A 1 180 ? -1.090 9.859 9.666 1.00 87.75 180 HIS A N 1
ATOM 1428 C CA . HIS A 1 180 ? -2.441 10.394 9.555 1.00 87.75 180 HIS A CA 1
ATOM 1429 C C . HIS A 1 180 ? -2.938 10.340 8.109 1.00 87.75 180 HIS A C 1
ATOM 1431 O O . HIS A 1 180 ? -3.953 9.699 7.839 1.00 87.75 180 HIS A O 1
ATOM 1437 N N . GLU A 1 181 ? -2.204 10.932 7.167 1.00 89.00 181 GLU A N 1
ATOM 1438 C CA . GLU A 1 181 ? -2.636 11.017 5.771 1.00 89.00 181 GLU A CA 1
ATOM 1439 C C . GLU A 1 181 ? -2.730 9.642 5.107 1.00 89.00 181 GLU A C 1
ATOM 1441 O O . GLU A 1 181 ? -3.734 9.330 4.467 1.00 89.00 181 GLU A O 1
ATOM 1446 N N . LEU A 1 182 ? -1.733 8.774 5.308 1.00 89.50 182 LEU A N 1
ATOM 1447 C CA . LEU A 1 182 ? -1.769 7.430 4.734 1.00 89.50 182 LEU A CA 1
ATOM 1448 C C . LEU A 1 182 ? -2.888 6.567 5.334 1.00 89.50 182 LEU A C 1
ATOM 1450 O O . LEU A 1 182 ? -3.482 5.761 4.616 1.00 89.50 182 LEU A O 1
ATOM 1454 N N . SER A 1 183 ? -3.218 6.738 6.618 1.00 83.00 183 SER A N 1
ATOM 1455 C CA . SER A 1 183 ? -4.318 5.998 7.251 1.00 83.00 183 SER A CA 1
ATOM 1456 C C . SER A 1 183 ? -5.681 6.330 6.629 1.00 83.00 183 SER A C 1
ATOM 1458 O O . SER A 1 183 ? -6.514 5.437 6.462 1.00 83.00 183 SER A O 1
ATOM 1460 N N . LEU A 1 184 ? -5.882 7.580 6.191 1.00 80.12 184 LEU A N 1
ATOM 1461 C CA . LEU A 1 184 ? -7.111 8.022 5.521 1.00 80.12 184 LEU A CA 1
ATOM 1462 C C . LEU A 1 184 ? -7.302 7.373 4.148 1.00 80.12 184 LEU A C 1
ATOM 1464 O O . LEU A 1 184 ? -8.427 7.290 3.654 1.00 80.12 184 LEU A O 1
ATOM 1468 N N . TRP A 1 185 ? -6.220 6.917 3.519 1.00 81.56 185 TRP A N 1
ATOM 1469 C CA . TRP A 1 185 ? -6.254 6.377 2.162 1.00 81.56 185 TRP A CA 1
ATOM 1470 C C . TRP A 1 185 ? -6.433 4.867 2.106 1.00 81.56 185 TRP A C 1
ATOM 1472 O O . TRP A 1 185 ? -6.564 4.326 1.015 1.00 81.56 185 TRP A O 1
ATOM 1482 N N . ALA A 1 186 ? -6.457 4.156 3.233 1.00 81.12 186 ALA A N 1
ATOM 1483 C CA . ALA A 1 186 ? -6.712 2.717 3.222 1.00 81.12 186 ALA A CA 1
ATOM 1484 C C . ALA A 1 186 ? -7.574 2.231 4.401 1.00 81.12 186 ALA A C 1
ATOM 1486 O O . ALA A 1 186 ? -7.202 1.253 5.061 1.00 81.12 186 ALA A O 1
ATOM 1487 N N . PRO A 1 187 ? -8.755 2.839 4.632 1.00 78.38 187 PRO A N 1
ATOM 1488 C CA . PRO A 1 187 ? -9.640 2.448 5.731 1.00 78.38 187 PRO A CA 1
ATOM 1489 C C . PRO A 1 187 ? -10.049 0.966 5.640 1.00 78.38 187 PRO A C 1
ATOM 1491 O O . PRO A 1 187 ? -10.034 0.230 6.628 1.00 78.38 187 PRO A O 1
ATOM 1494 N N . ASP A 1 188 ? -10.289 0.481 4.418 1.00 82.12 188 ASP A N 1
ATOM 1495 C CA . ASP A 1 188 ? -10.615 -0.922 4.148 1.00 82.12 188 ASP A CA 1
ATOM 1496 C C . ASP A 1 188 ? -9.447 -1.879 4.421 1.00 82.12 188 ASP A C 1
ATOM 1498 O O . ASP A 1 188 ? -9.669 -3.055 4.717 1.00 82.12 188 ASP A O 1
ATOM 1502 N N . THR A 1 189 ? -8.201 -1.403 4.312 1.00 79.44 189 THR A N 1
ATOM 1503 C CA . THR A 1 189 ? -7.019 -2.234 4.584 1.00 79.44 189 THR A CA 1
ATOM 1504 C C . THR A 1 189 ? -6.877 -2.453 6.083 1.00 79.44 189 THR A C 1
ATOM 1506 O O . THR A 1 189 ? -6.745 -3.601 6.496 1.00 79.44 189 THR A O 1
ATOM 1509 N N . ALA A 1 190 ? -7.013 -1.397 6.892 1.00 83.88 190 ALA A N 1
ATOM 1510 C CA . ALA A 1 190 ? -7.000 -1.512 8.351 1.00 83.88 190 ALA A CA 1
ATOM 1511 C C . ALA A 1 190 ? -8.147 -2.409 8.854 1.00 83.88 190 ALA A C 1
ATOM 1513 O O . ALA A 1 190 ? -7.939 -3.310 9.669 1.00 83.88 190 ALA A O 1
ATOM 1514 N N . LEU A 1 191 ? -9.358 -2.239 8.307 1.00 90.12 191 LEU A N 1
ATOM 1515 C CA . LEU A 1 191 ? -10.500 -3.085 8.665 1.00 90.12 191 LEU A CA 1
ATOM 1516 C C . LEU A 1 191 ? -10.323 -4.541 8.187 1.00 90.12 191 LEU A C 1
ATOM 1518 O O . LEU A 1 191 ? -10.731 -5.487 8.868 1.00 90.12 191 LEU A O 1
ATOM 1522 N N . GLY A 1 192 ? -9.695 -4.740 7.027 1.00 88.38 192 GLY A N 1
ATOM 1523 C CA . GLY A 1 192 ? -9.341 -6.055 6.498 1.00 88.38 192 GLY A CA 1
ATOM 1524 C C . GLY A 1 192 ? -8.282 -6.777 7.334 1.00 88.38 192 GLY A C 1
ATOM 1525 O O . GLY A 1 192 ? -8.407 -7.981 7.561 1.00 88.38 192 GLY A O 1
ATOM 1526 N N . GLU A 1 193 ? -7.279 -6.055 7.827 1.00 86.38 193 GLU A N 1
ATOM 1527 C CA . GLU A 1 193 ? -6.238 -6.580 8.711 1.00 86.38 193 GLU A CA 1
ATOM 1528 C C . GLU A 1 193 ? -6.814 -6.979 10.073 1.00 86.38 193 GLU A C 1
ATOM 1530 O O . GLU A 1 193 ? -6.603 -8.108 10.524 1.00 86.38 193 GLU A O 1
ATOM 1535 N N . LEU A 1 194 ? -7.645 -6.116 10.670 1.00 92.44 194 LEU A N 1
ATOM 1536 C CA . LEU A 1 194 ? -8.352 -6.421 11.913 1.00 92.44 194 LEU A CA 1
ATOM 1537 C C . LEU A 1 194 ? -9.201 -7.690 11.772 1.00 92.44 194 LEU A C 1
ATOM 1539 O O . LEU A 1 194 ? -9.155 -8.581 12.623 1.00 92.44 194 LEU A O 1
ATOM 1543 N N . LYS A 1 195 ? -9.941 -7.814 10.664 1.00 94.06 195 LYS A N 1
ATOM 1544 C CA . LYS A 1 195 ? -10.697 -9.028 10.337 1.00 94.06 195 LYS A CA 1
ATOM 1545 C C . LYS A 1 195 ? -9.789 -10.255 10.247 1.00 94.06 195 LYS A C 1
ATOM 1547 O O . LYS A 1 195 ? -10.163 -11.314 10.748 1.00 94.06 195 LYS A O 1
ATOM 1552 N N . GLY A 1 196 ? -8.636 -10.128 9.589 1.00 89.94 196 GLY A N 1
ATOM 1553 C CA . GLY A 1 196 ? -7.641 -11.192 9.467 1.00 89.94 196 GLY A CA 1
ATOM 1554 C C . GLY A 1 196 ? -7.179 -11.689 10.834 1.00 89.94 196 GLY A C 1
ATOM 1555 O O . GLY A 1 196 ? -7.298 -12.880 11.114 1.00 89.94 196 GLY A O 1
ATOM 1556 N N . GLN A 1 197 ? -6.776 -10.772 11.715 1.00 92.75 197 GLN A N 1
ATOM 1557 C CA . GLN A 1 197 ? -6.322 -11.123 13.059 1.00 92.75 197 GLN A CA 1
ATOM 1558 C C . GLN A 1 197 ? -7.430 -11.710 13.937 1.00 92.75 197 GLN A C 1
ATOM 1560 O O . GLN A 1 197 ? -7.186 -12.659 14.678 1.00 92.75 197 GLN A O 1
ATOM 1565 N N . LEU A 1 198 ? -8.663 -11.200 13.852 1.00 94.75 198 LEU A N 1
ATOM 1566 C CA . LEU A 1 198 ? -9.790 -11.790 14.582 1.00 94.75 198 LEU A CA 1
ATOM 1567 C C . LEU A 1 198 ? -10.045 -13.233 14.131 1.00 94.75 198 LEU A C 1
ATOM 1569 O O . LEU A 1 198 ? -10.233 -14.116 14.966 1.00 94.75 198 LEU A O 1
ATOM 1573 N N . CYS A 1 199 ? -10.010 -13.496 12.825 1.00 94.06 199 CYS A N 1
ATOM 1574 C CA . CYS A 1 199 ? -10.135 -14.855 12.304 1.00 94.06 199 CYS A CA 1
ATOM 1575 C C . CYS A 1 199 ? -8.957 -15.746 12.720 1.00 94.06 199 CYS A C 1
ATOM 1577 O O . CYS A 1 199 ? -9.176 -16.900 13.067 1.00 94.06 199 CYS A O 1
ATOM 1579 N N . GLU A 1 200 ? -7.729 -15.231 12.720 1.00 92.88 200 GLU A N 1
ATOM 1580 C CA . GLU A 1 200 ? -6.544 -15.988 13.134 1.00 92.88 200 GLU A CA 1
ATOM 1581 C C . GLU A 1 200 ? -6.593 -16.365 14.621 1.00 92.88 200 GLU A C 1
ATOM 1583 O O . GLU A 1 200 ? -6.312 -17.505 14.983 1.00 92.88 200 GLU A O 1
ATOM 1588 N N . ARG A 1 201 ? -6.987 -15.428 15.493 1.00 95.69 201 ARG A N 1
ATOM 1589 C CA . ARG A 1 201 ? -7.009 -15.655 16.946 1.00 95.69 201 ARG A CA 1
ATOM 1590 C C . ARG A 1 201 ? -8.198 -16.483 17.412 1.00 95.69 201 ARG A C 1
ATOM 1592 O O . ARG A 1 201 ? -8.042 -17.269 18.341 1.00 95.69 201 ARG A O 1
ATOM 1599 N N . PHE A 1 202 ? -9.365 -16.310 16.796 1.00 96.56 202 PHE A N 1
ATOM 1600 C CA . PHE A 1 202 ? -10.604 -16.949 17.248 1.00 96.56 202 PHE A CA 1
ATOM 1601 C C . PHE A 1 202 ? -11.103 -18.070 16.337 1.00 96.56 202 PHE A C 1
ATOM 1603 O O . PHE A 1 202 ? -12.106 -18.685 16.664 1.00 96.56 202 PHE A O 1
ATOM 1610 N N . GLY A 1 203 ? -10.445 -18.335 15.206 1.00 95.50 203 GLY A N 1
ATOM 1611 C CA . GLY A 1 203 ? -10.870 -19.314 14.198 1.00 95.50 203 GLY A CA 1
ATOM 1612 C C . GLY A 1 203 ? -11.881 -18.748 13.197 1.00 95.50 203 GLY A C 1
ATOM 1613 O O . GLY A 1 203 ? -11.811 -19.029 11.999 1.00 95.50 203 GLY A O 1
ATOM 1614 N N . SER A 1 204 ? -12.796 -17.892 13.654 1.00 96.06 204 SER A N 1
ATOM 1615 C CA . SER A 1 204 ? -13.755 -17.205 12.792 1.00 96.06 204 SER A CA 1
ATOM 1616 C C . SER A 1 204 ? -14.167 -15.838 13.333 1.00 96.06 204 SER A C 1
ATOM 1618 O O . SER A 1 204 ? -14.145 -15.573 14.534 1.00 96.06 204 SER A O 1
ATOM 1620 N N . LEU A 1 205 ? -14.648 -14.967 12.441 1.00 95.75 205 LEU A N 1
ATOM 1621 C CA . LEU A 1 205 ? -15.170 -13.654 12.830 1.00 95.75 205 LEU A CA 1
ATOM 1622 C C . LEU A 1 205 ? -16.396 -13.757 13.761 1.00 95.75 205 LEU A C 1
ATOM 1624 O O . LEU A 1 205 ? -16.629 -12.873 14.577 1.00 95.75 205 LEU A O 1
ATOM 1628 N N . ALA A 1 206 ? -17.183 -14.835 13.656 1.00 96.50 206 ALA A N 1
ATOM 1629 C CA . ALA A 1 206 ? -18.330 -15.078 14.533 1.00 96.50 206 ALA A CA 1
ATOM 1630 C C . ALA A 1 206 ? -17.913 -15.507 15.950 1.00 96.50 206 ALA A C 1
ATOM 1632 O O . ALA A 1 206 ? -18.619 -15.213 16.912 1.00 96.50 206 ALA A O 1
ATOM 1633 N N . GLU A 1 207 ? -16.794 -16.218 16.086 1.00 97.44 207 GLU A N 1
ATOM 1634 C CA . GLU A 1 207 ? -16.208 -16.552 17.389 1.00 97.44 207 GLU A CA 1
ATOM 1635 C C . GLU A 1 207 ? -15.509 -15.341 18.001 1.00 97.44 207 GLU A C 1
ATOM 1637 O O . GLU A 1 207 ? -15.700 -15.082 19.185 1.00 97.44 207 GLU A O 1
ATOM 1642 N N . GLY A 1 208 ? -14.808 -14.540 17.190 1.00 96.38 208 GLY A N 1
ATOM 1643 C CA . GLY A 1 208 ? -14.233 -13.268 17.633 1.00 96.38 208 GLY A CA 1
ATOM 1644 C C . GLY A 1 208 ? -15.293 -12.289 18.134 1.00 96.38 208 GLY A C 1
ATOM 1645 O O . GLY A 1 208 ? -15.123 -11.697 19.194 1.00 96.38 208 GLY A O 1
ATOM 1646 N N . GLN A 1 209 ? -16.430 -12.188 17.436 1.00 96.50 209 GLN A N 1
ATOM 1647 C CA . GLN A 1 209 ? -17.585 -11.421 17.908 1.00 96.50 209 GLN A CA 1
ATOM 1648 C C . GLN A 1 209 ? -18.065 -11.917 19.282 1.00 96.50 209 GLN A C 1
ATOM 1650 O O . GLN A 1 209 ? -18.118 -11.127 20.219 1.00 96.50 209 GLN A O 1
ATOM 1655 N N . ARG A 1 210 ? -18.347 -13.221 19.428 1.00 96.62 210 ARG A N 1
ATOM 1656 C CA . ARG A 1 210 ? -18.814 -13.806 20.700 1.00 96.62 210 ARG A CA 1
ATOM 1657 C C . ARG A 1 210 ? -17.821 -13.599 21.847 1.00 96.62 210 ARG A C 1
ATOM 1659 O O . ARG A 1 210 ? -18.234 -13.337 22.971 1.00 96.62 210 ARG A O 1
ATOM 1666 N N . ALA A 1 211 ? -16.522 -13.710 21.575 1.00 96.44 211 ALA A N 1
ATOM 1667 C CA . ALA A 1 211 ? -15.476 -13.495 22.571 1.00 96.44 211 ALA A CA 1
ATOM 1668 C C . ALA A 1 211 ? -15.399 -12.027 23.023 1.00 96.44 211 ALA A C 1
ATOM 1670 O O . ALA A 1 211 ? -15.247 -11.762 24.214 1.00 96.44 211 ALA A O 1
ATOM 1671 N N . LEU A 1 212 ? -15.535 -11.075 22.094 1.00 95.38 212 LEU A N 1
ATOM 1672 C CA . LEU A 1 212 ? -15.558 -9.646 22.415 1.00 95.38 212 LEU A CA 1
ATOM 1673 C C . LEU A 1 212 ? -16.847 -9.249 23.148 1.00 95.38 212 LEU A C 1
ATOM 1675 O O . LEU A 1 212 ? -16.780 -8.499 24.117 1.00 95.38 212 LEU A O 1
ATOM 1679 N N . GLU A 1 213 ? -18.000 -9.798 22.760 1.00 95.38 213 GLU A N 1
ATOM 1680 C CA . GLU A 1 213 ? -19.282 -9.583 23.448 1.00 95.38 213 GLU A CA 1
ATOM 1681 C C . GLU A 1 213 ? -19.247 -10.028 24.914 1.00 95.38 213 GLU A C 1
ATOM 1683 O O . GLU A 1 213 ? -19.819 -9.357 25.763 1.00 95.38 213 GLU A O 1
ATOM 1688 N N . GLN A 1 214 ? -18.539 -11.113 25.244 1.00 95.75 214 GLN A N 1
ATOM 1689 C CA . GLN A 1 214 ? -18.378 -11.559 26.636 1.00 95.75 214 GLN A CA 1
ATOM 1690 C C . GLN A 1 214 ? -17.586 -10.572 27.505 1.00 95.75 214 GLN A C 1
ATOM 1692 O O . GLN A 1 214 ? -17.697 -10.610 28.730 1.00 95.75 214 GLN A O 1
ATOM 1697 N N . GLN A 1 215 ? -16.775 -9.708 26.892 1.00 94.38 215 GLN A N 1
ATOM 1698 C CA . GLN A 1 215 ? -15.975 -8.702 27.594 1.00 94.38 215 GLN A CA 1
ATOM 1699 C C . GLN A 1 215 ? -16.623 -7.315 27.605 1.00 94.38 215 GLN A C 1
ATOM 1701 O O . GLN A 1 215 ? -16.120 -6.418 28.288 1.00 94.38 215 GLN A O 1
ATOM 1706 N N . LEU A 1 216 ? -17.700 -7.129 26.840 1.00 92.25 216 LEU A N 1
ATOM 1707 C CA . LEU A 1 216 ? -18.389 -5.859 26.671 1.00 92.25 216 LEU A CA 1
ATOM 1708 C C . LEU A 1 216 ? -19.736 -5.865 27.405 1.00 92.25 216 LEU A C 1
ATOM 1710 O O . LEU A 1 216 ? -20.395 -6.903 27.495 1.00 92.25 216 LEU A O 1
ATOM 1714 N N . PRO A 1 217 ? -20.180 -4.710 27.925 1.00 89.06 217 PRO A N 1
ATOM 1715 C CA . PRO A 1 217 ? -21.530 -4.585 28.449 1.00 89.06 217 PRO A CA 1
ATOM 1716 C C . PRO A 1 217 ? -22.565 -4.857 27.336 1.00 89.06 217 PRO A C 1
ATOM 1718 O O . PRO A 1 217 ? -22.348 -4.483 26.177 1.00 89.06 217 PRO A O 1
ATOM 1721 N N . PRO A 1 218 ? -23.701 -5.512 27.642 1.00 87.06 218 PRO A N 1
ATOM 1722 C CA . PRO A 1 218 ? -24.683 -5.876 26.627 1.00 87.06 218 PRO A CA 1
ATOM 1723 C C . PRO A 1 218 ? -25.264 -4.647 25.910 1.00 87.06 218 PRO A C 1
ATOM 1725 O O . PRO A 1 218 ? -25.897 -3.805 26.541 1.00 87.06 218 PRO A O 1
ATOM 1728 N N . LYS A 1 219 ? -25.148 -4.616 24.573 1.00 70.88 219 LYS A N 1
ATOM 1729 C CA . LYS A 1 219 ? -25.851 -3.692 23.651 1.00 70.88 219 LYS A CA 1
ATOM 1730 C C . LYS A 1 219 ? -25.536 -2.196 23.785 1.00 70.88 219 LYS A C 1
ATOM 1732 O O . LYS A 1 219 ? -26.325 -1.376 23.316 1.00 70.88 219 LYS A O 1
ATOM 1737 N N . GLU A 1 220 ? -24.398 -1.829 24.356 1.00 79.94 220 GLU A N 1
ATOM 1738 C CA . GLU A 1 220 ? -24.022 -0.421 24.460 1.00 79.94 220 GLU A CA 1
ATOM 1739 C C . GLU A 1 220 ? -23.098 0.017 23.317 1.00 79.94 220 GLU A C 1
ATOM 1741 O O . GLU A 1 220 ? -22.271 -0.744 22.813 1.00 79.94 220 GLU A O 1
ATOM 1746 N N . ASN A 1 221 ? -23.281 1.258 22.875 1.00 91.62 221 ASN A N 1
ATOM 1747 C CA . ASN A 1 221 ? -22.400 1.922 21.927 1.00 91.62 221 ASN A CA 1
ATOM 1748 C C . ASN A 1 221 ? -21.065 2.208 22.623 1.00 91.62 221 ASN A C 1
ATOM 1750 O O . ASN A 1 221 ? -20.965 3.113 23.450 1.00 91.62 221 ASN A O 1
ATOM 1754 N N . VAL A 1 222 ? -20.034 1.443 22.280 1.00 94.25 222 VAL A N 1
ATOM 1755 C CA . VAL A 1 222 ? -18.735 1.506 22.951 1.00 94.25 222 VAL A CA 1
ATOM 1756 C C . VAL A 1 222 ? -17.906 2.635 22.342 1.00 94.25 222 VAL A C 1
ATOM 1758 O O . VAL A 1 222 ? -17.963 2.896 21.135 1.00 94.25 222 VAL A O 1
ATOM 1761 N N . SER A 1 223 ? -17.127 3.333 23.169 1.00 94.25 223 SER A N 1
ATOM 1762 C CA . SER A 1 223 ? -16.148 4.287 22.640 1.00 94.25 223 SER A CA 1
ATOM 1763 C C . SER A 1 223 ? -15.056 3.543 21.844 1.00 94.25 223 SER A C 1
ATOM 1765 O O . SER A 1 223 ? -14.673 2.436 22.236 1.00 94.25 223 SER A O 1
ATOM 1767 N N . PRO A 1 224 ? -14.499 4.118 20.758 1.00 93.94 224 PRO A N 1
ATOM 1768 C CA . PRO A 1 224 ? -13.445 3.466 19.976 1.00 93.94 224 PRO A CA 1
ATOM 1769 C C . PRO A 1 224 ? -12.251 3.023 20.832 1.00 93.94 224 PRO A C 1
ATOM 1771 O O . PRO A 1 224 ? -11.745 1.920 20.662 1.00 93.94 224 PRO A O 1
ATOM 1774 N N . ARG A 1 225 ? -11.856 3.850 21.810 1.00 93.69 225 ARG A N 1
ATOM 1775 C CA . ARG A 1 225 ? -10.740 3.568 22.728 1.00 93.69 225 ARG A CA 1
ATOM 1776 C C . ARG A 1 225 ? -11.012 2.386 23.653 1.00 93.69 225 ARG A C 1
ATOM 1778 O O . ARG A 1 225 ? -10.119 1.584 23.906 1.00 93.69 225 ARG A O 1
ATOM 1785 N N . GLU A 1 226 ? -12.232 2.272 24.169 1.00 94.94 226 GLU A N 1
ATOM 1786 C CA . GLU A 1 226 ? -12.598 1.139 25.017 1.00 94.94 226 GLU A CA 1
ATOM 1787 C C . GLU A 1 226 ? -12.647 -0.156 24.202 1.00 94.94 226 GLU A C 1
ATOM 1789 O O . GLU A 1 226 ? -12.070 -1.159 24.620 1.00 94.94 226 GLU A O 1
ATOM 1794 N N . LEU A 1 227 ? -13.262 -0.131 23.015 1.00 94.62 227 LEU A N 1
ATOM 1795 C CA . LEU A 1 227 ? -13.293 -1.297 22.134 1.00 94.62 227 LEU A CA 1
ATOM 1796 C C . LEU A 1 227 ? -11.878 -1.708 21.698 1.00 94.62 227 LEU A C 1
ATOM 1798 O O . LEU A 1 227 ? -11.562 -2.898 21.710 1.00 94.62 227 LEU A O 1
ATOM 1802 N N . GLU A 1 228 ? -11.003 -0.746 21.394 1.00 95.31 228 GLU A N 1
ATOM 1803 C CA . GLU A 1 228 ? -9.588 -1.013 21.145 1.00 95.31 228 GLU A CA 1
ATOM 1804 C C . GLU A 1 228 ? -8.929 -1.706 22.341 1.00 95.31 228 GLU A C 1
ATOM 1806 O O . GLU A 1 228 ? -8.328 -2.766 22.167 1.00 95.31 228 GLU A O 1
ATOM 1811 N N . ALA A 1 229 ? -9.072 -1.169 23.555 1.00 94.94 229 ALA A N 1
ATOM 1812 C CA . ALA A 1 229 ? -8.475 -1.762 24.750 1.00 94.94 229 ALA A CA 1
ATOM 1813 C C . ALA A 1 229 ? -8.918 -3.223 24.953 1.00 94.94 229 ALA A C 1
ATOM 1815 O O . ALA A 1 229 ? -8.102 -4.073 25.314 1.00 94.94 229 ALA A O 1
ATOM 1816 N N . ARG A 1 230 ? -10.184 -3.544 24.656 1.00 95.12 230 ARG A N 1
ATOM 1817 C CA . ARG A 1 230 ? -10.708 -4.921 24.704 1.00 95.12 230 ARG A CA 1
ATOM 1818 C C . ARG A 1 230 ? -10.128 -5.807 23.607 1.00 95.12 230 ARG A C 1
ATOM 1820 O O . ARG A 1 230 ? -9.692 -6.916 23.896 1.00 95.12 230 ARG A O 1
ATOM 1827 N N . ILE A 1 231 ? -10.052 -5.318 22.371 1.00 95.44 231 ILE A N 1
ATOM 1828 C CA . ILE A 1 231 ? -9.431 -6.036 21.246 1.00 95.44 231 ILE A CA 1
ATOM 1829 C C . ILE A 1 231 ? -7.957 -6.352 21.559 1.00 95.44 231 ILE A C 1
ATOM 1831 O O . ILE A 1 231 ? -7.503 -7.483 21.359 1.00 95.44 231 ILE A O 1
ATOM 1835 N N . ARG A 1 232 ? -7.223 -5.390 22.135 1.00 95.25 232 ARG A N 1
ATOM 1836 C CA . ARG A 1 232 ? -5.840 -5.575 22.600 1.00 95.25 232 ARG A CA 1
ATOM 1837 C C . ARG A 1 232 ? -5.750 -6.582 23.747 1.00 95.25 232 ARG A C 1
ATOM 1839 O O . 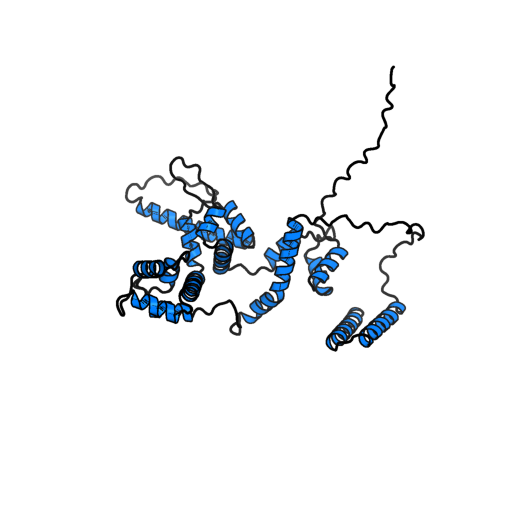ARG A 1 232 ? -4.897 -7.468 23.703 1.00 95.25 232 ARG A O 1
ATOM 1846 N N . ALA A 1 233 ? -6.640 -6.495 24.739 1.00 95.69 233 ALA A N 1
ATOM 1847 C CA . ALA A 1 233 ? -6.710 -7.443 25.855 1.00 95.69 233 ALA A CA 1
ATOM 1848 C C . ALA A 1 233 ? -7.021 -8.874 25.386 1.00 95.69 233 ALA A C 1
ATOM 1850 O O . ALA A 1 233 ? -6.528 -9.840 25.964 1.00 95.69 233 ALA A O 1
ATOM 1851 N N . ALA A 1 234 ? -7.765 -9.013 24.288 1.00 95.50 234 ALA A N 1
ATOM 1852 C CA . ALA A 1 234 ? -8.043 -10.286 23.635 1.00 95.50 234 ALA A CA 1
ATOM 1853 C C . ALA A 1 234 ? -6.848 -10.834 22.817 1.00 95.50 234 ALA A C 1
ATOM 1855 O O . ALA A 1 234 ? -6.912 -11.919 22.236 1.00 95.50 234 ALA A O 1
ATOM 1856 N N . GLY A 1 235 ? -5.722 -10.114 22.800 1.00 93.88 235 GLY A N 1
ATOM 1857 C CA . GLY A 1 235 ? -4.454 -10.565 22.237 1.00 93.88 235 GLY A CA 1
ATOM 1858 C C . GLY A 1 235 ? -4.262 -10.262 20.753 1.00 93.88 235 GLY A C 1
ATOM 1859 O O . GLY A 1 235 ? -3.395 -10.885 20.142 1.00 93.88 235 GLY A O 1
ATOM 1860 N N . ILE A 1 236 ? -5.042 -9.341 20.183 1.00 93.94 236 ILE A N 1
ATOM 1861 C CA . ILE A 1 236 ? -4.841 -8.793 18.834 1.00 93.94 236 ILE A CA 1
ATOM 1862 C C . ILE A 1 236 ? -3.748 -7.719 18.925 1.00 93.94 236 ILE A C 1
ATOM 1864 O O . ILE A 1 236 ? -3.902 -6.710 19.619 1.00 93.94 236 ILE A O 1
ATOM 1868 N N . LYS A 1 237 ? -2.611 -7.944 18.266 1.00 88.56 237 LYS A N 1
ATOM 1869 C CA . LYS A 1 237 ? -1.407 -7.096 18.356 1.00 88.56 237 LYS A CA 1
ATOM 1870 C C . LYS A 1 237 ? -1.009 -6.626 16.962 1.00 88.56 237 LYS A C 1
ATOM 1872 O O . LYS A 1 237 ? -1.321 -7.289 15.991 1.00 88.56 237 LYS A O 1
ATOM 1877 N N . ASN A 1 238 ? -0.313 -5.501 16.847 1.00 80.25 238 ASN A N 1
ATOM 1878 C CA . ASN A 1 238 ? 0.236 -4.997 15.574 1.00 80.25 238 ASN A CA 1
ATOM 1879 C C . ASN A 1 238 ? -0.781 -4.524 14.514 1.00 80.25 238 ASN A C 1
ATOM 1881 O O . ASN A 1 238 ? -0.356 -4.032 13.486 1.00 80.25 238 ASN A O 1
ATOM 1885 N N . CYS A 1 239 ? -2.090 -4.594 14.765 1.00 83.19 239 CYS A N 1
ATOM 1886 C CA . CYS A 1 239 ? -3.098 -3.942 13.919 1.00 83.19 239 CYS A CA 1
ATOM 1887 C C . CYS A 1 239 ? -3.339 -2.492 14.379 1.00 83.19 239 CYS A C 1
ATOM 1889 O O . CYS A 1 239 ? -3.369 -2.241 15.591 1.00 83.19 239 CYS A O 1
ATOM 1891 N N . ASP A 1 240 ? -3.584 -1.561 13.452 1.00 84.69 240 ASP A N 1
ATOM 1892 C CA . ASP A 1 240 ? -4.107 -0.218 13.753 1.00 84.69 240 ASP A CA 1
ATOM 1893 C C . ASP A 1 240 ? -5.624 -0.290 14.002 1.00 84.69 240 ASP A C 1
ATOM 1895 O O . ASP A 1 240 ? -6.461 -0.102 13.114 1.00 84.69 240 ASP A O 1
ATOM 1899 N N . VAL A 1 241 ? -5.974 -0.671 15.233 1.00 90.44 241 VAL A N 1
ATOM 1900 C CA . VAL A 1 241 ? -7.367 -0.853 15.649 1.00 90.44 241 VAL A CA 1
ATOM 1901 C C . VAL A 1 241 ? -8.104 0.483 15.639 1.00 90.44 241 VAL A C 1
ATOM 1903 O O . VAL A 1 241 ? -9.253 0.524 15.216 1.00 90.44 241 VAL A O 1
ATOM 1906 N N . GLU A 1 242 ? -7.462 1.579 16.043 1.00 90.69 242 GLU A N 1
ATOM 1907 C CA . GLU A 1 242 ? -8.105 2.891 16.084 1.00 90.69 242 GLU A CA 1
ATOM 1908 C C . GLU A 1 242 ? -8.568 3.334 14.689 1.00 90.69 242 GLU A C 1
ATOM 1910 O O . GLU A 1 242 ? -9.731 3.709 14.518 1.00 90.69 242 GLU A O 1
ATOM 1915 N N . SER A 1 243 ? -7.706 3.227 13.674 1.00 85.88 243 SER A N 1
ATOM 1916 C CA . SER A 1 243 ? -8.059 3.562 12.288 1.00 85.88 243 SER A CA 1
ATOM 1917 C C . SER A 1 243 ? -9.171 2.663 11.732 1.00 85.88 243 SER A C 1
ATOM 1919 O O . SER A 1 243 ? -10.158 3.140 11.154 1.00 85.88 243 SER A O 1
ATOM 1921 N N . ALA A 1 244 ? -9.084 1.354 11.991 1.00 90.44 244 ALA A N 1
ATOM 1922 C CA . ALA A 1 244 ? -10.128 0.407 11.613 1.00 90.44 244 ALA A CA 1
ATOM 1923 C C . ALA A 1 244 ? -11.477 0.769 12.265 1.00 90.44 244 ALA A C 1
ATOM 1925 O O . ALA A 1 244 ? -12.515 0.773 11.603 1.00 90.44 244 ALA A O 1
ATOM 1926 N N . LEU A 1 245 ? -11.469 1.134 13.550 1.00 93.06 245 LEU A N 1
ATOM 1927 C CA . LEU A 1 245 ? -12.666 1.515 14.295 1.00 93.06 245 LEU A CA 1
ATOM 1928 C C . LEU A 1 245 ? -13.238 2.865 13.850 1.00 93.06 245 LEU A C 1
ATOM 1930 O O . LEU A 1 245 ? -14.458 2.988 13.764 1.00 93.06 245 LEU A O 1
ATOM 1934 N N . ARG A 1 246 ? -12.403 3.849 13.491 1.00 90.25 246 ARG A N 1
ATOM 1935 C CA . ARG A 1 246 ? -12.864 5.123 12.904 1.00 90.25 246 ARG A CA 1
ATOM 1936 C C . ARG A 1 246 ? -13.633 4.911 11.601 1.00 90.25 246 ARG A C 1
ATOM 1938 O O . ARG A 1 246 ? -14.606 5.615 11.356 1.00 90.25 246 ARG A O 1
ATOM 1945 N N . THR A 1 247 ? -13.251 3.910 10.808 1.00 86.88 247 THR A N 1
ATOM 1946 C CA . THR A 1 247 ? -13.929 3.561 9.546 1.00 86.88 247 THR A CA 1
ATOM 1947 C C . THR A 1 247 ? -15.368 3.076 9.761 1.00 86.88 247 THR A C 1
ATOM 1949 O O . THR A 1 247 ? -16.233 3.268 8.909 1.00 86.88 247 THR A O 1
ATOM 1952 N N . VAL A 1 248 ? -15.637 2.439 10.903 1.00 92.44 248 VAL A N 1
ATOM 1953 C CA . VAL A 1 248 ? -16.954 1.878 11.256 1.00 92.44 248 VAL A CA 1
ATOM 1954 C C . VAL A 1 248 ? -17.684 2.686 12.328 1.00 92.44 248 VAL A C 1
ATOM 1956 O O . VAL A 1 248 ? -18.789 2.313 12.730 1.00 92.44 248 VAL A O 1
ATOM 1959 N N . ALA A 1 249 ? -17.082 3.777 12.801 1.00 92.81 249 ALA A N 1
ATOM 1960 C CA . ALA A 1 249 ? -17.685 4.652 13.785 1.00 92.81 249 ALA A CA 1
ATOM 1961 C C . ALA A 1 249 ? -18.906 5.361 13.189 1.00 92.81 249 ALA A C 1
ATOM 1963 O O . ALA A 1 249 ? -18.927 5.800 12.038 1.00 92.81 249 ALA A O 1
ATOM 1964 N N . SER A 1 250 ? -19.946 5.473 14.006 1.00 91.19 250 SER A N 1
ATOM 1965 C CA . SER A 1 250 ? -21.105 6.308 13.707 1.00 91.19 250 SER A CA 1
ATOM 1966 C C . SER A 1 250 ? -20.714 7.790 13.660 1.00 91.19 250 SER A C 1
ATOM 1968 O O . SER A 1 250 ? -19.639 8.185 14.114 1.00 91.19 250 SER A O 1
ATOM 1970 N N . LYS A 1 251 ? -21.616 8.642 13.156 1.00 89.25 251 LYS A N 1
ATOM 1971 C CA . LYS A 1 251 ? -21.418 10.105 13.148 1.00 89.25 251 LYS A CA 1
ATOM 1972 C C . LYS A 1 251 ? -21.182 10.686 14.547 1.00 89.25 251 LYS A C 1
ATOM 1974 O O . LYS A 1 251 ? -20.535 11.719 14.663 1.00 89.25 251 LYS A O 1
ATOM 1979 N N . ASP A 1 252 ? -21.658 9.992 15.577 1.00 91.62 252 ASP A N 1
ATOM 1980 C CA . ASP A 1 252 ? -21.504 10.375 16.979 1.00 91.62 252 ASP A CA 1
ATOM 1981 C C . ASP A 1 252 ? -20.159 9.906 17.573 1.00 91.62 252 ASP A C 1
ATOM 1983 O O . ASP A 1 252 ? -19.915 10.056 18.765 1.00 91.62 252 ASP A O 1
ATOM 1987 N N . GLY A 1 253 ? -19.282 9.296 16.766 1.00 92.12 253 GLY A N 1
ATOM 1988 C CA . GLY A 1 253 ? -17.967 8.803 17.187 1.00 92.12 253 GLY A CA 1
ATOM 1989 C C . GLY A 1 253 ? -17.999 7.479 17.956 1.00 92.12 253 GLY A C 1
ATOM 1990 O O . GLY A 1 253 ? -16.946 6.945 18.291 1.00 92.12 253 GLY A O 1
ATOM 1991 N N . HIS A 1 254 ? -19.182 6.920 18.214 1.00 94.38 254 HIS A N 1
ATOM 1992 C CA . HIS A 1 254 ? -19.336 5.619 18.861 1.00 94.38 254 HIS A CA 1
ATOM 1993 C C . HIS A 1 254 ? -19.261 4.465 17.864 1.00 94.38 254 HIS A C 1
ATOM 1995 O O . HIS A 1 254 ? -19.693 4.600 16.714 1.00 94.38 254 HIS A O 1
ATOM 2001 N N . VAL A 1 255 ? -18.796 3.306 18.332 1.00 94.44 255 VAL A N 1
ATOM 2002 C CA . VAL A 1 255 ? -18.732 2.079 17.539 1.00 94.44 255 VAL A CA 1
ATOM 2003 C C . VAL A 1 255 ? -19.682 1.037 18.110 1.00 94.44 255 VAL A C 1
ATOM 2005 O O . VAL A 1 255 ? -19.650 0.705 19.294 1.00 94.44 255 VAL A O 1
ATOM 2008 N N . ASN A 1 256 ? -20.507 0.477 17.232 1.00 95.25 256 ASN A N 1
ATOM 2009 C CA . ASN A 1 256 ? -21.306 -0.698 17.530 1.00 95.25 256 ASN A CA 1
ATOM 2010 C C . ASN A 1 256 ? -20.560 -1.944 17.020 1.00 95.25 256 ASN A C 1
ATOM 2012 O O . ASN A 1 256 ? -20.221 -2.015 15.836 1.00 95.25 256 ASN A O 1
ATOM 2016 N N . LEU A 1 257 ? -20.296 -2.916 17.902 1.00 95.12 257 LEU A N 1
ATOM 2017 C CA . LEU A 1 257 ? -19.546 -4.129 17.553 1.00 95.12 257 LEU A CA 1
ATOM 2018 C C . LEU A 1 257 ? -20.226 -4.925 16.427 1.00 95.12 257 LEU A C 1
ATOM 2020 O O . LEU A 1 257 ? -19.545 -5.357 15.498 1.00 95.12 257 LEU A O 1
ATOM 2024 N N . ASP A 1 258 ? -21.554 -5.070 16.452 1.00 95.06 258 ASP A N 1
ATOM 2025 C CA . ASP A 1 258 ? -22.302 -5.758 15.392 1.00 95.06 258 ASP A CA 1
ATOM 2026 C C . ASP A 1 258 ? -22.157 -5.050 14.047 1.00 95.06 258 ASP A C 1
ATOM 2028 O O . ASP A 1 258 ? -21.976 -5.704 13.014 1.00 95.06 258 ASP A O 1
ATOM 2032 N N . ALA A 1 259 ? -22.207 -3.715 14.048 1.00 93.94 259 ALA A N 1
ATOM 2033 C CA . ALA A 1 259 ? -22.003 -2.917 12.845 1.00 93.94 259 ALA A CA 1
ATOM 2034 C C . ALA A 1 259 ? -20.571 -3.082 12.318 1.00 93.94 259 ALA A C 1
ATOM 2036 O O . ALA A 1 259 ? -20.392 -3.377 11.139 1.00 93.94 259 ALA A O 1
ATOM 2037 N N . ALA A 1 260 ? -19.562 -2.998 13.190 1.00 94.38 260 ALA A N 1
ATOM 2038 C CA . ALA A 1 260 ? -18.159 -3.198 12.831 1.00 94.38 260 ALA A CA 1
ATOM 2039 C C . ALA A 1 260 ? -17.914 -4.585 12.216 1.00 94.38 260 ALA A C 1
ATOM 2041 O O . ALA A 1 260 ? -17.311 -4.708 11.147 1.00 94.38 260 ALA A O 1
ATOM 2042 N N . ILE A 1 261 ? -18.438 -5.638 12.851 1.00 95.44 261 ILE A N 1
ATOM 2043 C CA . ILE A 1 261 ? -18.352 -7.018 12.363 1.00 95.44 261 ILE A CA 1
ATOM 2044 C C . ILE A 1 261 ? -19.111 -7.182 11.042 1.00 95.44 261 ILE A C 1
ATOM 2046 O O . ILE A 1 261 ? -18.627 -7.858 10.132 1.00 95.44 261 ILE A O 1
ATOM 2050 N N . SER A 1 262 ? -20.273 -6.550 10.893 1.00 94.81 262 SER A N 1
ATOM 2051 C CA . SER A 1 262 ? -21.041 -6.572 9.644 1.00 94.81 262 SER A CA 1
ATOM 2052 C C . SER A 1 262 ? -20.290 -5.886 8.503 1.00 94.81 262 SER A C 1
ATOM 2054 O O . SER A 1 262 ? -20.223 -6.448 7.409 1.00 94.81 262 SER A O 1
ATOM 2056 N N . THR A 1 263 ? -19.639 -4.749 8.760 1.00 92.94 263 THR A N 1
ATOM 2057 C CA . THR A 1 263 ? -18.769 -4.082 7.783 1.00 92.94 263 THR A CA 1
ATOM 2058 C C . THR A 1 263 ? -17.571 -4.963 7.434 1.00 92.94 263 THR A C 1
ATOM 2060 O O . THR A 1 263 ? -17.319 -5.198 6.257 1.00 92.94 263 THR A O 1
ATOM 2063 N N . MET A 1 264 ? -16.903 -5.579 8.417 1.00 94.00 264 MET A N 1
ATOM 2064 C CA . MET A 1 264 ? -15.840 -6.563 8.165 1.00 94.00 264 MET A CA 1
ATOM 2065 C C . MET A 1 264 ? -16.323 -7.746 7.308 1.00 94.00 264 MET A C 1
ATOM 2067 O O . MET A 1 264 ? -15.600 -8.211 6.425 1.00 94.00 264 MET A O 1
ATOM 2071 N N . ARG A 1 265 ? -17.546 -8.254 7.516 1.00 92.38 265 ARG A N 1
ATOM 2072 C CA . ARG A 1 265 ? -18.140 -9.298 6.654 1.00 92.38 265 ARG A CA 1
ATOM 2073 C C . ARG A 1 265 ? -18.383 -8.784 5.235 1.00 92.38 265 ARG A C 1
ATOM 2075 O O . ARG A 1 265 ? -18.116 -9.522 4.286 1.00 92.38 265 ARG A O 1
ATOM 2082 N N . ALA A 1 266 ? -18.858 -7.547 5.101 1.00 89.56 266 ALA A N 1
ATOM 2083 C CA . ALA A 1 266 ? -19.113 -6.896 3.820 1.00 89.56 266 ALA A CA 1
ATOM 2084 C C . ALA A 1 266 ? -17.823 -6.610 3.037 1.00 89.56 266 ALA A C 1
ATOM 2086 O O . ALA A 1 266 ? -17.845 -6.694 1.805 1.00 89.56 266 ALA A O 1
ATOM 2087 N N . ILE A 1 267 ? -16.695 -6.377 3.727 1.00 85.81 267 ILE A N 1
ATOM 2088 C CA . ILE A 1 267 ? -15.365 -6.370 3.112 1.00 85.81 267 ILE A CA 1
ATOM 2089 C C . ILE A 1 267 ? -15.087 -7.770 2.575 1.00 85.81 267 ILE A C 1
ATOM 2091 O O . ILE A 1 267 ? -14.646 -8.695 3.273 1.00 85.81 267 ILE A O 1
ATOM 2095 N N . ARG A 1 268 ? -15.370 -7.937 1.286 1.00 72.12 268 ARG A N 1
ATOM 2096 C CA . ARG A 1 268 ? -14.984 -9.129 0.549 1.00 72.12 268 ARG A CA 1
ATOM 2097 C C . ARG A 1 268 ? -13.460 -9.182 0.549 1.00 72.12 268 ARG A C 1
ATOM 2099 O O . ARG A 1 268 ? -12.837 -8.207 0.128 1.00 72.12 268 ARG A O 1
ATOM 2106 N N . PRO A 1 269 ? -12.845 -10.296 0.987 1.00 59.50 269 PRO A N 1
ATOM 2107 C CA . PRO A 1 269 ? -11.416 -10.481 0.818 1.00 59.50 269 PRO A CA 1
ATOM 2108 C C . PRO A 1 269 ? -11.110 -10.294 -0.667 1.00 59.50 269 PRO A C 1
ATOM 2110 O O . PRO A 1 269 ? -11.530 -11.108 -1.492 1.00 59.50 269 PRO A O 1
ATOM 2113 N N . ARG A 1 270 ? -10.371 -9.236 -1.024 1.00 59.41 270 ARG A N 1
ATOM 2114 C CA . ARG A 1 270 ? -9.907 -8.993 -2.404 1.00 59.41 270 ARG A CA 1
ATOM 2115 C C . ARG A 1 270 ? -8.962 -10.107 -2.910 1.00 59.41 270 ARG A C 1
ATOM 2117 O O . ARG A 1 270 ? -8.444 -10.014 -4.015 1.00 59.41 270 ARG A O 1
ATOM 2124 N N . SER A 1 271 ? -8.763 -11.169 -2.124 1.00 49.16 271 SER A N 1
ATOM 2125 C CA . SER A 1 271 ? -7.700 -12.158 -2.265 1.00 49.16 271 SER A CA 1
ATOM 2126 C C . SER A 1 271 ? -8.102 -13.516 -2.871 1.00 49.16 271 SER A C 1
ATOM 2128 O O . SER A 1 271 ? -7.215 -14.344 -3.025 1.00 49.16 271 SER A O 1
ATOM 2130 N N . SER A 1 272 ? -9.356 -13.826 -3.274 1.00 44.66 272 SER A N 1
ATOM 2131 C CA . SER A 1 272 ? -9.512 -15.135 -3.965 1.00 44.66 272 SER A CA 1
ATOM 2132 C C . SER A 1 272 ? -10.577 -15.421 -5.024 1.00 44.66 272 SER A C 1
ATOM 2134 O O . SER A 1 272 ? -10.284 -16.312 -5.819 1.00 44.66 272 SER A O 1
ATOM 2136 N N . ARG A 1 273 ? -11.749 -14.774 -5.171 1.00 44.62 273 ARG A N 1
ATOM 2137 C CA . ARG A 1 273 ? -12.685 -15.182 -6.258 1.00 44.62 273 ARG A CA 1
ATOM 2138 C C . ARG A 1 273 ? -13.535 -14.058 -6.869 1.00 44.62 273 ARG A C 1
ATOM 2140 O O . ARG A 1 273 ? -14.420 -13.524 -6.216 1.00 44.62 273 ARG A O 1
ATOM 2147 N N . LEU A 1 274 ? -13.284 -13.853 -8.171 1.00 45.84 274 LEU A N 1
ATOM 2148 C CA . LEU A 1 274 ? -14.106 -13.280 -9.256 1.00 45.84 274 LEU A CA 1
ATOM 2149 C C . LEU A 1 274 ? -14.631 -11.827 -9.104 1.00 45.84 274 LEU A C 1
ATOM 2151 O O . LEU A 1 274 ? -15.491 -11.565 -8.265 1.00 45.84 274 LEU A O 1
ATOM 2155 N N . PRO A 1 275 ? -14.189 -10.891 -9.975 1.00 42.34 275 PRO A N 1
ATOM 2156 C CA . PRO A 1 275 ? -14.591 -9.488 -9.925 1.00 42.34 275 PRO A CA 1
ATOM 2157 C C . PRO A 1 275 ? -15.974 -9.241 -10.546 1.00 42.34 275 PRO A C 1
ATOM 2159 O O . PRO A 1 275 ? -16.383 -9.874 -11.525 1.00 42.34 275 PRO A O 1
ATOM 2162 N N . SER A 1 276 ? -16.692 -8.281 -9.961 1.00 38.28 276 SER A N 1
ATOM 2163 C CA . SER A 1 276 ? -17.987 -7.781 -10.415 1.00 38.28 276 SER A CA 1
ATOM 2164 C C . SER A 1 276 ? -17.895 -7.121 -11.792 1.00 38.28 276 SER A C 1
ATOM 2166 O O . SER A 1 276 ? -17.003 -6.330 -12.091 1.00 38.28 276 SER A O 1
ATOM 2168 N N . LYS A 1 277 ? -18.851 -7.489 -12.643 1.00 46.84 277 LYS A N 1
ATOM 2169 C CA . LYS A 1 277 ? -18.922 -7.210 -14.077 1.00 46.84 277 LYS A CA 1
ATOM 2170 C C . LYS A 1 277 ? -19.342 -5.758 -14.333 1.00 46.84 277 LYS A C 1
ATOM 2172 O O . LYS A 1 277 ? -20.486 -5.426 -14.061 1.00 46.84 277 LYS A O 1
ATOM 2177 N N . LEU A 1 278 ? -18.455 -4.927 -14.888 1.00 40.44 278 LEU A N 1
ATOM 2178 C CA . LEU A 1 278 ? -18.651 -4.292 -16.212 1.00 40.44 278 LEU A CA 1
ATOM 2179 C C . LEU A 1 278 ? -17.597 -3.219 -16.536 1.00 40.44 278 LEU A C 1
ATOM 2181 O O . LEU A 1 278 ? -17.174 -3.161 -17.683 1.00 40.44 278 LEU A O 1
ATOM 2185 N N . SER A 1 279 ? -17.087 -2.443 -15.573 1.00 41.12 279 SER A N 1
ATOM 2186 C CA . SER A 1 279 ? -16.024 -1.447 -15.847 1.00 41.12 279 SER A CA 1
ATOM 2187 C C . SER A 1 279 ? -14.622 -1.920 -15.442 1.00 41.12 279 SER A C 1
ATOM 2189 O O . SER A 1 279 ? -13.632 -1.605 -16.100 1.00 41.12 279 SER A O 1
ATOM 2191 N N . GLU A 1 280 ? -14.531 -2.758 -14.410 1.00 41.47 280 GLU A N 1
ATOM 2192 C CA . GLU A 1 280 ? -13.265 -3.283 -13.885 1.00 41.47 280 GLU A CA 1
ATOM 2193 C C . GLU A 1 280 ? -12.762 -4.517 -14.654 1.00 41.47 280 GLU A C 1
ATOM 2195 O O . GLU A 1 280 ? -11.586 -4.865 -14.588 1.00 41.47 280 GLU A O 1
ATOM 2200 N N . GLY A 1 281 ? -13.633 -5.155 -15.443 1.00 43.69 281 GLY A N 1
ATOM 2201 C CA . GLY A 1 281 ? -13.337 -6.397 -16.158 1.00 43.69 281 GLY A CA 1
ATOM 2202 C C . GLY A 1 281 ? -12.230 -6.253 -17.200 1.00 43.69 281 GLY A C 1
ATOM 2203 O O . GLY A 1 281 ? -11.346 -7.100 -17.258 1.00 43.69 281 GLY A O 1
ATOM 2204 N N . ALA A 1 282 ? -12.212 -5.170 -17.980 1.00 41.94 282 ALA A N 1
ATOM 2205 C CA . ALA A 1 282 ? -11.176 -4.970 -18.995 1.00 41.94 282 ALA A CA 1
ATOM 2206 C C . ALA A 1 282 ? -9.803 -4.698 -18.356 1.00 41.94 282 ALA A C 1
ATOM 2208 O O . ALA A 1 282 ? -8.818 -5.350 -18.697 1.00 41.94 282 ALA A O 1
ATOM 2209 N N . ARG A 1 283 ? -9.750 -3.803 -17.359 1.00 47.09 283 ARG A N 1
ATOM 2210 C CA . ARG A 1 283 ? -8.508 -3.459 -16.646 1.00 47.09 283 ARG A CA 1
ATOM 2211 C C . ARG A 1 283 ? -7.987 -4.620 -15.798 1.00 47.09 283 ARG A C 1
ATOM 2213 O O . ARG A 1 283 ? -6.796 -4.906 -15.832 1.00 47.09 283 ARG A O 1
ATOM 2220 N N . SER A 1 284 ? -8.864 -5.332 -15.089 1.00 43.38 284 SER A N 1
ATOM 2221 C CA . SER A 1 284 ? -8.500 -6.519 -14.309 1.00 43.38 284 SER A CA 1
ATOM 2222 C C . SER A 1 284 ? -8.082 -7.687 -15.197 1.00 43.38 284 SER A C 1
ATOM 2224 O O . SER A 1 284 ? -7.177 -8.415 -14.810 1.00 43.38 284 SER A O 1
ATOM 2226 N N . THR A 1 285 ? -8.690 -7.874 -16.371 1.00 47.41 285 THR A N 1
ATOM 2227 C CA . THR A 1 285 ? -8.295 -8.950 -17.294 1.00 47.41 285 THR A CA 1
ATOM 2228 C C . THR A 1 285 ? -6.914 -8.682 -17.867 1.00 47.41 285 THR A C 1
ATOM 2230 O O . THR A 1 285 ? -6.059 -9.557 -17.783 1.00 47.41 285 THR A O 1
ATOM 2233 N N . VAL A 1 286 ? -6.657 -7.461 -18.351 1.00 50.03 286 VAL A N 1
ATOM 2234 C CA . VAL A 1 286 ? -5.319 -7.069 -18.819 1.00 50.03 286 VAL A CA 1
ATOM 2235 C C . VAL A 1 286 ? -4.308 -7.189 -17.681 1.00 50.03 286 VAL A C 1
ATOM 2237 O O . VAL A 1 286 ? -3.258 -7.793 -17.865 1.00 50.03 286 VAL A O 1
ATOM 2240 N N . ARG A 1 287 ? -4.635 -6.717 -16.473 1.00 60.66 287 ARG A N 1
ATOM 2241 C CA . ARG A 1 287 ? -3.768 -6.852 -15.295 1.00 60.66 287 ARG A CA 1
ATOM 2242 C C . ARG A 1 287 ? -3.484 -8.310 -14.937 1.00 60.66 287 ARG A C 1
ATOM 2244 O O . ARG A 1 287 ? -2.329 -8.651 -14.759 1.00 60.66 287 ARG A O 1
ATOM 2251 N N . ASN A 1 288 ? -4.491 -9.174 -14.849 1.00 54.38 288 ASN A N 1
ATOM 2252 C CA . ASN A 1 288 ? -4.305 -10.573 -14.447 1.00 54.38 288 ASN A CA 1
ATOM 2253 C C . ASN A 1 288 ? -3.586 -11.388 -15.529 1.00 54.38 288 ASN A C 1
ATOM 2255 O O . ASN A 1 288 ? -2.811 -12.281 -15.206 1.00 54.38 288 ASN A O 1
ATOM 2259 N N . GLN A 1 289 ? -3.813 -11.071 -16.807 1.00 57.94 289 GLN A N 1
ATOM 2260 C CA . GLN A 1 289 ? -3.089 -11.690 -17.919 1.00 57.94 289 GLN A CA 1
ATOM 2261 C C . GLN A 1 289 ? -1.635 -11.215 -17.993 1.00 57.94 289 GLN A C 1
ATOM 2263 O O . GLN A 1 289 ? -0.761 -11.995 -18.353 1.00 57.94 289 GLN A O 1
ATOM 2268 N N . THR A 1 290 ? -1.363 -9.960 -17.626 1.00 54.56 290 THR A N 1
ATOM 2269 C CA . THR A 1 290 ? -0.005 -9.393 -17.661 1.00 54.56 290 THR A CA 1
ATOM 2270 C C . THR A 1 290 ? 0.753 -9.550 -16.345 1.00 54.56 290 THR A C 1
ATOM 2272 O O . THR A 1 290 ? 1.970 -9.448 -16.339 1.00 54.56 290 THR A O 1
ATOM 2275 N N . GLN A 1 291 ? 0.095 -9.841 -15.222 1.00 60.94 291 GLN A N 1
ATOM 2276 C CA . GLN A 1 291 ? 0.740 -10.019 -13.918 1.00 60.94 291 GLN A CA 1
ATOM 2277 C C . GLN A 1 291 ? 1.865 -11.072 -13.903 1.00 60.94 291 GLN A C 1
ATOM 2279 O O . GLN A 1 291 ? 2.937 -10.734 -13.401 1.00 60.94 291 GLN A O 1
ATOM 2284 N N . PRO A 1 292 ? 1.709 -12.286 -14.472 1.00 59.59 292 PRO A N 1
ATOM 2285 C CA . PRO A 1 292 ? 2.818 -13.242 -14.530 1.00 59.59 292 PRO A CA 1
ATOM 2286 C C . PRO A 1 292 ? 3.988 -12.730 -15.388 1.00 59.59 292 PRO A C 1
ATOM 2288 O O . PRO A 1 292 ? 5.144 -12.945 -15.038 1.00 59.59 292 PRO A O 1
ATOM 2291 N N . LEU A 1 293 ? 3.708 -11.980 -16.461 1.00 60.38 293 LEU A N 1
ATOM 2292 C CA . LEU A 1 293 ? 4.737 -11.295 -17.258 1.00 60.38 293 LEU A CA 1
ATOM 2293 C C . LEU A 1 293 ? 5.471 -10.227 -16.430 1.00 60.38 293 LEU A C 1
ATOM 2295 O O . LEU A 1 293 ? 6.690 -10.117 -16.504 1.00 60.38 293 LEU A O 1
ATOM 2299 N N . TRP A 1 294 ? 4.751 -9.470 -15.597 1.00 64.00 294 TRP A N 1
ATOM 2300 C CA . TRP A 1 294 ? 5.342 -8.490 -14.680 1.00 64.00 294 TRP A CA 1
ATOM 2301 C C . TRP A 1 294 ? 6.168 -9.128 -13.562 1.00 64.00 294 TRP A C 1
ATOM 2303 O O . TRP A 1 294 ? 7.118 -8.520 -13.076 1.00 64.00 294 TRP A O 1
ATOM 2313 N N . GLU A 1 295 ? 5.799 -10.320 -13.103 1.00 69.38 295 GLU A N 1
ATOM 2314 C CA . GLU A 1 295 ? 6.584 -11.095 -12.137 1.00 69.38 295 GLU A CA 1
ATOM 2315 C C . GLU A 1 295 ? 7.892 -11.582 -12.774 1.00 69.38 295 GLU A C 1
ATOM 2317 O O . GLU A 1 295 ? 8.956 -11.313 -12.223 1.00 69.38 295 GLU A O 1
ATOM 2322 N N . GLN A 1 296 ? 7.837 -12.135 -13.990 1.00 67.00 296 GLN A N 1
ATOM 2323 C CA . GLN A 1 296 ? 9.028 -12.526 -14.758 1.00 67.00 296 GLN A CA 1
ATOM 2324 C C . GLN A 1 296 ? 9.949 -11.335 -15.060 1.00 67.00 296 GLN A C 1
ATOM 2326 O O . GLN A 1 296 ? 11.160 -11.408 -14.864 1.00 67.00 296 GLN A O 1
ATOM 2331 N N . LEU A 1 297 ? 9.386 -10.197 -15.478 1.00 67.06 297 LEU A N 1
ATOM 2332 C CA . LEU A 1 297 ? 10.147 -8.964 -15.700 1.00 67.06 297 LEU A CA 1
ATOM 2333 C C . LEU A 1 297 ? 10.854 -8.488 -14.421 1.00 67.06 297 LEU A C 1
ATOM 2335 O O . LEU A 1 297 ? 11.987 -8.012 -14.491 1.00 67.06 297 LEU A O 1
ATOM 2339 N N . ARG A 1 298 ? 10.218 -8.634 -13.251 1.00 70.25 298 ARG A N 1
ATOM 2340 C CA . ARG A 1 298 ? 10.816 -8.285 -11.952 1.00 70.25 298 ARG A CA 1
ATOM 2341 C C . ARG A 1 298 ? 11.945 -9.231 -11.547 1.00 70.25 298 ARG A C 1
ATOM 2343 O O . ARG A 1 298 ? 12.930 -8.762 -10.973 1.00 70.25 298 ARG A O 1
ATOM 2350 N N . GLU A 1 299 ? 11.842 -10.520 -11.858 1.00 70.75 299 GLU A N 1
ATOM 2351 C CA . GLU A 1 299 ? 12.945 -11.473 -11.673 1.00 70.75 299 GLU A CA 1
ATOM 2352 C C . GLU A 1 299 ? 14.144 -11.077 -12.539 1.00 70.75 299 GLU A C 1
ATOM 2354 O O . GLU A 1 299 ? 15.228 -10.842 -12.007 1.00 70.75 299 GLU A O 1
ATOM 2359 N N . VAL A 1 300 ? 13.923 -10.829 -13.836 1.00 68.06 300 VAL A N 1
ATOM 2360 C CA . VAL A 1 300 ? 14.971 -10.359 -14.759 1.00 68.06 300 VAL A CA 1
ATOM 2361 C C . VAL A 1 300 ? 15.598 -9.049 -14.275 1.00 68.06 300 VAL A C 1
ATOM 2363 O O . VAL A 1 300 ? 16.818 -8.892 -14.302 1.00 68.06 300 VAL A O 1
ATOM 2366 N N . GLN A 1 301 ? 14.798 -8.096 -13.791 1.00 67.62 301 GLN A N 1
ATOM 2367 C CA . GLN A 1 301 ? 15.315 -6.839 -13.247 1.00 67.62 301 GLN A CA 1
ATOM 2368 C C . GLN A 1 301 ? 16.192 -7.069 -12.008 1.00 67.62 301 GLN A C 1
ATOM 2370 O O . GLN A 1 301 ? 17.236 -6.429 -11.856 1.00 67.62 301 GLN A O 1
ATOM 2375 N N . THR A 1 302 ? 15.776 -7.974 -11.120 1.00 68.44 302 THR A N 1
ATOM 2376 C CA . THR A 1 302 ? 16.528 -8.339 -9.913 1.00 68.44 302 THR A CA 1
ATOM 2377 C C . THR A 1 302 ? 17.858 -8.986 -10.283 1.00 68.44 302 THR A C 1
ATOM 2379 O O . THR A 1 302 ? 18.895 -8.634 -9.720 1.00 68.44 302 THR A O 1
ATOM 2382 N N . ASP A 1 303 ? 17.845 -9.854 -11.284 1.00 67.62 303 ASP A N 1
ATOM 2383 C CA . ASP A 1 303 ? 19.021 -10.544 -11.793 1.00 67.62 303 ASP A CA 1
ATOM 2384 C C . ASP A 1 303 ? 20.012 -9.597 -12.484 1.00 67.62 303 ASP A C 1
ATOM 2386 O O . ASP A 1 303 ? 21.224 -9.677 -12.265 1.00 67.62 303 ASP A O 1
ATOM 2390 N N . VAL A 1 304 ? 19.508 -8.626 -13.253 1.00 65.69 304 VAL A N 1
ATOM 2391 C CA . VAL A 1 304 ? 20.329 -7.554 -13.835 1.00 65.69 304 VAL A CA 1
ATOM 2392 C C . VAL A 1 304 ? 20.959 -6.698 -12.733 1.00 65.69 304 VAL A C 1
ATOM 2394 O O . VAL A 1 304 ? 22.153 -6.402 -12.799 1.00 65.69 304 VAL A O 1
ATOM 2397 N N . ARG A 1 305 ? 20.193 -6.334 -11.693 1.00 65.12 305 ARG A N 1
ATOM 2398 C CA . ARG A 1 305 ? 20.694 -5.552 -10.544 1.00 65.12 305 ARG A CA 1
ATOM 2399 C C . ARG A 1 305 ? 21.734 -6.305 -9.719 1.00 65.12 305 ARG A C 1
ATOM 2401 O O . ARG A 1 305 ? 22.675 -5.684 -9.238 1.00 65.12 305 ARG A O 1
ATOM 2408 N N . ARG A 1 306 ? 21.593 -7.625 -9.570 1.00 70.69 306 ARG A N 1
ATOM 2409 C CA . ARG A 1 306 ? 22.568 -8.476 -8.865 1.00 70.69 306 ARG A CA 1
ATOM 2410 C C . ARG A 1 306 ? 23.887 -8.634 -9.622 1.00 70.69 306 ARG A C 1
ATOM 2412 O O . ARG A 1 306 ? 24.842 -9.146 -9.047 1.00 70.69 306 ARG A O 1
ATOM 2419 N N . GLY A 1 307 ? 23.958 -8.159 -10.868 1.00 55.09 307 GLY A N 1
ATOM 2420 C CA . GLY A 1 307 ? 25.104 -8.356 -11.738 1.00 55.09 307 GLY A CA 1
ATOM 2421 C C . GLY A 1 307 ? 25.159 -9.820 -12.140 1.00 55.09 307 GLY A C 1
ATOM 2422 O O . GLY A 1 307 ? 25.743 -10.637 -11.434 1.00 55.09 307 GLY A O 1
ATOM 2423 N N . PHE A 1 308 ? 24.522 -10.145 -13.264 1.00 53.91 308 PHE A N 1
ATOM 2424 C CA . PHE A 1 308 ? 24.454 -11.491 -13.829 1.00 53.91 308 PHE A CA 1
ATOM 2425 C C . PHE A 1 308 ? 25.873 -12.066 -14.014 1.00 53.91 308 PHE A C 1
ATOM 2427 O O . PHE A 1 308 ? 26.519 -11.878 -15.046 1.00 53.91 308 PHE A O 1
ATOM 2434 N N . LYS A 1 309 ? 26.394 -12.753 -12.989 1.00 49.16 309 LYS A N 1
ATOM 2435 C CA . LYS A 1 309 ? 27.583 -13.600 -13.085 1.00 49.16 309 LYS A CA 1
ATOM 2436 C C . LYS A 1 309 ? 27.145 -14.843 -13.841 1.00 49.16 309 LYS A C 1
ATOM 2438 O O . LYS A 1 309 ? 26.847 -15.868 -13.238 1.00 49.16 309 LYS A O 1
ATOM 2443 N N . TRP A 1 310 ? 27.091 -14.751 -15.167 1.00 52.16 310 TRP A N 1
ATOM 2444 C CA . TRP A 1 310 ? 27.165 -15.959 -15.972 1.00 52.16 310 TRP A CA 1
ATOM 2445 C C . TRP A 1 310 ? 28.448 -16.656 -15.536 1.00 52.16 310 TRP A C 1
ATOM 2447 O O . TRP A 1 310 ? 29.532 -16.075 -15.633 1.00 52.16 310 TRP A O 1
ATOM 2457 N N . SER A 1 311 ? 28.325 -17.846 -14.964 1.00 47.28 311 SER A N 1
ATOM 2458 C CA . SER A 1 311 ? 29.457 -18.707 -14.668 1.00 47.28 311 SER A CA 1
ATOM 2459 C C . SER A 1 311 ? 30.208 -18.878 -15.985 1.00 47.28 311 SER A C 1
ATOM 2461 O O . SER A 1 311 ? 29.761 -19.601 -16.872 1.00 47.28 311 SER A O 1
ATOM 2463 N N . ALA A 1 312 ? 31.311 -18.154 -16.161 1.00 49.22 312 ALA A N 1
ATOM 2464 C CA . ALA A 1 312 ? 32.199 -18.263 -17.312 1.00 49.22 312 ALA A CA 1
ATOM 2465 C C . ALA A 1 312 ? 33.001 -19.574 -17.219 1.00 49.22 312 ALA A C 1
ATOM 2467 O O . ALA A 1 312 ? 34.227 -19.574 -17.217 1.00 49.22 312 ALA A O 1
ATOM 2468 N N . GLY A 1 313 ? 32.296 -20.689 -17.045 1.00 53.47 313 GLY A N 1
ATOM 2469 C CA . GLY A 1 313 ? 32.840 -21.948 -16.569 1.00 53.47 313 GLY A CA 1
ATOM 2470 C C . GLY A 1 313 ? 32.024 -23.126 -17.066 1.00 53.47 313 GLY A C 1
ATOM 2471 O O . GLY A 1 313 ? 31.487 -23.872 -16.266 1.00 53.47 313 GLY A O 1
ATOM 2472 N N . GLU A 1 314 ? 31.947 -23.274 -18.383 1.00 43.81 314 GLU A N 1
ATOM 2473 C CA . GLU A 1 314 ? 32.114 -24.581 -19.018 1.00 43.81 314 GLU A CA 1
ATOM 2474 C C . GLU A 1 314 ? 32.615 -24.326 -20.437 1.00 43.81 314 GLU A C 1
ATOM 2476 O O . GLU A 1 314 ? 31.881 -23.967 -21.359 1.00 43.81 314 GLU A O 1
ATOM 2481 N N . GLY A 1 315 ? 33.940 -24.375 -20.566 1.00 46.19 315 GLY A N 1
ATOM 2482 C CA . GLY A 1 315 ? 34.618 -24.277 -21.842 1.00 46.19 315 GLY A CA 1
ATOM 2483 C C . GLY A 1 315 ? 34.245 -25.475 -22.699 1.00 46.19 315 GLY A C 1
ATOM 2484 O O . GLY A 1 315 ? 34.802 -26.556 -22.536 1.00 46.19 315 GLY A O 1
ATOM 2485 N N . ILE A 1 316 ? 33.344 -25.267 -23.654 1.00 43.78 316 ILE A N 1
ATOM 2486 C CA . ILE A 1 316 ? 33.331 -26.085 -24.861 1.00 43.78 316 ILE A CA 1
ATOM 2487 C C . ILE A 1 316 ? 34.601 -25.691 -25.616 1.00 43.78 316 ILE A C 1
ATOM 2489 O O . ILE A 1 316 ? 34.678 -24.613 -26.211 1.00 43.78 316 ILE A O 1
ATOM 2493 N N . SER A 1 317 ? 35.630 -26.531 -25.487 1.00 43.19 317 SER A N 1
ATOM 2494 C CA . SER A 1 317 ? 36.906 -26.408 -26.184 1.00 43.19 317 SER A CA 1
ATOM 2495 C C . SER A 1 317 ? 36.665 -26.181 -27.668 1.00 43.19 317 SER A C 1
ATOM 2497 O O . SER A 1 317 ? 36.183 -27.049 -28.390 1.00 43.19 317 SER A O 1
ATOM 2499 N N . ARG A 1 318 ? 37.009 -24.974 -28.105 1.00 42.16 318 ARG A N 1
ATOM 2500 C CA . ARG A 1 318 ? 36.974 -24.528 -29.490 1.00 42.16 318 ARG A CA 1
ATOM 2501 C C . ARG A 1 318 ? 38.327 -24.861 -30.121 1.00 42.16 318 ARG A C 1
ATOM 2503 O O . ARG A 1 318 ? 39.145 -23.979 -30.344 1.00 42.16 318 ARG A O 1
ATOM 2510 N N . ALA A 1 319 ? 38.570 -26.149 -30.319 1.00 45.12 319 ALA A N 1
ATOM 2511 C CA . ALA A 1 319 ? 39.528 -26.653 -31.295 1.00 45.12 319 ALA A CA 1
ATOM 2512 C C . ALA A 1 319 ? 38.687 -27.328 -32.392 1.00 45.12 319 ALA A C 1
ATOM 2514 O O . ALA A 1 319 ? 37.690 -27.956 -32.058 1.00 45.12 319 ALA A O 1
ATOM 2515 N N . ASP A 1 320 ? 39.043 -27.136 -33.662 1.00 43.84 320 ASP A N 1
ATOM 2516 C CA . ASP A 1 320 ? 38.370 -27.654 -34.877 1.00 43.84 320 ASP A CA 1
ATOM 2517 C C . ASP A 1 320 ? 37.361 -26.731 -35.592 1.00 43.84 320 ASP A C 1
ATOM 2519 O O . ASP A 1 320 ? 36.445 -27.205 -36.260 1.00 43.84 320 ASP A O 1
ATOM 2523 N N . ALA A 1 321 ? 37.546 -25.406 -35.550 1.00 45.94 321 ALA A N 1
ATOM 2524 C CA . ALA A 1 321 ? 36.789 -24.485 -36.418 1.00 45.94 321 ALA A CA 1
ATOM 2525 C C . ALA A 1 321 ? 37.656 -23.619 -37.354 1.00 45.94 321 ALA A C 1
ATOM 2527 O O . ALA A 1 321 ? 37.161 -22.630 -37.891 1.00 45.94 321 ALA A O 1
ATOM 2528 N N . ASP A 1 322 ? 38.909 -24.009 -37.601 1.00 42.22 322 ASP A N 1
ATOM 2529 C CA . ASP A 1 322 ? 39.757 -23.410 -38.641 1.00 42.22 322 ASP A CA 1
ATOM 2530 C C . ASP A 1 322 ? 39.673 -24.232 -39.936 1.00 42.22 322 ASP A C 1
ATOM 2532 O O . ASP A 1 322 ? 40.620 -24.906 -40.324 1.00 42.22 322 ASP A O 1
ATOM 2536 N N . ALA A 1 323 ? 38.505 -24.213 -40.588 1.00 48.12 323 ALA A N 1
ATOM 2537 C CA . ALA A 1 323 ? 38.334 -24.647 -41.981 1.00 48.12 323 ALA A CA 1
ATOM 2538 C C . ALA A 1 323 ? 36.935 -24.286 -42.521 1.00 48.12 323 ALA A C 1
ATOM 2540 O O . ALA A 1 323 ? 36.157 -25.162 -42.890 1.00 48.12 323 ALA A O 1
ATOM 2541 N N . ALA A 1 324 ? 36.581 -23.002 -42.588 1.00 41.47 324 ALA A N 1
ATOM 2542 C CA . ALA A 1 324 ? 35.495 -22.564 -43.469 1.00 41.47 324 ALA A CA 1
ATOM 2543 C C . ALA A 1 324 ? 35.702 -21.110 -43.894 1.00 41.47 324 ALA A C 1
ATOM 2545 O O . ALA A 1 324 ? 35.822 -20.211 -43.065 1.00 41.47 324 ALA A O 1
ATOM 2546 N N . GLY A 1 325 ? 35.796 -20.922 -45.208 1.00 37.22 325 GLY A N 1
ATOM 2547 C CA . GLY A 1 325 ? 36.117 -19.668 -45.862 1.00 37.22 325 GLY A CA 1
ATOM 2548 C C . GLY A 1 325 ? 35.141 -18.534 -45.567 1.00 37.22 325 GLY A C 1
ATOM 2549 O O . GLY A 1 325 ? 33.952 -18.716 -45.318 1.00 37.22 325 GLY A O 1
ATOM 2550 N N . SER A 1 326 ? 35.716 -17.342 -45.634 1.00 43.41 326 SER A N 1
ATOM 2551 C CA . SER A 1 326 ? 35.046 -16.054 -45.648 1.00 43.41 326 SER A CA 1
ATOM 2552 C C . SER A 1 326 ? 34.147 -15.927 -46.880 1.00 43.41 326 SER A C 1
ATOM 2554 O O . SER A 1 326 ? 34.628 -15.520 -47.935 1.00 43.41 326 SER A O 1
ATOM 2556 N N . ASP A 1 327 ? 32.850 -16.186 -46.727 1.00 37.78 327 ASP A N 1
ATOM 2557 C CA . ASP A 1 327 ? 31.833 -15.731 -47.676 1.00 37.78 327 ASP A CA 1
ATOM 2558 C C . ASP A 1 327 ? 31.052 -14.555 -47.085 1.00 37.78 327 ASP A C 1
ATOM 2560 O O . ASP A 1 327 ? 30.503 -14.600 -45.982 1.00 37.78 327 ASP A O 1
ATOM 2564 N N . ALA A 1 328 ? 31.057 -13.462 -47.842 1.00 41.94 328 ALA A N 1
ATOM 2565 C CA . ALA A 1 328 ? 30.382 -12.217 -47.536 1.00 41.94 328 ALA A CA 1
ATOM 2566 C C . ALA A 1 328 ? 28.866 -12.427 -47.387 1.00 41.94 328 ALA A C 1
ATOM 2568 O O . ALA A 1 328 ? 28.219 -13.019 -48.249 1.00 41.94 328 ALA A O 1
ATOM 2569 N N . PHE A 1 329 ? 28.283 -11.878 -46.319 1.00 39.12 329 PHE A N 1
ATOM 2570 C CA . PHE A 1 329 ? 26.833 -11.799 -46.144 1.00 39.12 329 PHE A CA 1
ATOM 2571 C C . PHE A 1 329 ? 26.220 -10.864 -47.203 1.00 39.12 329 PHE A C 1
ATOM 2573 O O . PHE A 1 329 ? 26.512 -9.664 -47.176 1.00 39.12 329 PHE A O 1
ATOM 2580 N N . PRO A 1 330 ? 25.338 -11.344 -48.102 1.00 45.00 330 PRO A N 1
ATOM 2581 C CA . PRO A 1 330 ? 24.585 -10.465 -48.976 1.00 45.00 330 PRO A CA 1
ATOM 2582 C C . PRO A 1 330 ? 23.406 -9.863 -48.208 1.00 45.00 330 PRO A C 1
ATOM 2584 O O . PRO A 1 330 ? 22.611 -10.561 -47.577 1.00 45.00 330 PRO A O 1
ATOM 2587 N N . GLN A 1 331 ? 23.287 -8.541 -48.292 1.00 46.09 331 GLN A N 1
ATOM 2588 C CA . GLN A 1 331 ? 22.101 -7.803 -47.883 1.00 46.09 331 GLN A CA 1
ATOM 2589 C C . GLN A 1 331 ? 20.859 -8.303 -48.638 1.00 46.09 331 GLN A C 1
ATOM 2591 O O . GLN A 1 331 ? 20.825 -8.306 -49.865 1.00 46.09 331 GLN A O 1
ATOM 2596 N N . GLY A 1 332 ? 19.837 -8.686 -47.868 1.00 50.62 332 GLY A N 1
ATOM 2597 C CA . GLY A 1 332 ? 18.412 -8.493 -48.160 1.00 50.62 332 GLY A CA 1
ATOM 2598 C C . GLY A 1 332 ? 17.927 -8.723 -49.592 1.00 50.62 332 GLY A C 1
ATOM 2599 O O . GLY A 1 332 ? 17.374 -7.806 -50.191 1.00 50.62 332 GLY A O 1
ATOM 2600 N N . ALA A 1 333 ? 18.040 -9.946 -50.107 1.00 51.00 333 ALA A N 1
ATOM 2601 C CA . ALA A 1 333 ? 17.150 -10.399 -51.174 1.00 51.00 333 ALA A CA 1
ATOM 2602 C C . ALA A 1 333 ? 15.921 -11.089 -50.544 1.00 51.00 333 ALA A C 1
ATOM 2604 O O . ALA A 1 333 ? 16.097 -11.859 -49.595 1.00 51.00 333 ALA A O 1
ATOM 2605 N N . PRO A 1 334 ? 14.690 -10.839 -51.033 1.00 58.03 334 PRO A N 1
ATOM 2606 C CA . PRO A 1 334 ? 13.507 -11.554 -50.566 1.00 58.03 334 PRO A CA 1
ATOM 2607 C C . PRO A 1 334 ? 13.690 -13.070 -50.764 1.00 58.03 334 PRO A C 1
ATOM 2609 O O . PRO A 1 334 ? 14.340 -13.479 -51.735 1.00 58.03 334 PRO A O 1
ATOM 2612 N N . PRO A 1 335 ? 13.158 -13.907 -49.852 1.00 56.31 335 PRO A N 1
ATOM 2613 C CA . PRO A 1 335 ? 13.352 -15.352 -49.895 1.00 56.31 335 PRO A CA 1
ATOM 2614 C C . PRO A 1 335 ? 12.933 -15.896 -51.261 1.00 56.31 335 PRO A C 1
ATOM 2616 O O . PRO A 1 335 ? 11.838 -15.628 -51.762 1.00 56.31 335 PRO A O 1
ATOM 2619 N N . LYS A 1 336 ? 13.839 -16.636 -51.908 1.00 66.19 336 LYS A N 1
ATOM 2620 C CA . LYS A 1 336 ? 13.576 -17.216 -53.228 1.00 66.19 336 LYS A CA 1
ATOM 2621 C C . LYS A 1 336 ? 12.448 -18.241 -53.084 1.00 66.19 336 LYS A C 1
ATOM 2623 O O . LYS A 1 336 ? 12.362 -18.934 -52.077 1.00 66.19 336 LYS A O 1
ATOM 2628 N N . ALA A 1 337 ? 11.627 -18.418 -54.120 1.00 62.16 337 ALA A N 1
ATOM 2629 C CA . ALA A 1 337 ? 10.489 -19.354 -54.128 1.00 62.16 337 ALA A CA 1
ATOM 2630 C C . ALA A 1 337 ? 10.834 -20.809 -53.713 1.00 62.16 337 ALA A C 1
ATOM 2632 O O . ALA A 1 337 ? 9.951 -21.582 -53.339 1.00 62.16 337 ALA A O 1
ATOM 2633 N N . VAL A 1 338 ? 12.117 -21.179 -53.759 1.00 65.81 338 VAL A N 1
ATOM 2634 C CA . VAL A 1 338 ? 12.653 -22.465 -53.292 1.00 65.81 338 VAL A CA 1
ATOM 2635 C C . VAL A 1 338 ? 12.588 -22.606 -51.761 1.00 65.81 338 VAL A C 1
ATOM 2637 O O . VAL A 1 338 ? 12.328 -23.704 -51.270 1.00 65.81 338 VAL A O 1
ATOM 2640 N N . ASP A 1 339 ? 12.731 -21.518 -51.001 1.00 70.12 339 ASP A N 1
ATOM 2641 C CA . ASP A 1 339 ? 12.680 -21.535 -49.531 1.00 70.12 339 ASP A CA 1
ATOM 2642 C C . ASP A 1 339 ? 11.247 -21.692 -49.006 1.00 70.12 339 ASP A C 1
ATOM 2644 O O . ASP A 1 339 ? 11.019 -22.335 -47.980 1.00 70.12 339 ASP A O 1
ATOM 2648 N N . ARG A 1 340 ? 10.256 -21.225 -49.775 1.00 73.06 340 ARG A N 1
ATOM 2649 C CA . ARG A 1 340 ? 8.832 -21.364 -49.444 1.00 73.06 340 ARG A CA 1
ATOM 2650 C C . ARG A 1 340 ? 8.380 -22.824 -49.432 1.00 73.06 340 ARG A C 1
ATOM 2652 O O . ARG A 1 340 ? 7.676 -23.240 -48.516 1.00 73.06 340 ARG A O 1
ATOM 2659 N N . ARG A 1 341 ? 8.822 -23.629 -50.407 1.00 80.00 341 ARG A N 1
ATOM 2660 C CA . ARG A 1 341 ? 8.503 -25.069 -50.437 1.00 80.00 341 ARG A CA 1
ATOM 2661 C C . ARG A 1 341 ? 9.105 -25.799 -49.241 1.00 80.00 341 ARG A C 1
ATOM 2663 O O . ARG A 1 341 ? 8.389 -26.543 -48.579 1.00 80.00 341 ARG A O 1
ATOM 2670 N N . LYS A 1 342 ? 10.369 -25.516 -48.913 1.00 83.75 342 LYS A N 1
ATOM 2671 C CA . LYS A 1 342 ? 11.051 -26.114 -47.754 1.00 83.75 342 LYS A CA 1
ATOM 2672 C C . LYS A 1 342 ? 10.367 -25.748 -46.437 1.00 83.75 342 LYS A C 1
ATOM 2674 O O . LYS A 1 342 ? 10.185 -26.614 -45.587 1.00 83.75 342 LYS A O 1
ATOM 2679 N N . PHE A 1 343 ? 9.940 -24.494 -46.280 1.00 82.25 343 PHE A N 1
ATOM 2680 C CA . PHE A 1 343 ? 9.195 -24.059 -45.101 1.00 82.25 343 PHE A CA 1
ATOM 2681 C C . PHE A 1 343 ? 7.830 -24.758 -44.989 1.00 82.25 343 PHE A C 1
ATOM 2683 O O . PHE A 1 343 ? 7.495 -25.302 -43.936 1.00 82.25 343 PHE A O 1
ATOM 2690 N N . THR A 1 344 ? 7.056 -24.810 -46.079 1.00 86.56 344 THR A N 1
ATOM 2691 C CA . THR A 1 344 ? 5.760 -25.506 -46.095 1.00 86.56 344 THR A CA 1
ATOM 2692 C C . THR A 1 344 ? 5.910 -27.001 -45.799 1.00 86.56 344 THR A C 1
ATOM 2694 O O . THR A 1 344 ? 5.105 -27.547 -45.040 1.00 86.56 344 THR A O 1
ATOM 2697 N N . GLU A 1 345 ? 6.937 -27.660 -46.340 1.00 89.81 345 GLU A N 1
ATOM 2698 C CA . GLU A 1 345 ? 7.243 -29.069 -46.065 1.00 89.81 345 GLU A CA 1
ATOM 2699 C C . GLU A 1 345 ? 7.648 -29.296 -44.603 1.00 89.81 345 GLU A C 1
ATOM 2701 O O . GLU A 1 345 ? 7.122 -30.208 -43.963 1.00 89.81 345 GLU A O 1
ATOM 2706 N N . ALA A 1 346 ? 8.499 -28.434 -44.038 1.00 89.06 346 ALA A N 1
ATOM 2707 C CA . ALA A 1 346 ? 8.917 -28.517 -42.639 1.00 89.06 346 ALA A CA 1
ATOM 2708 C C . ALA A 1 346 ? 7.733 -28.362 -41.671 1.00 89.06 346 ALA A C 1
ATOM 2710 O O . ALA A 1 346 ? 7.600 -29.134 -40.719 1.00 89.06 346 ALA A O 1
ATOM 2711 N N . ILE A 1 347 ? 6.824 -27.419 -41.940 1.00 88.25 347 ILE A N 1
ATOM 2712 C CA . ILE A 1 347 ? 5.617 -27.231 -41.128 1.00 88.25 347 ILE A CA 1
ATOM 2713 C C . ILE A 1 347 ? 4.661 -28.421 -41.262 1.00 88.25 347 ILE A C 1
ATOM 2715 O O . ILE A 1 347 ? 4.121 -28.879 -40.257 1.00 88.25 347 ILE A O 1
ATOM 2719 N N . HIS A 1 348 ? 4.474 -28.975 -42.465 1.00 89.56 348 HIS A N 1
ATOM 2720 C CA . HIS A 1 348 ? 3.665 -30.188 -42.637 1.00 89.56 348 HIS A CA 1
ATOM 2721 C C . HIS A 1 348 ? 4.271 -31.392 -41.908 1.00 89.56 348 HIS A C 1
ATOM 2723 O O . HIS A 1 348 ? 3.528 -32.177 -41.316 1.00 89.56 348 HIS A O 1
ATOM 2729 N N . GLY A 1 349 ? 5.601 -31.521 -41.912 1.00 92.56 349 GLY A N 1
ATOM 2730 C CA . GLY A 1 349 ? 6.319 -32.513 -41.115 1.00 92.56 349 GLY A CA 1
ATOM 2731 C C . GLY A 1 349 ? 6.047 -32.343 -39.620 1.00 92.56 349 GLY A C 1
ATOM 2732 O O . GLY A 1 349 ? 5.606 -33.290 -38.972 1.00 92.56 349 GLY A O 1
ATOM 2733 N N . ALA A 1 350 ? 6.202 -31.122 -39.101 1.00 89.19 350 ALA A N 1
ATOM 2734 C CA . ALA A 1 350 ? 5.973 -30.797 -37.692 1.00 89.19 350 ALA A CA 1
ATOM 2735 C C . ALA A 1 350 ? 4.511 -30.998 -37.249 1.00 89.19 350 ALA A C 1
ATOM 2737 O O . ALA A 1 350 ? 4.248 -31.430 -36.130 1.00 89.19 350 ALA A O 1
ATOM 2738 N N . VAL A 1 351 ? 3.535 -30.713 -38.119 1.00 92.88 351 VAL A N 1
ATOM 2739 C CA . VAL A 1 351 ? 2.112 -30.968 -37.836 1.00 92.88 351 VAL A CA 1
ATOM 2740 C C . VAL A 1 351 ? 1.833 -32.469 -37.750 1.00 92.88 351 VAL A C 1
ATOM 2742 O O . VAL A 1 351 ? 1.069 -32.897 -36.883 1.00 92.88 351 VAL A O 1
ATOM 2745 N N . LYS A 1 352 ? 2.451 -33.276 -38.622 1.00 91.44 352 LYS A N 1
ATOM 2746 C CA . LYS A 1 352 ? 2.302 -34.739 -38.605 1.00 91.44 352 LYS A CA 1
ATOM 2747 C C . LYS A 1 352 ? 2.946 -35.376 -37.376 1.00 91.44 352 LYS A C 1
ATOM 2749 O O . LYS A 1 352 ? 2.373 -36.318 -36.840 1.00 91.44 352 LYS A O 1
ATOM 2754 N N . SER A 1 353 ? 4.091 -34.863 -36.927 1.00 89.69 353 SER A N 1
ATOM 2755 C CA . SER A 1 353 ? 4.802 -35.366 -35.744 1.00 89.69 353 SER A CA 1
ATOM 2756 C C . SER A 1 353 ? 4.303 -34.788 -34.416 1.00 89.69 353 SER A C 1
ATOM 2758 O O . SER A 1 353 ? 4.791 -35.178 -33.363 1.00 89.69 353 SER A O 1
ATOM 2760 N N . ALA A 1 354 ? 3.345 -33.857 -34.431 1.00 92.88 354 ALA A N 1
ATOM 2761 C CA . ALA A 1 354 ? 2.788 -33.297 -33.209 1.00 92.88 354 ALA A CA 1
ATOM 2762 C C . ALA A 1 354 ? 1.797 -34.267 -32.541 1.00 92.88 354 ALA A C 1
ATOM 2764 O O . ALA A 1 354 ? 0.757 -34.604 -33.117 1.00 92.88 354 ALA A O 1
ATOM 2765 N N . ASP A 1 355 ? 2.075 -34.621 -31.284 1.00 86.25 355 ASP A N 1
ATOM 2766 C CA . ASP A 1 355 ? 1.286 -35.586 -30.500 1.00 86.25 355 ASP A CA 1
ATOM 2767 C C . ASP A 1 355 ? -0.011 -35.004 -29.917 1.00 86.25 355 ASP A C 1
ATOM 2769 O O . ASP A 1 355 ? -0.916 -35.744 -29.533 1.00 86.25 355 ASP A O 1
ATOM 2773 N N . SER A 1 356 ? -0.145 -33.672 -29.876 1.00 91.44 356 SER A N 1
ATOM 2774 C CA . SER A 1 356 ? -1.315 -32.998 -29.303 1.00 91.44 356 SER A CA 1
ATOM 2775 C C . SER A 1 356 ? -2.096 -32.170 -30.325 1.00 91.44 356 SER A C 1
ATOM 2777 O O . SER A 1 356 ? -1.538 -31.519 -31.215 1.00 91.44 356 SER A O 1
ATOM 2779 N N . THR A 1 357 ? -3.418 -32.129 -30.151 1.00 86.06 357 THR A N 1
ATOM 2780 C CA . THR A 1 357 ? -4.329 -31.284 -30.942 1.00 86.06 357 THR A CA 1
ATOM 2781 C C . THR A 1 357 ? -4.009 -29.795 -30.795 1.00 86.06 357 THR A C 1
ATOM 2783 O O . THR A 1 357 ? -4.115 -29.041 -31.764 1.00 86.06 357 THR A O 1
ATOM 2786 N N . ARG A 1 358 ? -3.543 -29.370 -29.612 1.00 83.81 358 ARG A N 1
ATOM 2787 C CA . ARG A 1 358 ? -3.114 -27.990 -29.349 1.00 83.81 358 ARG A CA 1
ATOM 2788 C C . ARG A 1 358 ? -1.876 -27.622 -30.169 1.00 83.81 358 ARG A C 1
ATOM 2790 O O . ARG A 1 358 ? -1.891 -26.589 -30.835 1.00 83.81 358 ARG A O 1
ATOM 2797 N N . SER A 1 359 ? -0.851 -28.473 -30.181 1.00 79.56 359 SER A N 1
ATOM 2798 C CA . SER A 1 359 ? 0.382 -28.248 -30.950 1.00 79.56 359 SER A CA 1
ATOM 2799 C C . SER A 1 359 ? 0.103 -28.177 -32.455 1.00 79.56 359 SER A C 1
ATOM 2801 O O . SER A 1 359 ? 0.587 -27.266 -33.126 1.00 79.56 359 SER A O 1
ATOM 2803 N N . ARG A 1 360 ? -0.761 -29.061 -32.979 1.00 92.00 360 ARG A N 1
ATOM 2804 C CA . ARG A 1 360 ? -1.205 -29.012 -34.386 1.00 92.00 360 ARG A CA 1
ATOM 2805 C C . ARG A 1 360 ? -1.907 -27.696 -34.723 1.00 92.00 360 ARG A C 1
ATOM 2807 O O . ARG A 1 360 ? -1.617 -27.095 -35.754 1.00 92.00 360 ARG A O 1
ATOM 2814 N N . SER A 1 361 ? -2.796 -27.221 -33.848 1.00 84.00 361 SER A N 1
ATOM 2815 C CA . SER A 1 361 ? -3.522 -25.958 -34.048 1.00 84.00 361 SER A CA 1
ATOM 2816 C C . SER A 1 361 ? -2.585 -24.744 -34.092 1.00 84.00 361 SER A C 1
ATOM 2818 O O . SER A 1 361 ? -2.711 -23.903 -34.985 1.00 84.00 361 SER A O 1
ATOM 2820 N N . VAL A 1 362 ? -1.593 -24.688 -33.193 1.00 83.69 362 VAL A N 1
ATOM 2821 C CA . VAL A 1 362 ? -0.576 -23.620 -33.166 1.00 83.69 362 VAL A CA 1
ATOM 2822 C C . VAL A 1 362 ? 0.251 -23.615 -34.453 1.00 83.69 362 VAL A C 1
ATOM 2824 O O . VAL A 1 362 ? 0.387 -22.566 -35.080 1.00 83.69 362 VAL A O 1
ATOM 2827 N N . LEU A 1 363 ? 0.727 -24.779 -34.904 1.00 89.19 363 LEU A N 1
ATOM 2828 C CA . LEU A 1 363 ? 1.502 -24.901 -36.144 1.00 89.19 363 LEU A CA 1
ATOM 2829 C C . LEU A 1 363 ? 0.681 -24.512 -37.385 1.00 89.19 363 LEU A C 1
ATOM 2831 O O . LEU A 1 363 ? 1.178 -23.805 -38.260 1.00 89.19 363 LEU A O 1
ATOM 2835 N N . HIS A 1 364 ? -0.604 -24.879 -37.438 1.00 86.81 364 HIS A N 1
ATOM 2836 C CA . HIS A 1 364 ? -1.511 -24.430 -38.500 1.00 86.81 364 HIS A CA 1
ATOM 2837 C C . HIS A 1 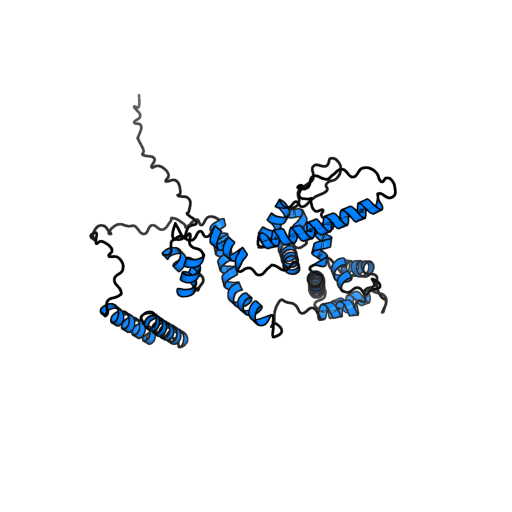364 ? -1.774 -22.920 -38.474 1.00 86.81 364 HIS A C 1
ATOM 2839 O O . HIS A 1 364 ? -2.014 -22.316 -39.523 1.00 86.81 364 HIS A O 1
ATOM 2845 N N . HIS A 1 365 ? -1.791 -22.300 -37.293 1.00 80.50 365 HIS A N 1
ATOM 2846 C CA . HIS A 1 365 ? -1.963 -20.856 -37.178 1.00 80.50 365 HIS A CA 1
ATOM 2847 C C . HIS A 1 365 ? -0.691 -20.115 -37.606 1.00 80.50 365 HIS A C 1
ATOM 2849 O O . HIS A 1 365 ? -0.782 -19.192 -38.413 1.00 80.50 365 HIS A O 1
ATOM 2855 N N . ALA A 1 366 ? 0.482 -20.594 -37.180 1.00 75.69 366 ALA A N 1
ATOM 2856 C CA . ALA A 1 366 ? 1.780 -20.080 -37.611 1.00 75.69 366 ALA A CA 1
ATOM 2857 C C . ALA A 1 366 ? 1.951 -20.174 -39.138 1.00 75.69 366 ALA A C 1
ATOM 2859 O O . ALA A 1 366 ? 2.303 -19.185 -39.775 1.00 75.69 366 ALA A O 1
ATOM 2860 N N . HIS A 1 367 ? 1.591 -21.311 -39.750 1.00 86.81 367 HIS A N 1
ATOM 2861 C CA . HIS A 1 367 ? 1.617 -21.480 -41.208 1.00 86.81 367 HIS A CA 1
ATOM 2862 C C . HIS A 1 367 ? 0.775 -20.425 -41.939 1.00 86.81 367 HIS A C 1
ATOM 2864 O O . HIS A 1 367 ? 1.214 -19.832 -42.921 1.00 86.81 367 HIS A O 1
ATOM 2870 N N . ARG A 1 368 ? -0.446 -20.173 -41.445 1.00 84.00 368 ARG A N 1
ATOM 2871 C CA . ARG A 1 368 ? -1.361 -19.187 -42.037 1.00 84.00 368 ARG A CA 1
ATOM 2872 C C . ARG A 1 368 ? -0.875 -17.755 -41.853 1.00 84.00 368 ARG A C 1
ATOM 2874 O O . ARG A 1 368 ? -1.108 -16.942 -42.735 1.00 84.00 368 ARG A O 1
ATOM 2881 N N . GLN A 1 369 ? -0.239 -17.442 -40.727 1.00 77.62 369 GLN A N 1
ATOM 2882 C CA . GLN A 1 369 ? 0.318 -16.111 -40.489 1.00 77.62 369 GLN A CA 1
ATOM 2883 C C . GLN A 1 369 ? 1.521 -15.834 -41.390 1.00 77.62 369 GLN A C 1
ATOM 2885 O O . GLN A 1 369 ? 1.584 -14.756 -41.964 1.00 77.62 369 GLN A O 1
ATOM 2890 N N . VAL A 1 370 ? 2.418 -16.809 -41.580 1.00 74.12 370 VAL A N 1
ATOM 2891 C CA . VAL A 1 370 ? 3.569 -16.650 -42.483 1.00 74.12 370 VAL A CA 1
ATOM 2892 C C . VAL A 1 370 ? 3.109 -16.442 -43.925 1.00 74.12 370 VAL A C 1
ATOM 2894 O O . VAL A 1 370 ? 3.543 -15.490 -44.556 1.00 74.12 370 VAL A O 1
ATOM 2897 N N . LEU A 1 371 ? 2.145 -17.232 -44.410 1.00 75.44 371 LEU A N 1
ATOM 2898 C CA . LEU A 1 371 ? 1.600 -17.046 -45.761 1.00 75.44 371 LEU A CA 1
ATOM 2899 C C . LEU A 1 371 ? 0.899 -15.691 -45.960 1.00 75.44 371 LEU A C 1
ATOM 2901 O O . LEU A 1 371 ? 0.938 -15.157 -47.058 1.00 75.44 371 LEU A O 1
ATOM 2905 N N . LYS A 1 372 ? 0.269 -15.139 -44.914 1.00 73.50 372 LYS A N 1
ATOM 2906 C CA . LYS A 1 372 ? -0.421 -13.836 -44.965 1.00 73.50 372 LYS A CA 1
ATOM 2907 C C . LYS A 1 372 ? 0.500 -12.624 -44.826 1.00 73.50 372 LYS A C 1
ATOM 2909 O O . LYS A 1 372 ? 0.059 -11.522 -45.105 1.00 73.50 372 LYS A O 1
ATOM 2914 N N . LEU A 1 373 ? 1.718 -12.801 -44.315 1.00 55.03 373 LEU A N 1
ATOM 2915 C CA . LEU A 1 373 ? 2.717 -11.730 -44.224 1.00 55.03 373 LEU A CA 1
ATOM 2916 C C . LEU A 1 373 ? 3.524 -11.579 -45.523 1.00 55.03 373 LEU A C 1
ATOM 2918 O O . LEU A 1 373 ? 4.283 -10.624 -45.655 1.00 55.03 373 LEU A O 1
ATOM 2922 N N . GLU A 1 374 ? 3.388 -12.538 -46.440 1.00 51.78 374 GLU A N 1
ATOM 2923 C CA . GLU A 1 374 ? 4.072 -12.574 -47.736 1.00 51.78 374 GLU A CA 1
ATOM 2924 C C . GLU A 1 374 ? 3.184 -12.111 -48.911 1.00 51.78 374 GLU A C 1
ATOM 2926 O O . GLU A 1 374 ? 3.699 -11.961 -50.020 1.00 51.78 374 GLU A O 1
ATOM 2931 N N . GLU A 1 375 ? 1.883 -11.894 -48.675 1.00 46.62 375 GLU A N 1
ATOM 2932 C CA . GLU A 1 375 ? 0.964 -11.145 -49.558 1.00 46.62 375 GLU A CA 1
ATOM 2933 C C . GLU A 1 375 ? 1.003 -9.656 -49.202 1.00 46.62 375 GLU A C 1
ATOM 2935 O O . GLU A 1 375 ? 1.031 -8.835 -50.148 1.00 46.62 375 GLU A O 1
#